Protein 6YS1 (pdb70)

Sequence (571 aa):
SPVAGQKYDYILVGGGTAACVLANRLSADGSKRVLVLEAGPDNTSRDVKIPAAITRLFRSPLDWNLFSELQEQLAERQIYMARGRLLGGSSATNATLYHRGAAGDYDAWGVEGWSSEDVLSWFVQAETNADFGPGAYHGSGGPMRVENPRYTTNKQLHTAFFKAAEEVGLTPNSDFNDWSHDHAGYGTFQVMQDKGTRADMYRQYLKPVLGRRNLQVLTGAAVTKVNIDKAQALGVVEFSTDGPTGERLSAELAPGGEVIMCAGAVHTPFLLKHSGVGPSAELKEFGIPVVSNLAGVGQNLQDQPACLTAAPVKEKYDGIAISDHIYNEKGQIRRKRAIASYLLGGRGGLTSTGCDRGAFVRTAGQALPDLQVKFVPGMALDPDGVSTYVRFAKFQSQQGLKWPSGITMQLIACRPQQSTGSVGLKSADPFAPPKLSPGYLTDKDGADLATLRKGIHWARDVARSSSALSEYLDGELFPGSGVVSDDQIDEYIRRRSIHSSNAITGTCKMGNAGDSSSSVVDNQLRVHGVEGLRVVDASSVVPKIPGGQTGAPVVMIAERAAALLTGKATIGASAAAPAT

B-factor: mean 24.7, std 8.89, range [13.52, 95.08]

Structure (mmCIF, N/CA/C/O backbone):
data_6YS1
#
_entry.id   6YS1
#
_cell.length_a   89.620
_cell.length_b   102.780
_cell.length_c   155.830
_cell.angle_alpha   90.000
_cell.angle_beta   90.000
_cell.angle_gamma   90.000
#
_symmetry.space_group_name_H-M   'I 2 2 2'
#
loop_
_entity.id
_entity.type
_entity.pdbx_description
1 polymer 'Fatty acid Photodecarboxylase'
2 non-polymer 'STEARIC ACID'
3 non-polymer 'FLAVIN-ADENINE DINUCLEOTIDE'
4 non-polymer 'TETRAETHYLENE GLYCOL'
5 water water
#
loop_
_atom_site.group_PDB
_atom_site.id
_atom_site.type_symbol
_atom_site.label_atom_id
_atom_site.label_alt_id
_atom_site.label_comp_id
_atom_site.label_asym_id
_atom_site.label_entity_id
_atom_site.label_seq_id
_atom_site.pdbx_PDB_ins_code
_atom_site.Cartn_x
_atom_site.Cartn_y
_atom_site.Cartn_z
_atom_site.occupancy
_atom_site.B_iso_or_equiv
_atom_site.auth_seq_id
_atom_site.auth_comp_id
_atom_site.auth_asym_id
_atom_site.auth_atom_id
_atom_site.pdbx_PDB_model_num
ATOM 1 N N . SER A 1 1 ? 14.628 12.794 3.471 1.000 56.340 77 SER AAA N 1
ATOM 2 C CA . SER A 1 1 ? 14.991 12.852 2.013 1.000 52.122 77 SER AAA CA 1
ATOM 3 C C . SER A 1 1 ? 16.490 13.147 1.895 1.000 47.965 77 SER AAA C 1
ATOM 4 O O . SER A 1 1 ? 17.219 12.263 1.469 1.000 43.100 77 SER AAA O 1
ATOM 7 N N . PRO A 1 2 ? 17.052 14.286 2.388 1.000 45.820 78 PRO AAA N 1
ATOM 8 C CA . PRO A 1 2 ? 18.511 14.441 2.466 1.000 39.833 78 PRO AAA CA 1
ATOM 9 C C . PRO A 1 2 ? 19.217 13.522 3.483 1.000 36.954 78 PRO AAA C 1
ATOM 10 O O . PRO A 1 2 ? 20.429 13.401 3.447 1.000 33.133 78 PRO AAA O 1
ATOM 14 N N . VAL A 1 3 ? 18.457 12.871 4.363 1.000 34.170 79 VAL AAA N 1
ATOM 15 C CA . VAL A 1 3 ? 19.029 11.965 5.403 1.000 37.629 79 VAL AAA CA 1
ATOM 16 C C . VAL A 1 3 ? 18.607 10.509 5.134 1.000 40.766 79 VAL AAA C 1
ATOM 17 O O . VAL A 1 3 ? 19.051 9.617 5.891 1.000 38.696 79 VAL AAA O 1
ATOM 21 N N . ALA A 1 4 ? 17.801 10.273 4.096 1.000 41.666 80 ALA AAA N 1
ATOM 22 C CA . ALA A 1 4 ? 17.330 8.924 3.701 1.000 40.396 80 ALA AAA CA 1
ATOM 23 C C . ALA A 1 4 ? 18.514 7.959 3.633 1.000 39.219 80 ALA AAA C 1
ATOM 24 O O . ALA A 1 4 ? 19.499 8.258 2.931 1.000 40.826 80 ALA AAA O 1
ATOM 26 N N . GLY A 1 5 ? 18.416 6.850 4.371 1.000 38.721 81 GLY AAA N 1
ATOM 27 C CA . GLY A 1 5 ? 19.364 5.723 4.322 1.000 40.924 81 GLY AAA CA 1
ATOM 28 C C . GLY A 1 5 ? 20.680 6.025 5.011 1.000 41.699 81 GLY AAA C 1
ATOM 29 O O . GLY A 1 5 ? 21.581 5.184 4.940 1.000 42.671 81 GLY AAA O 1
ATOM 30 N N . GLN A 1 6 ? 20.813 7.183 5.653 1.000 39.497 82 GLN AAA N 1
ATOM 31 C CA . GLN A 1 6 ? 22.067 7.581 6.342 1.000 37.569 82 GLN AAA CA 1
ATOM 32 C C . GLN A 1 6 ? 21.922 7.290 7.829 1.000 31.557 82 GLN AAA C 1
ATOM 33 O O . GLN A 1 6 ? 20.823 7.382 8.337 1.000 31.428 82 GLN AAA O 1
ATOM 39 N N . LYS A 1 7 ? 23.020 6.988 8.484 1.000 32.900 83 LYS AAA N 1
ATOM 40 C CA . LYS A 1 7 ? 23.072 6.808 9.950 1.000 34.742 83 LYS AAA CA 1
ATOM 41 C C . LYS A 1 7 ? 24.156 7.737 10.491 1.000 31.574 83 LYS AAA C 1
ATOM 42 O O . LYS A 1 7 ? 25.216 7.826 9.857 1.000 31.837 83 LYS AAA O 1
ATOM 48 N N . TYR A 1 8 ? 23.898 8.441 11.587 1.000 29.101 84 TYR AAA N 1
ATOM 49 C CA . TYR A 1 8 ? 24.801 9.531 12.054 1.000 28.626 84 TYR AAA CA 1
ATOM 50 C C . TYR A 1 8 ? 25.357 9.154 13.421 1.000 28.860 84 TYR AAA C 1
ATOM 51 O O . TYR A 1 8 ? 24.588 8.617 14.212 1.000 28.350 84 TYR AAA O 1
ATOM 60 N N . ASP A 1 9 ? 26.654 9.388 13.654 1.000 27.696 85 ASP AAA N 1
ATOM 61 C CA . ASP A 1 9 ? 27.266 9.244 14.991 1.000 26.081 85 ASP AAA CA 1
ATOM 62 C C . ASP A 1 9 ? 26.862 10.389 15.920 1.000 24.980 85 ASP AAA C 1
ATOM 63 O O . ASP A 1 9 ? 26.811 10.177 17.146 1.000 25.233 85 ASP AAA O 1
ATOM 68 N N . TYR A 1 10 ? 26.698 11.589 15.369 1.000 24.000 86 TYR AAA N 1
ATOM 69 C CA . TYR A 1 10 ? 26.215 12.759 16.125 1.000 23.171 86 TYR AAA CA 1
ATOM 70 C C . TYR A 1 10 ? 25.201 13.493 15.274 1.000 22.410 86 TYR AAA C 1
ATOM 71 O O . TYR A 1 10 ? 25.481 13.737 14.095 1.000 22.803 86 TYR AAA O 1
ATOM 80 N N . ILE A 1 11 ? 24.072 13.830 15.883 1.000 20.879 87 ILE AAA N 1
ATOM 81 C CA . ILE A 1 11 ? 23.120 14.818 15.328 1.000 22.278 87 ILE AAA CA 1
ATOM 82 C C . ILE A 1 11 ? 23.083 16.044 16.239 1.000 23.091 87 ILE AAA C 1
ATOM 83 O O . ILE A 1 11 ? 22.718 15.925 17.424 1.000 21.531 87 ILE AAA O 1
ATOM 88 N N . LEU A 1 12 ? 23.352 17.218 15.661 1.000 21.957 88 LEU AAA N 1
ATOM 89 C CA . LEU A 1 12 ? 23.358 18.494 16.409 1.000 20.666 88 LEU AAA CA 1
ATOM 90 C C . LEU A 1 12 ? 22.065 19.217 16.095 1.000 20.984 88 LEU AAA C 1
ATOM 91 O O . LEU A 1 12 ? 21.800 19.496 14.895 1.000 22.062 88 LEU AAA O 1
ATOM 96 N N . VAL A 1 13 ? 21.292 19.488 17.128 1.000 18.584 89 VAL AAA N 1
ATOM 97 C CA . VAL A 1 13 ? 19.999 20.169 17.025 1.000 19.702 89 VAL AAA CA 1
ATOM 98 C C . VAL A 1 13 ? 20.326 21.651 17.117 1.000 20.995 89 VAL AAA C 1
ATOM 99 O O . VAL A 1 13 ? 20.657 22.116 18.212 1.000 21.260 89 VAL AAA O 1
ATOM 103 N N . GLY A 1 14 ? 20.240 22.349 15.989 1.000 21.055 90 GLY AAA N 1
ATOM 104 C CA . GLY A 1 14 ? 20.643 23.763 15.933 1.000 20.756 90 GLY AAA CA 1
ATOM 105 C C . GLY A 1 14 ? 22.000 23.872 15.285 1.000 20.168 90 GLY AAA C 1
ATOM 106 O O . GLY A 1 14 ? 22.811 22.953 15.403 1.000 20.606 90 GLY AAA O 1
ATOM 107 N N . GLY A 1 15 ? 22.246 25.001 14.624 1.000 20.593 91 GLY AAA N 1
ATOM 108 C CA . GLY A 1 15 ? 23.517 25.276 13.927 1.000 19.259 91 GLY AAA CA 1
ATOM 109 C C . GLY A 1 15 ? 24.084 26.617 14.380 1.000 19.969 91 GLY AAA C 1
ATOM 110 O O . GLY A 1 15 ? 24.756 27.302 13.588 1.000 20.578 91 GLY AAA O 1
ATOM 111 N N . GLY A 1 16 ? 23.984 26.870 15.675 1.000 18.989 92 GLY AAA N 1
ATOM 112 C CA . GLY A 1 16 ? 24.428 28.134 16.267 1.000 17.215 92 GLY AAA CA 1
ATOM 113 C C . GLY A 1 16 ? 25.821 28.074 16.836 1.000 16.809 92 GLY AAA C 1
ATOM 114 O O . GLY A 1 16 ? 26.675 27.334 16.360 1.000 18.678 92 GLY AAA O 1
ATOM 115 N N . THR A 1 17 ? 26.067 28.936 17.818 1.000 17.275 93 THR AAA N 1
ATOM 116 C CA . THR A 1 17 ? 27.420 29.165 18.372 1.000 16.524 93 THR AAA CA 1
ATOM 117 C C . THR A 1 17 ? 28.074 27.834 18.742 1.000 17.058 93 THR AAA C 1
ATOM 118 O O . THR A 1 17 ? 29.149 27.530 18.224 1.000 17.581 93 THR AAA O 1
ATOM 122 N N . ALA A 1 18 ? 27.484 27.116 19.707 1.000 15.598 94 ALA AAA N 1
ATOM 123 C CA . ALA A 1 18 ? 27.995 25.839 20.209 1.000 16.061 94 ALA AAA CA 1
ATOM 124 C C . ALA A 1 18 ? 28.049 24.804 19.083 1.000 16.694 94 ALA AAA C 1
ATOM 125 O O . ALA A 1 18 ? 29.046 24.092 18.917 1.000 17.772 94 ALA AAA O 1
ATOM 127 N N . ALA A 1 19 ? 27.021 24.735 18.272 1.000 17.903 95 ALA AAA N 1
ATOM 128 C CA . ALA A 1 19 ? 26.941 23.704 17.212 1.000 19.313 95 ALA AAA CA 1
ATOM 129 C C . ALA A 1 19 ? 28.075 23.871 16.203 1.000 18.161 95 ALA AAA C 1
ATOM 130 O O . ALA A 1 19 ? 28.628 22.853 15.707 1.000 17.550 95 ALA AAA O 1
ATOM 132 N N . CYS A 1 20 ? 28.431 25.103 15.869 1.000 17.771 96 CYS AAA N 1
ATOM 133 C CA . CYS A 1 20 ? 29.522 25.324 14.897 1.000 16.950 96 CYS AAA CA 1
ATOM 134 C C . CYS A 1 20 ? 30.820 24.759 15.474 1.000 17.146 96 CYS AAA C 1
ATOM 135 O O . CYS A 1 20 ? 31.592 24.135 14.727 1.000 18.384 96 CYS AAA O 1
ATOM 138 N N . VAL A 1 21 ? 31.100 25.008 16.743 1.000 17.563 97 VAL AAA N 1
ATOM 139 C CA . VAL A 1 21 ? 32.350 24.527 17.384 1.000 17.697 97 VAL AAA CA 1
ATOM 140 C C . VAL A 1 21 ? 32.322 22.991 17.353 1.000 18.491 97 VAL AAA C 1
ATOM 141 O O . VAL A 1 21 ? 33.320 22.337 16.945 1.000 20.471 97 VAL AAA O 1
ATOM 145 N N . LEU A 1 22 ? 31.224 22.422 17.836 1.000 19.587 98 LEU AAA N 1
ATOM 146 C CA . LEU A 1 22 ? 31.101 20.938 17.896 1.000 21.688 98 LEU AAA CA 1
ATOM 147 C C . LEU A 1 22 ? 31.211 20.308 16.508 1.000 21.147 98 LEU AAA C 1
ATOM 148 O O . LEU A 1 22 ? 31.906 19.269 16.373 1.000 22.670 98 LEU AAA O 1
ATOM 153 N N . ALA A 1 23 ? 30.545 20.867 15.501 1.000 20.477 99 ALA AAA N 1
ATOM 154 C CA . ALA A 1 23 ? 30.573 20.290 14.141 1.000 21.056 99 ALA AAA CA 1
ATOM 155 C C . ALA A 1 23 ? 32.030 20.214 13.673 1.000 21.628 99 ALA AAA C 1
ATOM 156 O O . ALA A 1 23 ? 32.429 19.239 13.021 1.000 22.600 99 ALA AAA O 1
ATOM 158 N N . ASN A 1 24 ? 32.807 21.263 13.968 1.000 20.758 100 ASN AAA N 1
ATOM 159 C CA . ASN A 1 24 ? 34.230 21.327 13.605 1.000 22.043 100 ASN AAA CA 1
ATOM 160 C C . ASN A 1 24 ? 34.936 20.199 14.369 1.000 24.314 100 ASN AAA C 1
ATOM 161 O O . ASN A 1 24 ? 35.599 19.344 13.727 1.000 23.595 100 ASN AAA O 1
ATOM 166 N N . ARG A 1 25 ? 34.829 20.157 15.690 1.000 20.831 101 ARG AAA N 1
ATOM 167 C CA . ARG A 1 25 ? 35.737 19.271 16.451 1.000 20.448 101 ARG AAA CA 1
ATOM 168 C C . ARG A 1 25 ? 35.332 17.802 16.236 1.000 21.907 101 ARG AAA C 1
ATOM 169 O O . ARG A 1 25 ? 36.218 16.917 16.245 1.000 23.015 101 ARG AAA O 1
ATOM 177 N N . LEU A 1 26 ? 34.039 17.525 16.175 1.000 21.069 102 LEU AAA N 1
ATOM 178 C CA . LEU A 1 26 ? 33.559 16.108 16.137 1.000 21.404 102 LEU AAA CA 1
ATOM 179 C C . LEU A 1 26 ? 33.768 15.525 14.734 1.000 24.837 102 LEU AAA C 1
ATOM 180 O O . LEU A 1 26 ? 33.761 14.274 14.608 1.000 25.681 102 LEU AAA O 1
ATOM 185 N N . SER A 1 27 ? 33.886 16.351 13.687 1.000 21.511 103 SER AAA N 1
ATOM 186 C CA . SER A 1 27 ? 34.119 15.854 12.301 1.000 22.679 103 SER AAA CA 1
ATOM 187 C C . SER A 1 27 ? 35.614 15.795 11.994 1.000 24.744 103 SER AAA C 1
ATOM 188 O O . SER A 1 27 ? 35.943 15.338 10.903 1.000 26.041 103 SER AAA O 1
ATOM 191 N N . ALA A 1 28 ? 36.502 16.237 12.899 1.000 24.627 104 ALA AAA N 1
ATOM 192 C CA . ALA A 1 28 ? 37.926 16.499 12.564 1.000 25.752 104 ALA AAA CA 1
ATOM 193 C C . ALA A 1 28 ? 38.696 15.222 12.183 1.000 34.425 104 ALA AAA C 1
ATOM 194 O O . ALA A 1 28 ? 39.530 15.316 11.283 1.000 33.545 104 ALA AAA O 1
ATOM 196 N N . ASP A 1 29 ? 38.540 14.105 12.885 1.000 32.720 105 ASP AAA N 1
ATOM 197 C CA . ASP A 1 29 ? 39.426 12.939 12.610 1.000 38.635 105 ASP AAA CA 1
ATOM 198 C C . ASP A 1 29 ? 38.902 12.120 11.410 1.000 39.900 105 ASP AAA C 1
ATOM 199 O O . ASP A 1 29 ? 39.641 11.225 10.977 1.000 39.419 105 ASP AAA O 1
ATOM 204 N N . GLY A 1 30 ? 37.716 12.416 10.863 1.000 38.228 106 GLY AAA N 1
ATOM 205 C CA . GLY A 1 30 ? 37.180 11.755 9.652 1.000 35.195 106 GLY AAA CA 1
ATOM 206 C C . GLY A 1 30 ? 36.360 10.507 9.974 1.000 35.517 106 GLY AAA C 1
ATOM 207 O O . GLY A 1 30 ? 35.673 10.031 9.063 1.000 34.245 106 GLY AAA O 1
ATOM 208 N N . SER A 1 31 ? 36.376 10.020 11.219 1.000 35.330 107 SER AAA N 1
ATOM 209 C CA . SER A 1 31 ? 35.808 8.702 11.616 1.000 38.673 107 SER AAA CA 1
ATOM 210 C C . SER A 1 31 ? 34.306 8.790 11.954 1.000 38.226 107 SER AAA C 1
ATOM 211 O O . SER A 1 31 ? 33.655 7.740 11.993 1.000 36.674 107 SER AAA O 1
ATOM 214 N N . LYS A 1 32 ? 33.756 9.981 12.200 1.000 30.721 108 LYS AAA N 1
ATOM 215 C CA . LYS A 1 32 ? 32.382 10.141 12.727 1.000 29.852 108 LYS AAA CA 1
ATOM 216 C C . LYS A 1 32 ? 31.544 10.919 11.727 1.000 26.031 108 LYS AAA C 1
ATOM 217 O O . LYS A 1 32 ? 32.037 11.953 11.218 1.000 27.604 108 LYS AAA O 1
ATOM 223 N N . ARG A 1 33 ? 30.320 10.462 11.481 1.000 26.734 109 ARG AAA N 1
ATOM 224 C CA . ARG A 1 33 ? 29.337 11.127 10.587 1.000 27.489 109 ARG AAA CA 1
ATOM 225 C C . ARG A 1 33 ? 28.556 12.132 11.432 1.000 26.751 109 ARG AAA C 1
ATOM 226 O O . ARG A 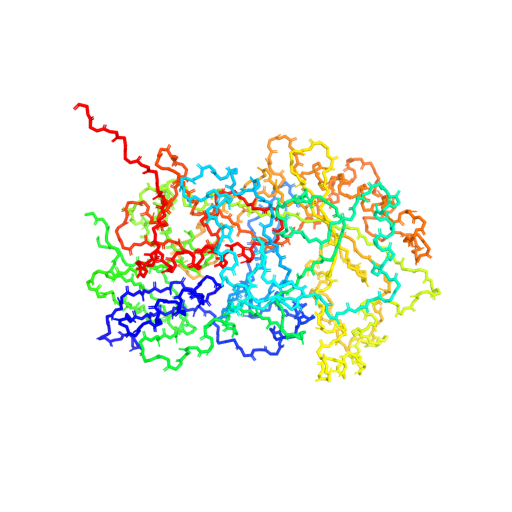1 33 ? 27.884 11.730 12.424 1.000 24.673 109 ARG AAA O 1
ATOM 234 N N . VAL A 1 34 ? 28.665 13.418 11.095 1.000 23.631 110 VAL AAA N 1
ATOM 235 C CA . VAL A 1 34 ? 28.031 14.488 11.899 1.000 24.510 110 VAL AAA CA 1
ATOM 236 C C . VAL A 1 34 ? 26.949 15.123 11.049 1.000 23.382 110 VAL AAA C 1
ATOM 237 O O . VAL A 1 34 ? 27.250 15.495 9.908 1.000 23.722 110 VAL AAA O 1
ATOM 241 N N . LEU A 1 35 ? 25.773 15.309 11.635 1.000 22.413 111 LEU AAA N 1
ATOM 242 C CA . LEU A 1 35 ? 24.678 16.044 10.966 1.000 23.086 111 LEU AAA CA 1
ATOM 243 C C . LEU A 1 35 ? 24.372 17.277 11.783 1.000 23.330 111 LEU AAA C 1
ATOM 244 O O . LEU A 1 35 ? 24.253 17.162 13.035 1.000 25.258 111 LEU AAA O 1
ATOM 249 N N . VAL A 1 36 ? 24.183 18.405 11.101 1.000 22.583 112 VAL AAA N 1
ATOM 250 C CA . VAL A 1 36 ? 23.765 19.682 11.726 1.000 21.649 112 VAL AAA CA 1
ATOM 251 C C . VAL A 1 36 ? 22.414 20.043 11.152 1.000 21.733 112 VAL AAA C 1
ATOM 252 O O . VAL A 1 36 ? 22.295 20.135 9.952 1.000 22.653 112 VAL AAA O 1
ATOM 256 N N . LEU A 1 37 ? 21.453 20.317 12.015 1.000 20.876 113 LEU AAA N 1
ATOM 257 C CA . LEU A 1 37 ? 20.107 20.772 11.590 1.000 22.577 113 LEU AAA CA 1
ATOM 258 C C . LEU A 1 37 ? 19.864 22.179 12.122 1.000 20.855 113 LEU AAA C 1
ATOM 259 O O . LEU A 1 37 ? 19.646 22.352 13.339 1.000 22.282 113 LEU AAA O 1
ATOM 264 N N . GLU A 1 38 ? 19.803 23.138 11.202 1.000 21.758 114 GLU AAA N 1
ATOM 265 C CA . GLU A 1 38 ? 19.590 24.558 11.531 1.000 21.428 114 GLU AAA CA 1
ATOM 266 C C . GLU A 1 38 ? 18.278 25.030 10.903 1.000 22.217 114 GLU AAA C 1
ATOM 267 O O . GLU A 1 38 ? 18.132 24.828 9.678 1.000 20.316 114 GLU AAA O 1
ATOM 273 N N . ALA A 1 39 ? 17.423 25.684 11.699 1.000 19.869 115 ALA AAA N 1
ATOM 274 C CA . ALA A 1 39 ? 16.111 26.192 11.247 1.000 20.461 115 ALA AAA CA 1
ATOM 275 C C . ALA A 1 39 ? 16.324 27.375 10.303 1.000 21.751 115 ALA AAA C 1
ATOM 276 O O . ALA A 1 39 ? 15.599 27.475 9.284 1.000 20.742 115 ALA AAA O 1
ATOM 278 N N . GLY A 1 40 ? 17.289 28.247 10.598 1.000 21.558 116 GLY AAA N 1
ATOM 279 C CA . GLY A 1 40 ? 17.469 29.429 9.746 1.000 20.375 116 GLY AAA CA 1
ATOM 280 C C . GLY A 1 40 ? 18.243 29.087 8.483 1.000 20.432 116 GLY AAA C 1
ATOM 281 O O . GLY A 1 40 ? 18.627 27.944 8.217 1.000 20.003 116 GLY AAA O 1
ATOM 282 N N . PRO A 1 41 ? 18.584 30.129 7.707 1.000 20.253 117 PRO AAA N 1
ATOM 283 C CA . PRO A 1 41 ? 19.313 29.952 6.461 1.000 19.931 117 PRO AAA CA 1
ATOM 284 C C . PRO A 1 41 ? 20.830 29.868 6.615 1.000 20.574 117 PRO AAA C 1
ATOM 285 O O . PRO A 1 41 ? 21.379 29.915 7.692 1.000 19.866 117 PRO AAA O 1
ATOM 289 N N . ASP A 1 42 ? 21.505 29.798 5.483 1.000 22.386 118 ASP AAA N 1
ATOM 290 C CA . ASP A 1 42 ? 22.974 29.885 5.406 1.000 20.951 118 ASP AAA CA 1
ATOM 291 C C . ASP A 1 42 ? 23.366 31.289 5.898 1.000 19.139 118 ASP AAA C 1
ATOM 292 O O . ASP A 1 42 ? 22.517 32.188 5.893 1.000 21.648 118 ASP AAA O 1
ATOM 297 N N . ASN A 1 43 ? 24.620 31.442 6.286 1.000 19.823 119 ASN AAA N 1
ATOM 298 C CA . ASN A 1 43 ? 25.222 32.708 6.802 1.000 20.057 119 ASN AAA CA 1
ATOM 299 C C . ASN A 1 43 ? 25.929 33.401 5.628 1.000 19.467 119 ASN AAA C 1
ATOM 300 O O . ASN A 1 43 ? 27.055 33.071 5.378 1.000 21.867 119 ASN AAA O 1
ATOM 305 N N . THR A 1 44 ? 25.212 34.276 4.924 1.000 21.463 120 THR AAA N 1
ATOM 306 C CA . THR A 1 44 ? 25.713 34.955 3.701 1.000 21.496 120 THR AAA CA 1
ATOM 307 C C . THR A 1 44 ? 25.483 36.457 3.779 1.000 21.678 120 THR AAA C 1
ATOM 308 O O . THR A 1 44 ? 26.128 37.154 2.970 1.000 22.908 120 THR AAA O 1
ATOM 312 N N . SER A 1 45 ? 24.597 36.946 4.660 1.000 21.368 121 SER AAA N 1
ATOM 313 C CA . SER A 1 45 ? 24.172 38.371 4.702 1.000 20.928 121 SER AAA CA 1
ATOM 314 C C . SER A 1 45 ? 25.365 39.303 4.973 1.000 22.612 121 SER AAA C 1
ATOM 315 O O . SER A 1 45 ? 26.167 39.073 5.919 1.000 20.662 121 SER AAA O 1
ATOM 318 N N . ARG A 1 46 ? 25.445 40.393 4.221 1.000 22.156 122 ARG AAA N 1
ATOM 319 C CA . ARG A 1 46 ? 26.372 41.518 4.495 1.000 21.742 122 ARG AAA CA 1
ATOM 320 C C . ARG A 1 46 ? 26.086 42.137 5.869 1.000 22.314 122 ARG AAA C 1
ATOM 321 O O . ARG A 1 46 ? 27.020 42.674 6.456 1.000 20.534 122 ARG AAA O 1
ATOM 329 N N . ASP A 1 47 ? 24.840 42.109 6.343 1.000 19.274 123 ASP AAA N 1
ATOM 330 C CA . ASP A 1 47 ? 24.444 42.686 7.634 1.000 21.432 123 ASP AAA CA 1
ATOM 331 C C . ASP A 1 47 ? 25.033 41.868 8.795 1.000 20.262 123 ASP AAA C 1
ATOM 332 O O . ASP A 1 47 ? 25.177 42.433 9.881 1.000 21.331 123 ASP AAA O 1
ATOM 337 N N . VAL A 1 48 ? 25.453 40.631 8.564 1.000 17.611 124 VAL AAA N 1
ATOM 338 C CA . VAL A 1 48 ? 26.163 39.837 9.596 1.000 18.286 124 VAL AAA CA 1
ATOM 339 C C . VAL A 1 48 ? 27.626 40.213 9.605 1.000 16.721 124 VAL AAA C 1
ATOM 340 O O . VAL A 1 48 ? 28.239 40.304 10.675 1.000 17.782 124 VAL AAA O 1
ATOM 344 N N . LYS A 1 49 ? 28.205 40.449 8.431 1.000 16.986 125 LYS AAA N 1
ATOM 345 C CA . LYS A 1 49 ? 29.661 40.652 8.331 1.000 17.321 125 LYS AAA CA 1
ATOM 346 C C . LYS A 1 49 ? 30.078 41.992 8.935 1.000 17.068 125 LYS AAA C 1
ATOM 347 O O . LYS A 1 49 ? 31.188 42.061 9.495 1.000 17.122 125 LYS AAA O 1
ATOM 353 N N . ILE A 1 50 ? 29.258 43.017 8.750 1.000 16.005 126 ILE AAA N 1
ATOM 354 C CA . ILE A 1 50 ? 29.656 44.392 9.168 1.000 17.116 126 ILE AAA CA 1
ATOM 355 C C . ILE A 1 50 ? 29.175 44.599 10.587 1.000 17.099 126 ILE AAA C 1
ATOM 356 O O . ILE A 1 50 ? 27.986 44.614 10.810 1.000 17.512 126 ILE AAA O 1
ATOM 361 N N . PRO A 1 51 ? 30.054 44.848 11.581 1.000 15.886 127 PRO AAA N 1
ATOM 362 C CA . PRO A 1 51 ? 29.549 44.988 12.955 1.000 16.636 127 PRO AAA CA 1
ATOM 363 C C . PRO A 1 51 ? 28.433 46.015 13.145 1.000 16.456 127 PRO AAA C 1
ATOM 364 O O . PRO A 1 51 ? 27.451 45.706 13.816 1.000 14.995 127 PRO AAA O 1
ATOM 368 N N . ALA A 1 52 ? 28.543 47.226 12.573 1.000 16.218 128 ALA AAA N 1
ATOM 369 C CA . ALA A 1 52 ? 27.536 48.270 12.812 1.000 17.025 128 ALA AAA CA 1
ATOM 370 C C . ALA A 1 52 ? 26.154 47.886 12.241 1.000 18.003 128 ALA AAA C 1
ATOM 371 O O . ALA A 1 52 ? 25.143 48.451 12.697 1.000 17.806 128 ALA AAA O 1
ATOM 373 N N . ALA A 1 53 ? 26.097 46.912 11.327 1.000 18.443 129 ALA AAA N 1
ATOM 374 C CA . ALA A 1 53 ? 24.862 46.350 10.757 1.000 19.120 129 ALA AAA CA 1
ATOM 375 C C . ALA A 1 53 ? 24.105 45.484 11.764 1.000 17.627 129 ALA AAA C 1
ATOM 376 O O . ALA A 1 53 ? 22.991 45.052 11.459 1.000 18.379 129 ALA AAA O 1
ATOM 378 N N . ILE A 1 54 ? 24.650 45.236 12.964 1.000 18.392 130 ILE AAA N 1
ATOM 379 C CA . ILE A 1 54 ? 23.848 44.655 14.075 1.000 16.701 130 ILE AAA CA 1
ATOM 380 C C . ILE A 1 54 ? 22.502 45.401 14.201 1.000 17.254 130 ILE AAA C 1
ATOM 381 O O . ILE A 1 54 ? 21.481 44.773 14.472 1.000 17.050 130 ILE AAA O 1
ATOM 386 N N . THR A 1 55 ? 22.490 46.718 13.968 1.000 16.674 131 THR AAA N 1
ATOM 387 C CA . THR A 1 55 ? 21.277 47.556 14.035 1.000 17.461 131 THR AAA CA 1
ATOM 388 C C . THR A 1 55 ? 20.179 46.977 13.133 1.000 17.086 131 THR AAA C 1
ATOM 389 O O . THR A 1 55 ? 18.996 47.045 13.509 1.000 18.887 131 THR AAA O 1
ATOM 393 N N . ARG A 1 56 ? 20.553 46.467 11.980 1.000 17.529 132 ARG AAA N 1
ATOM 394 C CA . ARG A 1 56 ? 19.630 45.926 10.945 1.000 17.417 132 ARG AAA CA 1
ATOM 395 C C . ARG A 1 56 ? 19.219 44.495 11.263 1.000 18.997 132 ARG AAA C 1
ATOM 396 O O . ARG A 1 56 ? 18.273 44.029 10.640 1.000 20.342 132 ARG AAA O 1
ATOM 404 N N . LEU A 1 57 ? 19.901 43.796 12.170 1.000 18.185 133 LEU AAA N 1
ATOM 405 C CA . LEU A 1 57 ? 19.590 42.362 12.429 1.000 18.188 133 LEU AAA CA 1
ATOM 406 C C . LEU A 1 57 ? 18.469 42.250 13.451 1.000 19.126 133 LEU AAA C 1
ATOM 407 O O . LEU A 1 57 ? 17.713 41.279 13.384 1.000 22.284 133 LEU AAA O 1
ATOM 412 N N . PHE A 1 58 ? 18.316 43.212 14.348 1.000 19.695 134 PHE AAA N 1
ATOM 413 C CA . PHE A 1 58 ? 17.177 43.202 15.288 1.000 18.762 134 PHE AAA CA 1
ATOM 414 C C . PHE A 1 58 ? 15.866 43.261 14.494 1.000 20.798 134 PHE AAA C 1
ATOM 415 O O . PHE A 1 58 ? 15.753 43.989 13.480 1.000 19.877 134 PHE AAA O 1
ATOM 423 N N . ARG A 1 59 ? 14.899 42.462 14.928 1.000 20.601 135 ARG AAA N 1
ATOM 424 C CA . ARG A 1 59 ? 13.512 42.466 14.370 1.000 23.037 135 ARG AAA CA 1
ATOM 425 C C . ARG A 1 59 ? 13.561 42.202 12.861 1.000 24.399 135 ARG AAA C 1
ATOM 426 O O . ARG A 1 59 ? 12.743 42.735 12.119 1.000 28.390 135 ARG AAA O 1
ATOM 434 N N . SER A 1 60 ? 14.512 41.403 12.406 1.000 23.164 136 SER AAA N 1
ATOM 435 C CA . SER A 1 60 ? 14.748 41.088 10.987 1.000 20.984 136 SER AAA CA 1
ATOM 436 C C . SER A 1 60 ? 14.366 39.627 10.723 1.000 21.074 136 SER AAA C 1
ATOM 437 O O . SER A 1 60 ? 14.163 38.874 11.655 1.000 20.140 136 SER AAA O 1
ATOM 440 N N . PRO A 1 61 ? 14.352 39.193 9.445 1.000 22.062 137 PRO AAA N 1
ATOM 441 C CA . PRO A 1 61 ? 14.227 37.780 9.087 1.000 23.364 137 PRO AAA CA 1
ATOM 442 C C . PRO A 1 61 ? 15.346 36.879 9.615 1.000 23.459 137 PRO AAA C 1
ATOM 443 O O . PRO A 1 61 ? 15.153 35.705 9.607 1.000 23.727 137 PRO AAA O 1
ATOM 447 N N . LEU A 1 62 ? 16.464 37.446 10.089 1.000 19.665 138 LEU AAA N 1
ATOM 448 C CA . LEU A 1 62 ? 17.591 36.638 10.621 1.000 21.250 138 LEU AAA CA 1
ATOM 449 C C . LEU A 1 62 ? 17.498 36.520 12.134 1.000 19.786 138 LEU AAA C 1
ATOM 450 O O . LEU A 1 62 ? 18.475 36.026 12.727 1.000 18.143 138 LEU AAA O 1
ATOM 455 N N . ASP A 1 63 ? 16.371 36.943 12.694 1.000 17.533 139 ASP AAA N 1
ATOM 456 C CA . ASP A 1 63 ? 16.101 36.899 14.153 1.000 19.188 139 ASP AAA CA 1
ATOM 457 C C . ASP A 1 63 ? 14.877 36.005 14.395 1.000 20.209 139 ASP AAA C 1
ATOM 458 O O . ASP A 1 63 ? 14.021 35.912 13.475 1.000 20.445 139 ASP AAA O 1
ATOM 463 N N . TRP A 1 64 ? 14.710 35.455 15.602 1.000 20.025 140 TRP AAA N 1
ATOM 464 C CA . TRP A 1 64 ? 13.474 34.673 15.912 1.000 20.369 140 TRP AAA CA 1
ATOM 465 C C . TRP A 1 64 ? 12.264 35.568 16.160 1.000 19.945 140 TRP AAA C 1
ATOM 466 O O . TRP A 1 64 ? 11.146 35.023 16.177 1.000 20.296 140 TRP AAA O 1
ATOM 477 N N . ASN A 1 65 ? 12.448 36.878 16.361 1.000 20.224 141 ASN AAA N 1
ATOM 478 C CA . ASN A 1 65 ? 11.328 37.794 16.683 1.000 20.032 141 ASN AAA CA 1
ATOM 479 C C . ASN A 1 65 ? 10.506 37.262 17.865 1.000 20.830 141 ASN AAA C 1
ATOM 480 O O . ASN A 1 65 ? 9.251 37.296 17.798 1.000 19.650 141 ASN AAA O 1
ATOM 485 N N . LEU A 1 66 ? 11.170 36.871 18.941 1.000 19.326 142 LEU AAA N 1
ATOM 486 C CA . LEU A 1 66 ? 10.534 36.347 20.170 1.000 20.472 142 LEU AAA CA 1
ATOM 487 C C . LEU A 1 66 ? 10.082 37.506 21.053 1.000 23.219 142 LEU AAA C 1
ATOM 488 O O . LEU A 1 66 ? 10.899 38.429 21.295 1.000 20.737 142 LEU AAA O 1
ATOM 493 N N . PHE A 1 67 ? 8.868 37.420 21.599 1.000 19.855 143 PHE AAA N 1
ATOM 494 C CA . PHE A 1 67 ? 8.373 38.356 22.627 1.000 21.211 143 PHE AAA CA 1
ATOM 495 C C . PHE A 1 67 ? 7.965 37.537 23.841 1.000 21.361 143 PHE AAA C 1
ATOM 496 O O . PHE A 1 67 ? 7.400 36.416 23.659 1.000 23.062 143 PHE AAA O 1
ATOM 504 N N . SER A 1 68 ? 8.270 38.044 25.016 1.000 21.281 144 SER AAA N 1
ATOM 505 C CA . SER A 1 68 ? 7.911 37.382 26.296 1.000 21.807 144 SER AAA CA 1
ATOM 506 C C . SER A 1 68 ? 6.398 37.404 26.465 1.000 22.629 144 SER AAA C 1
ATOM 507 O O . SER A 1 68 ? 5.721 38.209 25.801 1.000 22.535 144 SER AAA O 1
ATOM 510 N N . GLU A 1 69 ? 5.924 36.587 27.392 1.000 25.806 145 GLU AAA N 1
ATOM 511 C CA . GLU A 1 69 ? 4.613 36.795 28.055 1.000 25.823 145 GLU AAA CA 1
ATOM 512 C C . GLU A 1 69 ? 4.571 38.204 28.629 1.000 27.048 145 GLU AAA C 1
ATOM 513 O O . GLU A 1 69 ? 5.629 38.767 29.024 1.000 26.256 145 GLU AAA O 1
ATOM 519 N N . LEU A 1 70 ? 3.373 38.767 28.714 1.000 27.164 146 LEU AAA N 1
ATOM 520 C CA . LEU A 1 70 ? 3.119 39.989 29.502 1.000 27.368 146 LEU AAA CA 1
ATOM 521 C C . LEU A 1 70 ? 3.779 39.887 30.875 1.000 25.424 146 LEU AAA C 1
ATOM 522 O O . LEU A 1 70 ? 3.582 38.909 31.612 1.000 23.962 146 LEU AAA O 1
ATOM 527 N N . GLN A 1 71 ? 4.612 40.876 31.195 1.000 26.757 147 GLN AAA N 1
ATOM 528 C CA . GLN A 1 71 ? 5.363 40.951 32.473 1.000 25.039 147 GLN AAA CA 1
ATOM 529 C C . GLN A 1 71 ? 4.646 41.970 33.380 1.000 25.077 147 GLN AAA C 1
ATOM 530 O O . GLN A 1 71 ? 4.793 43.202 33.155 1.000 25.865 147 GLN AAA O 1
ATOM 536 N N . GLU A 1 72 ? 3.887 41.502 34.373 1.000 27.771 148 GLU AAA N 1
ATOM 537 C CA . GLU A 1 72 ? 3.079 42.396 35.258 1.000 31.500 148 GLU AAA CA 1
ATOM 538 C C . GLU A 1 72 ? 4.007 43.376 35.987 1.000 30.750 148 GLU AAA C 1
ATOM 539 O O . GLU A 1 72 ? 3.575 44.523 36.233 1.000 32.682 148 GLU AAA O 1
ATOM 545 N N . GLN A 1 73 ? 5.233 42.953 36.328 1.000 26.329 149 GLN AAA N 1
ATOM 546 C CA . GLN A 1 73 ? 6.170 43.697 37.197 1.000 25.399 149 GLN AAA CA 1
ATOM 547 C C . GLN A 1 73 ? 6.927 44.747 36.370 1.000 25.479 149 GLN AAA C 1
ATOM 548 O O . GLN A 1 73 ? 7.683 45.557 36.975 1.000 26.757 149 GLN AAA O 1
ATOM 554 N N . LEU A 1 74 ? 6.760 44.738 35.046 1.000 23.064 150 LEU AAA N 1
ATOM 555 C CA . LEU A 1 74 ? 7.455 45.666 34.108 1.000 22.832 150 LEU AAA CA 1
ATOM 556 C C . LEU A 1 74 ? 6.387 46.496 33.387 1.000 24.176 150 LEU AAA C 1
ATOM 557 O O . LEU A 1 74 ? 6.437 46.618 32.154 1.000 26.833 150 LEU AAA O 1
ATOM 562 N N . ALA A 1 75 ? 5.438 47.052 34.128 1.000 24.238 151 ALA AAA N 1
ATOM 563 C CA . ALA A 1 75 ? 4.362 47.901 33.561 1.000 25.415 151 ALA AAA CA 1
ATOM 564 C C . ALA A 1 75 ? 3.583 47.113 32.502 1.000 26.999 151 ALA AAA C 1
ATOM 565 O O . ALA A 1 75 ? 3.168 47.692 31.511 1.000 28.069 151 ALA AAA O 1
ATOM 567 N N . GLU A 1 76 ? 3.397 45.797 32.702 1.000 26.974 152 GLU AAA N 1
ATOM 568 C CA . GLU A 1 76 ? 2.513 44.905 31.887 1.000 30.107 152 GLU AAA CA 1
ATOM 569 C C . GLU A 1 76 ? 2.910 44.932 30.406 1.000 33.654 152 GLU AAA C 1
ATOM 570 O O . GLU A 1 76 ? 2.047 45.206 29.555 1.000 37.725 152 GLU AAA O 1
ATOM 576 N N . ARG A 1 77 ? 4.189 44.725 30.121 1.000 28.957 153 ARG AAA N 1
ATOM 577 C CA . ARG A 1 77 ? 4.752 44.796 28.761 1.000 28.684 153 ARG AAA CA 1
ATOM 578 C C . ARG A 1 77 ? 5.217 43.406 28.375 1.000 23.653 153 ARG AAA C 1
ATOM 579 O O . ARG A 1 77 ? 5.618 42.630 29.284 1.000 24.705 153 ARG AAA O 1
ATOM 587 N N . GLN A 1 78 ? 5.176 43.141 27.090 1.000 23.483 154 GLN AAA N 1
ATOM 588 C CA . GLN A 1 78 ? 5.902 42.029 26.475 1.000 23.614 154 GLN AAA CA 1
ATOM 589 C C . GLN A 1 78 ? 7.314 42.521 26.190 1.000 23.130 154 GLN AAA C 1
ATOM 590 O O . GLN A 1 78 ? 7.467 43.637 25.744 1.000 24.797 154 GLN AAA O 1
ATOM 596 N N . ILE A 1 79 ? 8.316 41.722 26.504 1.000 20.459 155 ILE AAA N 1
ATOM 597 C CA . ILE A 1 79 ? 9.713 42.156 26.276 1.000 20.449 155 ILE AAA CA 1
ATOM 598 C C . ILE A 1 79 ? 10.222 41.423 25.037 1.000 19.468 155 ILE AAA C 1
ATOM 599 O O . ILE A 1 79 ? 10.121 40.191 24.971 1.000 20.817 155 ILE AAA O 1
ATOM 604 N N . TYR A 1 80 ? 10.798 42.162 24.107 1.000 19.073 156 TYR AAA N 1
ATOM 605 C CA . TYR A 1 80 ? 11.523 41.586 22.965 1.000 18.877 156 TYR AAA CA 1
ATOM 606 C C . TYR A 1 80 ? 12.792 40.899 23.453 1.000 18.695 156 TYR AAA C 1
ATOM 607 O O . TYR A 1 80 ? 13.533 41.476 24.269 1.000 19.278 156 TYR AAA O 1
ATOM 616 N N . MET A 1 81 ? 13.023 39.687 22.972 1.000 19.033 157 MET AAA N 1
ATOM 617 C CA . MET A 1 81 ? 14.236 38.924 23.342 1.000 19.235 157 MET AAA CA 1
ATOM 618 C C . MET A 1 81 ? 14.879 38.432 22.046 1.000 19.689 157 MET AAA C 1
ATOM 619 O O . MET A 1 81 ? 14.595 37.330 21.562 1.000 19.378 157 MET AAA O 1
ATOM 624 N N . ALA A 1 82 ? 15.759 39.254 21.505 1.000 18.847 158 ALA AAA N 1
ATOM 625 C CA . ALA A 1 82 ? 16.493 38.928 20.264 1.000 18.345 158 ALA AAA CA 1
ATOM 626 C C . ALA A 1 82 ? 17.191 37.566 20.365 1.000 17.238 158 ALA AAA C 1
ATOM 627 O O . ALA A 1 82 ? 17.807 37.282 21.433 1.000 17.491 158 ALA AAA O 1
ATOM 629 N N . ARG A 1 83 ? 17.211 36.833 19.268 1.000 17.464 159 ARG AAA N 1
ATOM 630 C CA . ARG A 1 83 ? 17.918 35.527 19.138 1.000 18.759 159 ARG AAA CA 1
ATOM 631 C C . ARG A 1 83 ? 18.237 35.313 17.670 1.000 18.220 159 ARG AAA C 1
ATOM 632 O O . ARG A 1 83 ? 17.319 35.478 16.832 1.000 17.832 159 ARG AAA O 1
ATOM 640 N N . GLY A 1 84 ? 19.469 34.937 17.345 1.000 16.913 160 GLY AAA N 1
ATOM 641 C CA . GLY A 1 84 ? 19.867 34.750 15.947 1.000 18.490 160 GLY AAA CA 1
ATOM 642 C C . GLY A 1 84 ? 19.240 33.486 15.358 1.000 19.717 160 GLY AAA C 1
ATOM 643 O O . GLY A 1 84 ? 19.069 32.465 16.076 1.000 19.522 160 GLY AAA O 1
ATOM 644 N N . ARG A 1 85 ? 18.873 33.552 14.076 1.000 18.313 161 ARG AAA N 1
ATOM 645 C CA . ARG A 1 85 ? 18.270 32.415 13.351 1.000 19.133 161 ARG AAA CA 1
ATOM 646 C C . ARG A 1 85 ? 18.967 32.244 12.000 1.000 19.514 161 ARG AAA C 1
ATOM 647 O O . ARG A 1 85 ? 18.426 32.714 10.962 1.000 20.594 161 ARG AAA O 1
ATOM 655 N N . LEU A 1 86 ? 20.085 31.528 12.012 1.000 19.564 162 LEU AAA N 1
ATOM 656 C CA . LEU A 1 86 ? 20.910 31.214 10.827 1.000 17.865 162 LEU AAA CA 1
ATOM 657 C C . LEU A 1 86 ? 22.108 30.418 11.322 1.000 18.909 162 LEU AAA C 1
ATOM 658 O O . LEU A 1 86 ? 22.327 30.341 12.554 1.000 18.809 162 LEU AAA O 1
ATOM 663 N N . LEU A 1 87 ? 22.894 29.864 10.423 1.000 18.402 163 LEU AAA N 1
ATOM 664 C CA . LEU A 1 87 ? 24.163 29.227 10.828 1.000 19.331 163 LEU AAA CA 1
ATOM 665 C C . LEU A 1 87 ? 25.063 30.239 11.536 1.000 20.212 163 LEU AAA C 1
ATOM 666 O O . LEU A 1 87 ? 25.246 31.401 11.011 1.000 18.670 163 LEU AAA O 1
ATOM 671 N N . GLY A 1 88 ? 25.605 29.819 12.666 1.000 18.982 164 GLY AAA N 1
ATOM 672 C CA . GLY A 1 88 ? 26.333 30.693 13.617 1.000 19.857 164 GLY AAA CA 1
ATOM 673 C C . GLY A 1 88 ? 25.423 31.247 14.700 1.000 17.265 164 GLY AAA C 1
ATOM 674 O O . GLY A 1 88 ? 25.952 31.715 15.761 1.000 18.193 164 GLY AAA O 1
ATOM 675 N N . GLY A 1 89 ? 24.102 31.087 14.541 1.000 18.149 165 GLY AAA N 1
ATOM 676 C CA . GLY A 1 89 ? 23.109 31.420 15.574 1.000 16.826 165 GLY AAA CA 1
ATOM 677 C C . GLY A 1 89 ? 23.332 32.842 16.110 1.000 17.835 165 GLY AAA C 1
ATOM 678 O O . GLY A 1 89 ? 23.519 33.777 15.311 1.000 17.491 165 GLY AAA O 1
ATOM 679 N N . SER A 1 90 ? 23.262 33.045 17.429 1.000 17.390 166 SER AAA N 1
ATOM 680 C CA . SER A 1 90 ? 23.400 34.385 18.023 1.000 17.195 166 SER AAA CA 1
ATOM 681 C C . SER A 1 90 ? 24.845 34.905 17.902 1.000 15.420 166 SER AAA C 1
ATOM 682 O O . SER A 1 90 ? 25.032 36.120 18.025 1.000 15.230 166 SER AAA O 1
ATOM 685 N N . SER A 1 91 ? 25.841 34.069 17.635 1.000 15.906 167 SER AAA N 1
ATOM 686 C CA . SER A 1 91 ? 27.209 34.599 17.415 1.000 16.116 167 SER AAA CA 1
ATOM 687 C C . SER A 1 91 ? 27.212 35.426 16.104 1.000 17.511 167 SER AAA C 1
ATOM 688 O O . SER A 1 91 ? 28.072 36.335 15.948 1.000 16.228 167 SER AAA O 1
ATOM 691 N N . ALA A 1 92 ? 26.308 35.128 15.184 1.000 16.724 168 ALA AAA N 1
ATOM 692 C CA . ALA A 1 92 ? 26.160 35.859 13.916 1.000 17.791 168 ALA AAA CA 1
ATOM 693 C C . ALA A 1 92 ? 25.394 37.171 14.095 1.000 17.330 168 ALA AAA C 1
ATOM 694 O O . ALA A 1 92 ? 25.454 37.995 13.169 1.000 19.354 168 ALA AAA O 1
ATOM 696 N N . THR A 1 93 ? 24.731 37.428 15.230 1.000 17.956 169 THR AAA N 1
ATOM 697 C CA . THR A 1 93 ? 23.842 38.621 15.384 1.000 17.694 169 THR AAA CA 1
ATOM 698 C C . THR A 1 93 ? 24.169 39.436 16.645 1.000 17.287 169 THR AAA C 1
ATOM 699 O O . THR A 1 93 ? 23.377 40.330 16.981 1.000 18.751 169 THR AAA O 1
ATOM 703 N N . ASN A 1 94 ? 25.216 39.079 17.385 1.000 17.764 170 ASN AAA N 1
ATOM 704 C CA . ASN A 1 94 ? 25.477 39.650 18.727 1.000 17.487 170 ASN AAA CA 1
ATOM 705 C C . ASN A 1 94 ? 26.315 40.918 18.631 1.000 17.462 170 ASN AAA C 1
ATOM 706 O O . ASN A 1 94 ? 26.707 41.333 17.504 1.000 18.019 170 ASN AAA O 1
ATOM 711 N N . ALA A 1 95 ? 26.667 41.509 19.772 1.000 16.412 171 ALA AAA N 1
ATOM 712 C CA . ALA A 1 95 ? 27.453 42.750 19.796 1.000 15.975 171 ALA AAA CA 1
ATOM 713 C C . ALA A 1 95 ? 28.957 42.492 19.790 1.000 15.997 171 ALA AAA C 1
ATOM 714 O O . ALA A 1 95 ? 29.713 43.461 19.821 1.000 17.037 171 ALA AAA O 1
ATOM 716 N N . THR A 1 96 ? 29.373 41.246 19.671 1.000 16.651 172 THR AAA N 1
ATOM 717 C CA . THR A 1 96 ? 30.785 40.827 19.513 1.000 14.896 172 THR AAA CA 1
ATOM 718 C C . THR A 1 96 ? 31.637 41.089 20.763 1.000 14.215 172 THR AAA C 1
ATOM 719 O O . THR A 1 96 ? 32.826 40.800 20.671 1.000 16.134 172 THR AAA O 1
ATOM 723 N N . LEU A 1 97 ? 31.107 41.535 21.899 1.000 14.140 173 LEU AAA N 1
ATOM 724 C CA . LEU A 1 97 ? 31.976 41.827 23.073 1.000 15.584 173 LEU AAA CA 1
ATOM 725 C C . LEU A 1 97 ? 32.505 40.506 23.660 1.000 15.833 173 LEU AAA C 1
ATOM 726 O O . LEU A 1 97 ? 31.737 39.547 23.817 1.000 15.678 173 LEU AAA O 1
ATOM 731 N N . TYR A 1 98 ? 33.793 40.456 23.942 1.000 14.317 174 TYR AAA N 1
ATOM 732 C CA . TYR A 1 98 ? 34.508 39.250 24.429 1.000 14.854 174 TYR AAA CA 1
ATOM 733 C C . TYR A 1 98 ? 34.718 39.307 25.945 1.000 15.961 174 TYR AAA C 1
ATOM 734 O O . TYR A 1 98 ? 35.577 40.046 26.418 1.000 15.786 174 TYR AAA O 1
ATOM 743 N N . HIS A 1 99 ? 33.875 38.601 26.688 1.000 16.296 175 HIS AAA N 1
ATOM 744 C CA . HIS A 1 99 ? 33.884 38.558 28.172 1.000 15.022 175 HIS AAA CA 1
ATOM 745 C C . HIS A 1 99 ? 33.783 37.127 28.659 1.000 17.067 175 HIS AAA C 1
ATOM 746 O O . HIS A 1 99 ? 33.001 36.289 28.099 1.000 17.943 175 HIS AAA O 1
ATOM 753 N N . ARG A 1 100 ? 34.582 36.834 29.671 1.000 16.557 176 ARG AAA N 1
ATOM 754 C CA . ARG A 1 100 ? 34.516 35.537 30.383 1.000 17.724 176 ARG AAA CA 1
ATOM 755 C C . ARG A 1 100 ? 33.930 35.710 31.782 1.000 18.175 176 ARG AAA C 1
ATOM 756 O O . ARG A 1 100 ? 33.684 34.700 32.413 1.000 18.817 176 ARG AAA O 1
ATOM 764 N N . GLY A 1 101 ? 33.834 36.932 32.298 1.000 16.945 177 GLY AAA N 1
ATOM 765 C CA . GLY A 1 101 ? 33.490 37.126 33.712 1.000 18.445 177 GLY AAA CA 1
ATOM 766 C C . GLY A 1 101 ? 34.711 36.959 34.573 1.000 18.626 177 GLY AAA C 1
ATOM 767 O O . GLY A 1 101 ? 35.823 37.214 34.096 1.000 18.338 177 GLY AAA O 1
ATOM 768 N N . ALA A 1 102 ? 34.488 36.512 35.804 1.000 18.112 178 ALA AAA N 1
ATOM 769 C CA . ALA A 1 102 ? 35.548 36.389 36.824 1.000 17.963 178 ALA AAA CA 1
ATOM 770 C C . ALA A 1 102 ? 35.733 34.908 37.191 1.000 18.155 178 ALA AAA C 1
ATOM 771 O O . ALA A 1 102 ? 34.822 34.087 36.999 1.000 16.886 178 ALA AAA O 1
ATOM 773 N N . ALA A 1 103 ? 36.908 34.569 37.697 1.000 16.340 179 ALA AAA N 1
ATOM 774 C CA . ALA A 1 103 ? 37.154 33.199 38.199 1.000 16.927 179 ALA AAA CA 1
ATOM 775 C C . ALA A 1 103 ? 36.025 32.829 39.163 1.000 18.573 179 ALA AAA C 1
ATOM 776 O O . ALA A 1 103 ? 35.468 31.669 39.104 1.000 17.077 179 ALA AAA O 1
ATOM 778 N N . GLY A 1 104 ? 35.604 33.765 40.007 1.000 19.483 180 GLY AAA N 1
ATOM 779 C CA . GLY A 1 104 ? 34.582 33.460 41.036 1.000 19.746 180 GLY AAA CA 1
ATOM 780 C C . GLY A 1 104 ? 33.249 33.054 40.446 1.000 20.496 180 GLY AAA C 1
ATOM 781 O O . GLY A 1 104 ? 32.458 32.394 41.119 1.000 18.361 180 GLY AAA O 1
ATOM 782 N N . ASP A 1 105 ? 32.975 33.464 39.207 1.000 19.440 181 ASP AAA N 1
ATOM 783 C CA . ASP A 1 105 ? 31.710 33.074 38.577 1.000 19.922 181 ASP AAA CA 1
ATOM 784 C C . ASP A 1 105 ? 31.698 31.556 38.378 1.000 20.420 181 ASP AAA C 1
ATOM 785 O O . ASP A 1 105 ? 30.637 30.957 38.537 1.000 22.020 181 ASP AAA O 1
ATOM 790 N N . TYR A 1 106 ? 32.820 30.961 37.972 1.000 17.952 182 TYR AAA N 1
ATOM 791 C CA . TYR A 1 106 ? 32.868 29.502 37.661 1.000 17.308 182 TYR AAA CA 1
ATOM 792 C C . TYR A 1 106 ? 32.947 28.720 38.968 1.000 18.527 182 TYR AAA C 1
ATOM 793 O O . TYR A 1 106 ? 32.230 27.661 39.130 1.000 20.333 182 TYR AAA O 1
ATOM 802 N N . ASP A 1 107 ? 33.686 29.257 39.939 1.000 18.554 183 ASP AAA N 1
ATOM 803 C CA . ASP A 1 107 ? 33.768 28.600 41.282 1.000 20.506 183 ASP AAA CA 1
ATOM 804 C C . ASP A 1 107 ? 32.388 28.611 41.937 1.000 20.778 183 ASP AAA C 1
ATOM 805 O O . ASP A 1 107 ? 31.984 27.608 42.557 1.000 23.025 183 ASP AAA O 1
ATOM 810 N N . ALA A 1 108 ? 31.601 29.656 41.717 1.000 20.959 184 ALA AAA N 1
ATOM 811 C CA . ALA A 1 108 ? 30.244 29.742 42.291 1.000 22.228 184 ALA AAA CA 1
ATOM 812 C C . ALA A 1 108 ? 29.320 28.674 41.698 1.000 24.421 184 ALA AAA C 1
ATOM 813 O O . ALA A 1 108 ? 28.260 28.414 42.284 1.000 27.024 184 ALA AAA O 1
ATOM 815 N N . TRP A 1 109 ? 29.616 28.112 40.525 1.000 21.908 185 TRP AAA N 1
ATOM 816 C CA . TRP A 1 109 ? 28.792 26.999 39.966 1.000 23.343 185 TRP AAA CA 1
ATOM 817 C C . TRP A 1 109 ? 28.804 25.856 40.986 1.000 25.586 185 TRP AAA C 1
ATOM 818 O O . TRP A 1 109 ? 27.786 25.214 41.144 1.000 27.993 185 TRP AAA O 1
ATOM 829 N N . GLY A 1 110 ? 29.963 25.606 41.609 1.000 23.700 186 GLY AAA N 1
ATOM 830 C CA . GLY A 1 110 ? 30.175 24.525 42.587 1.000 24.388 186 GLY AAA CA 1
ATOM 831 C C . GLY A 1 110 ? 30.019 23.155 41.953 1.000 26.200 186 GLY AAA C 1
ATOM 832 O O . GLY A 1 110 ? 29.731 22.189 42.700 1.000 30.756 186 GLY AAA O 1
ATOM 833 N N . VAL A 1 111 ? 30.180 23.059 40.635 1.000 20.687 187 VAL AAA N 1
ATOM 834 C CA . VAL A 1 111 ? 30.067 21.793 39.869 1.000 19.254 187 VAL AAA CA 1
ATOM 835 C C . VAL A 1 111 ? 31.411 21.117 39.725 1.000 20.840 187 VAL AAA C 1
ATOM 836 O O . VAL A 1 111 ? 32.375 21.721 39.226 1.000 21.272 187 VAL AAA O 1
ATOM 840 N N . GLU A 1 112 ? 31.462 19.847 40.151 1.000 20.153 188 GLU AAA N 1
ATOM 841 C CA . GLU A 1 112 ? 32.678 19.014 40.090 1.000 22.497 188 GLU AAA CA 1
ATOM 842 C C . GLU A 1 112 ? 33.227 19.054 38.670 1.000 20.583 188 GLU AAA C 1
ATOM 843 O O . GLU A 1 112 ? 32.486 18.795 37.702 1.000 20.293 188 GLU AAA O 1
ATOM 849 N N . GLY A 1 113 ? 34.492 19.411 38.555 1.000 19.807 189 GLY AAA N 1
ATOM 850 C CA . GLY A 1 113 ? 35.212 19.387 37.272 1.000 21.313 189 GLY AAA CA 1
ATOM 851 C C . GLY A 1 113 ? 35.001 20.662 36.449 1.000 20.123 189 GLY AAA C 1
ATOM 852 O O . GLY A 1 113 ? 35.548 20.720 35.308 1.000 20.433 189 GLY AAA O 1
ATOM 853 N N . TRP A 1 114 ? 34.256 21.630 36.958 1.000 18.264 190 TRP AAA N 1
ATOM 854 C CA . TRP A 1 114 ? 34.005 22.905 36.235 1.000 17.846 190 TRP AAA CA 1
ATOM 855 C C . TRP A 1 114 ? 34.342 24.076 37.131 1.000 18.450 190 TRP AAA C 1
ATOM 856 O O . TRP A 1 114 ? 33.641 25.093 37.050 1.000 20.258 190 TRP AAA O 1
ATOM 867 N N . SER A 1 115 ? 35.400 23.965 37.931 1.000 19.597 191 SER AAA N 1
ATOM 868 C CA . SER A 1 115 ? 35.925 25.121 38.698 1.000 20.882 191 SER AAA CA 1
ATOM 869 C C . SER A 1 115 ? 36.563 26.128 37.712 1.000 18.372 191 SER AAA C 1
ATOM 870 O O . SER A 1 115 ? 36.853 25.752 36.541 1.000 18.526 191 SER AAA O 1
ATOM 873 N N . SER A 1 116 ? 36.917 27.315 38.194 1.000 19.049 192 SER AAA N 1
ATOM 874 C CA . SER A 1 116 ? 37.676 28.307 37.384 1.000 19.698 192 SER AAA CA 1
ATOM 875 C C . SER A 1 116 ? 38.986 27.700 36.881 1.000 19.326 192 SER AAA C 1
ATOM 876 O O . SER A 1 116 ? 39.327 27.899 35.720 1.000 19.392 192 SER AAA O 1
ATOM 879 N N . GLU A 1 117 ? 39.719 26.966 37.716 1.000 21.839 193 GLU AAA N 1
ATOM 880 C CA . GLU A 1 117 ? 40.989 26.327 37.251 1.000 25.044 193 GLU AAA CA 1
ATOM 881 C C . GLU A 1 117 ? 40.704 25.318 36.135 1.000 23.556 193 GLU AAA C 1
ATOM 882 O O . GLU A 1 117 ? 41.543 25.211 35.245 1.000 26.781 193 GLU AAA O 1
ATOM 888 N N . ASP A 1 118 ? 39.583 24.596 36.174 1.000 19.802 194 ASP AAA N 1
ATOM 889 C CA . ASP A 1 118 ? 39.221 23.603 35.142 1.000 20.835 194 ASP AAA CA 1
ATOM 890 C C . ASP A 1 118 ? 38.865 24.302 33.821 1.000 22.303 194 ASP AAA C 1
ATOM 891 O O . ASP A 1 118 ? 39.250 23.753 32.772 1.000 22.440 194 ASP AAA O 1
ATOM 896 N N . VAL A 1 119 ? 38.150 25.437 33.830 1.000 18.437 195 VAL AAA N 1
ATOM 897 C CA . VAL A 1 119 ? 37.614 25.973 32.547 1.000 17.774 195 VAL AAA CA 1
ATOM 898 C C . VAL A 1 119 ? 38.646 26.885 31.866 1.000 18.550 195 VAL AAA C 1
ATOM 899 O O . VAL A 1 119 ? 38.556 27.073 30.630 1.000 19.119 195 VAL AAA O 1
ATOM 903 N N . LEU A 1 120 ? 39.641 27.367 32.592 1.000 18.573 196 LEU AAA N 1
ATOM 904 C CA . LEU A 1 120 ? 40.524 28.411 32.020 1.000 18.570 196 LEU AAA CA 1
ATOM 905 C C . LEU A 1 120 ? 41.193 27.855 30.759 1.000 19.892 196 LEU AAA C 1
ATOM 906 O O . LEU A 1 120 ? 41.283 28.588 29.756 1.000 18.575 196 LEU AAA O 1
ATOM 911 N N . SER A 1 121 ? 41.718 26.628 30.776 1.000 19.524 197 SER AAA N 1
ATOM 912 C CA . SER A 1 121 ? 42.508 26.111 29.635 1.000 20.693 197 SER AAA CA 1
ATOM 913 C C . SER A 1 121 ? 41.588 25.968 28.399 1.000 19.646 197 SER AAA C 1
ATOM 914 O O . SER A 1 121 ? 42.092 26.002 27.274 1.000 18.633 197 SER AAA O 1
ATOM 917 N N . TRP A 1 122 ? 40.274 25.844 28.576 1.000 18.443 198 TRP AAA N 1
ATOM 918 C CA . TRP A 1 122 ? 39.308 25.685 27.465 1.000 18.363 198 TRP AAA CA 1
ATOM 919 C C . TRP A 1 122 ? 39.006 27.062 26.863 1.000 20.153 198 TRP AAA C 1
ATOM 920 O O . TRP A 1 122 ? 38.846 27.123 25.646 1.000 21.730 198 TRP AAA O 1
ATOM 931 N N . PHE A 1 123 ? 38.980 28.129 27.669 1.000 17.758 199 PHE AAA N 1
ATOM 932 C CA . PHE A 1 123 ? 38.937 29.523 27.127 1.000 18.935 199 PHE AAA CA 1
ATOM 933 C C . PHE A 1 123 ? 40.182 29.745 26.254 1.000 20.136 199 PHE AAA C 1
ATOM 934 O O . PHE A 1 123 ? 40.097 30.227 25.089 1.000 19.718 199 PHE AAA O 1
ATOM 942 N N . VAL A 1 124 ? 41.334 29.375 26.804 1.000 18.253 200 VAL AAA N 1
ATOM 943 C CA . VAL A 1 124 ? 42.642 29.631 26.132 1.000 19.776 200 VAL AAA CA 1
ATOM 944 C C . VAL A 1 124 ? 42.754 28.809 24.855 1.000 20.678 200 VAL AAA C 1
ATOM 945 O O . VAL A 1 124 ? 43.216 29.336 23.824 1.000 19.143 200 VAL AAA O 1
ATOM 949 N N . GLN A 1 125 ? 42.278 27.582 24.861 1.000 19.878 201 GLN AAA N 1
ATOM 950 C CA . GLN A 1 125 ? 42.394 26.747 23.639 1.000 22.369 201 GLN AAA CA 1
ATOM 951 C C . GLN A 1 125 ? 41.611 27.373 22.472 1.000 20.466 201 GLN AAA C 1
ATOM 952 O O . GLN A 1 125 ? 42.007 27.175 21.339 1.000 19.604 201 GLN AAA O 1
ATOM 958 N N . ALA A 1 126 ? 40.491 28.046 22.717 1.000 18.518 202 ALA AAA N 1
ATOM 959 C CA . ALA A 1 126 ? 39.607 28.576 21.650 1.000 18.219 202 ALA AAA CA 1
ATOM 960 C C . ALA A 1 126 ? 40.239 29.789 20.966 1.000 19.355 202 ALA AAA C 1
ATOM 961 O O . ALA A 1 126 ? 39.819 30.127 19.840 1.000 17.861 202 ALA AAA O 1
ATOM 963 N N . GLU A 1 127 ? 41.202 30.426 21.610 1.000 18.015 203 GLU AAA N 1
ATOM 964 C CA . GLU A 1 127 ? 41.501 31.850 21.363 1.000 17.420 203 GLU AAA CA 1
ATOM 965 C C . GLU A 1 127 ? 42.697 32.096 20.429 1.000 18.238 203 GLU AAA C 1
ATOM 966 O O . GLU A 1 127 ? 43.754 31.474 20.535 1.000 18.029 203 GLU AAA O 1
ATOM 972 N N . THR A 1 128 ? 42.543 33.079 19.560 1.000 17.155 204 THR AAA N 1
ATOM 973 C CA . THR A 1 128 ? 43.644 33.853 18.922 1.000 18.443 204 THR AAA CA 1
ATOM 974 C C . THR A 1 128 ? 43.330 35.331 19.165 1.000 18.376 204 THR AAA C 1
ATOM 975 O O . THR A 1 128 ? 42.201 35.748 18.858 1.000 19.882 204 THR AAA O 1
ATOM 979 N N . ASN A 1 129 ? 44.246 36.048 19.792 1.000 17.268 205 ASN AAA N 1
ATOM 980 C CA . ASN A 1 129 ? 43.992 37.430 20.213 1.000 16.835 205 ASN AAA CA 1
ATOM 981 C C . ASN A 1 129 ? 45.013 38.326 19.494 1.000 19.311 205 ASN AAA C 1
ATOM 982 O O . ASN A 1 129 ? 46.214 38.057 19.572 1.000 20.414 205 ASN AAA O 1
ATOM 987 N N . ALA A 1 130 ? 44.565 39.405 18.868 1.000 18.262 206 ALA AAA N 1
ATOM 988 C CA . ALA A 1 130 ? 45.457 40.362 18.176 1.000 18.851 206 ALA AAA CA 1
ATOM 989 C C . ALA A 1 130 ? 46.260 41.213 19.155 1.000 19.835 206 ALA AAA C 1
ATOM 990 O O . ALA A 1 130 ? 47.217 41.834 18.706 1.000 18.424 206 ALA AAA O 1
ATOM 992 N N . ASP A 1 131 ? 45.872 41.290 20.422 1.000 17.278 207 ASP AAA N 1
ATOM 993 C CA . ASP A 1 131 ? 46.480 42.263 21.353 1.000 18.789 207 ASP AAA CA 1
ATOM 994 C C . ASP A 1 131 ? 47.095 41.607 22.582 1.000 18.644 207 ASP AAA C 1
ATOM 995 O O . ASP A 1 131 ? 47.813 42.281 23.316 1.000 17.532 207 ASP AAA O 1
ATOM 1000 N N . PHE A 1 132 ? 46.859 40.317 22.788 1.000 18.774 208 PHE AAA N 1
ATOM 1001 C CA . PHE A 1 132 ? 47.392 39.555 23.934 1.000 19.927 208 PHE AAA CA 1
ATOM 1002 C C . PHE A 1 132 ? 48.030 38.306 23.359 1.000 21.051 208 PHE AAA C 1
ATOM 1003 O O . PHE A 1 132 ? 47.404 37.606 22.567 1.000 19.970 208 PHE AAA O 1
ATOM 1011 N N . GLY A 1 133 ? 49.300 38.108 23.651 1.000 18.890 209 GLY AAA N 1
ATOM 1012 C CA . GLY A 1 133 ? 49.935 36.851 23.280 1.000 20.603 209 GLY AAA CA 1
ATOM 1013 C C . GLY A 1 133 ? 49.637 35.765 24.299 1.000 18.488 209 GLY AAA C 1
ATOM 1014 O O . GLY A 1 133 ? 48.977 35.977 25.311 1.000 18.454 209 GLY AAA O 1
ATOM 1015 N N . PRO A 1 134 ? 50.234 34.583 24.072 1.000 18.700 210 PRO AAA N 1
ATOM 1016 C CA . PRO A 1 134 ? 50.196 33.504 25.040 1.000 19.443 210 PRO AAA CA 1
ATOM 1017 C C . PRO A 1 134 ? 50.583 33.970 26.440 1.000 19.288 210 PRO AAA C 1
ATOM 1018 O O . PRO A 1 134 ? 51.511 34.744 26.668 1.000 17.989 210 PRO AAA O 1
ATOM 1022 N N . GLY A 1 135 ? 49.808 33.498 27.403 1.000 20.299 211 GLY AAA N 1
ATOM 1023 C CA . GLY A 1 135 ? 50.027 33.823 28.819 1.000 19.111 211 GLY AAA CA 1
ATOM 1024 C C . GLY A 1 135 ? 49.085 32.994 29.652 1.000 19.659 211 GLY AAA C 1
ATOM 1025 O O . GLY A 1 135 ? 48.374 32.137 29.069 1.000 18.335 211 GLY AAA O 1
ATOM 1026 N N . ALA A 1 136 ? 49.044 33.248 30.953 1.000 20.095 212 ALA AAA N 1
ATOM 1027 C CA . ALA A 1 136 ? 48.160 32.484 31.859 1.000 20.630 212 ALA AAA CA 1
ATOM 1028 C C . ALA A 1 136 ? 46.704 32.604 31.400 1.000 19.941 212 ALA AAA C 1
ATOM 1029 O O . ALA A 1 136 ? 45.950 31.636 31.570 1.000 20.407 212 ALA AAA O 1
ATOM 1031 N N . TYR A 1 137 ? 46.289 33.751 30.828 1.000 16.405 213 TYR AAA N 1
ATOM 1032 C CA . TYR A 1 137 ? 44.860 34.000 30.511 1.000 17.034 213 TYR AAA CA 1
ATOM 1033 C C . TYR A 1 137 ? 44.563 34.085 29.014 1.000 17.859 213 TYR AAA C 1
ATOM 1034 O O . TYR A 1 137 ? 43.413 34.348 28.667 1.000 18.455 213 TYR AAA O 1
ATOM 1043 N N . HIS A 1 138 ? 45.537 33.932 28.123 1.000 16.747 214 HIS AAA N 1
ATOM 1044 C CA . HIS A 1 138 ? 45.265 34.048 26.677 1.000 16.654 214 HIS AAA CA 1
ATOM 1045 C C . HIS A 1 138 ? 46.019 32.981 25.882 1.000 17.062 214 HIS AAA C 1
ATOM 1046 O O . HIS A 1 138 ? 47.107 32.573 26.271 1.000 18.247 214 HIS AAA O 1
ATOM 1053 N N . GLY A 1 139 ? 45.348 32.504 24.868 1.000 19.398 215 GLY AAA N 1
ATOM 1054 C CA . GLY A 1 139 ? 45.891 31.513 23.933 1.000 21.701 215 GLY AAA CA 1
ATOM 1055 C C . GLY A 1 139 ? 46.207 32.194 22.634 1.000 21.920 215 GLY AAA C 1
ATOM 1056 O O . GLY A 1 139 ? 45.758 33.334 22.375 1.000 20.602 215 GLY AAA O 1
ATOM 1057 N N . SER A 1 140 ? 46.950 31.502 21.801 1.000 21.106 216 SER AAA N 1
ATOM 1058 C CA . SER A 1 140 ? 47.169 31.916 20.404 1.000 21.532 216 SER AAA CA 1
ATOM 1059 C C . SER A 1 140 ? 47.103 30.637 19.579 1.000 22.986 216 SER AAA C 1
ATOM 1060 O O . SER A 1 140 ? 47.755 29.666 19.991 1.000 22.280 216 SER AAA O 1
ATOM 1063 N N . GLY A 1 141 ? 46.311 30.636 18.522 1.000 23.902 217 GLY AAA N 1
ATOM 1064 C CA . GLY A 1 141 ? 46.253 29.514 17.567 1.000 22.883 217 GLY AAA CA 1
ATOM 1065 C C . GLY A 1 141 ? 44.864 28.930 17.453 1.000 23.447 217 GLY AAA C 1
ATOM 1066 O O . GLY A 1 141 ? 44.640 28.144 16.544 1.000 22.103 217 GLY AAA O 1
ATOM 1067 N N . GLY A 1 142 ? 43.959 29.236 18.372 1.000 21.064 218 GLY AAA N 1
ATOM 1068 C CA . GLY A 1 142 ? 42.607 28.661 18.347 1.000 20.549 218 GLY AAA CA 1
ATOM 1069 C C . GLY A 1 142 ? 41.791 29.372 17.295 1.000 19.130 218 GLY AAA C 1
ATOM 1070 O O . GLY A 1 142 ? 42.230 30.399 16.751 1.000 21.356 218 GLY AAA O 1
ATOM 1071 N N . PRO A 1 143 ? 40.613 28.833 16.909 1.000 19.622 219 PRO AAA N 1
ATOM 1072 C CA . PRO A 1 143 ? 39.857 29.384 15.782 1.000 19.274 219 PRO AAA CA 1
ATOM 1073 C C . PRO A 1 143 ? 39.185 30.747 16.041 1.000 19.496 219 PRO AAA C 1
ATOM 1074 O O . PRO A 1 143 ? 38.909 31.424 15.071 1.000 18.241 219 PRO AAA O 1
ATOM 1078 N N . MET A 1 144 ? 38.876 31.097 17.299 1.000 18.797 220 MET AAA N 1
ATOM 1079 C CA . MET A 1 144 ? 38.196 32.379 17.540 1.000 19.541 220 MET AAA CA 1
ATOM 1080 C C . MET A 1 144 ? 39.181 33.487 17.117 1.000 21.013 220 MET AAA C 1
ATOM 1081 O O . MET A 1 144 ? 40.394 33.252 17.110 1.000 22.365 220 MET AAA O 1
ATOM 1086 N N . ARG A 1 145 ? 38.688 34.638 16.725 1.000 16.944 221 ARG AAA N 1
ATOM 1087 C CA . ARG A 1 145 ? 39.523 35.837 16.617 1.000 17.959 221 ARG AAA CA 1
ATOM 1088 C C . ARG A 1 145 ? 38.965 36.870 17.586 1.000 17.257 221 ARG AAA C 1
ATOM 1089 O O . ARG A 1 145 ? 37.747 37.112 17.604 1.000 18.068 221 ARG AAA O 1
ATOM 1097 N N . VAL A 1 146 ? 39.843 37.415 18.399 1.000 17.413 222 VAL AAA N 1
ATOM 1098 C CA . VAL A 1 146 ? 39.519 38.510 19.345 1.000 15.177 222 VAL AAA CA 1
ATOM 1099 C C . VAL A 1 146 ? 40.525 39.610 19.054 1.000 16.297 222 VAL AAA C 1
ATOM 1100 O O . VAL A 1 146 ? 41.715 39.286 18.813 1.000 16.284 222 VAL AAA O 1
ATOM 1104 N N . GLU A 1 147 ? 40.084 40.851 19.180 1.000 15.144 223 GLU AAA N 1
ATOM 1105 C CA . GLU A 1 147 ? 41.007 41.989 18.999 1.000 16.901 223 GLU AAA CA 1
ATOM 1106 C C . GLU A 1 147 ? 40.487 43.179 19.800 1.000 15.686 223 GLU AAA C 1
ATOM 1107 O O . GLU A 1 147 ? 39.306 43.222 20.163 1.000 16.095 223 GLU AAA O 1
ATOM 1113 N N . ASN A 1 148 ? 41.364 44.140 20.001 1.000 18.096 224 ASN AAA N 1
ATOM 1114 C CA . ASN A 1 148 ? 40.909 45.459 20.460 1.000 17.947 224 ASN AAA CA 1
ATOM 1115 C C . ASN A 1 148 ? 40.061 46.058 19.366 1.000 18.393 224 ASN AAA C 1
ATOM 1116 O O . ASN A 1 148 ? 40.358 45.920 18.194 1.000 17.985 224 ASN AAA O 1
ATOM 1121 N N . PRO A 1 149 ? 38.954 46.723 19.733 1.000 18.085 225 PRO AAA N 1
ATOM 1122 C CA . PRO A 1 149 ? 38.108 47.416 18.776 1.000 19.689 225 PRO AAA CA 1
ATOM 1123 C C . PRO A 1 149 ? 38.821 48.431 17.881 1.000 17.736 225 PRO AAA C 1
ATOM 1124 O O . PRO A 1 149 ? 39.687 49.161 18.340 1.000 18.721 225 PRO AAA O 1
ATOM 1128 N N . ARG A 1 150 ? 38.463 48.439 16.613 1.000 17.788 226 ARG AAA N 1
ATOM 1129 C CA . ARG A 1 150 ? 39.209 49.219 15.596 1.000 17.691 226 ARG AAA CA 1
ATOM 1130 C C . ARG A 1 150 ? 38.475 50.522 15.275 1.000 19.755 226 ARG AAA C 1
ATOM 1131 O O . ARG A 1 150 ? 38.826 51.154 14.259 1.000 20.304 226 ARG AAA O 1
ATOM 1139 N N . TYR A 1 151 ? 37.495 50.926 16.083 1.000 18.770 227 TYR AAA N 1
ATOM 1140 C CA . TYR A 1 151 ? 36.871 52.252 15.968 1.000 18.115 227 TYR AAA CA 1
ATOM 1141 C C . TYR A 1 151 ? 37.472 53.159 17.037 1.000 21.095 227 TYR AAA C 1
ATOM 1142 O O . TYR A 1 151 ? 37.457 52.701 18.201 1.000 21.532 227 TYR AAA O 1
ATOM 1151 N N . THR A 1 152 ? 38.007 54.327 16.680 1.000 23.701 228 THR AAA N 1
ATOM 1152 C CA A THR A 1 152 ? 38.443 55.273 17.736 0.500 25.251 228 THR AAA CA 1
ATOM 1153 C CA B THR A 1 152 ? 38.493 55.305 17.702 0.500 24.823 228 THR AAA CA 1
ATOM 1154 C C . THR A 1 152 ? 37.591 56.539 17.615 1.000 20.706 228 THR AAA C 1
ATOM 1155 O O . THR A 1 152 ? 37.344 57.047 16.520 1.000 21.425 228 THR AAA O 1
ATOM 1162 N N . ASN A 1 153 ? 37.076 56.941 18.760 1.000 20.263 229 ASN AAA N 1
ATOM 1163 C CA . ASN A 1 153 ? 36.341 58.200 18.940 1.000 19.201 229 ASN AAA CA 1
ATOM 1164 C C . ASN A 1 153 ? 37.329 59.105 19.678 1.000 18.337 229 ASN AAA C 1
ATOM 1165 O O . ASN A 1 153 ? 37.636 58.850 20.835 1.000 19.752 229 ASN AAA O 1
ATOM 1170 N N . LYS A 1 154 ? 37.829 60.117 19.001 1.000 18.661 230 LYS AAA N 1
ATOM 1171 C CA . LYS A 1 154 ? 38.948 60.955 19.501 1.000 21.800 230 LYS AAA CA 1
ATOM 1172 C C . LYS A 1 154 ? 38.596 61.615 20.828 1.000 21.947 230 LYS AAA C 1
ATOM 1173 O O . LYS A 1 154 ? 39.454 61.666 21.749 1.000 24.626 230 LYS AAA O 1
ATOM 1179 N N . GLN A 1 155 ? 37.379 62.116 20.984 1.000 21.647 231 GLN AAA N 1
ATOM 1180 C CA . GLN A 1 155 ? 37.034 62.928 22.177 1.000 20.613 231 GLN AAA CA 1
ATOM 1181 C C . GLN A 1 155 ? 36.338 62.073 23.230 1.000 19.550 231 GLN AAA C 1
ATOM 1182 O O . GLN A 1 155 ? 36.674 62.228 24.425 1.000 20.133 231 GLN AAA O 1
ATOM 1188 N N . LEU A 1 156 ? 35.405 61.226 22.838 1.000 17.136 232 LEU AAA N 1
ATOM 1189 C CA . LEU A 1 156 ? 34.469 60.644 23.832 1.000 17.600 232 LEU AAA CA 1
ATOM 1190 C C . LEU A 1 156 ? 35.039 59.403 24.495 1.000 18.312 232 LEU AAA C 1
ATOM 1191 O O . LEU A 1 156 ? 34.720 59.181 25.648 1.000 17.633 232 LEU AAA O 1
ATOM 1196 N N . HIS A 1 157 ? 35.849 58.603 23.821 1.000 18.945 233 HIS AAA N 1
ATOM 1197 C CA . HIS A 1 157 ? 36.340 57.351 24.441 1.000 17.271 233 HIS AAA CA 1
ATOM 1198 C C . HIS A 1 157 ? 37.209 57.667 25.658 1.000 19.096 233 HIS AAA C 1
ATOM 1199 O O . HIS A 1 157 ? 36.982 57.088 26.747 1.000 18.115 233 HIS AAA O 1
ATOM 1206 N N . THR A 1 158 ? 38.212 58.553 25.533 1.000 16.492 234 THR AAA N 1
ATOM 1207 C CA . THR A 1 158 ? 39.054 58.871 26.711 1.000 17.784 234 THR AAA CA 1
ATOM 1208 C C . THR A 1 158 ? 38.289 59.760 27.691 1.000 18.479 234 THR AAA C 1
ATOM 1209 O O . THR A 1 158 ? 38.640 59.688 28.852 1.000 17.459 234 THR AAA O 1
ATOM 1213 N N . ALA A 1 159 ? 37.300 60.543 27.258 1.000 17.681 235 ALA AAA N 1
ATOM 1214 C CA . ALA A 1 159 ? 36.473 61.344 28.188 1.000 17.194 235 ALA AAA CA 1
ATOM 1215 C C . ALA A 1 159 ? 35.749 60.386 29.137 1.000 17.660 235 ALA AAA C 1
ATOM 1216 O O . ALA A 1 159 ? 35.649 60.695 30.334 1.000 17.485 235 ALA AAA O 1
ATOM 1218 N N . PHE A 1 160 ? 35.257 59.252 28.637 1.000 17.633 236 PHE AAA N 1
ATOM 1219 C CA . PHE A 1 160 ? 34.575 58.266 29.506 1.000 16.508 236 PHE AAA CA 1
ATOM 1220 C C . PHE A 1 160 ? 35.552 57.728 30.550 1.000 17.172 236 PHE AAA C 1
ATOM 1221 O O . PHE A 1 160 ? 35.212 57.651 31.755 1.000 16.231 236 PHE AAA O 1
ATOM 1229 N N . PHE A 1 161 ? 36.757 57.363 30.135 1.000 18.735 237 PHE AAA N 1
ATOM 1230 C CA . PHE A 1 161 ? 37.782 56.845 31.082 1.000 17.222 237 PHE AAA CA 1
ATOM 1231 C C . PHE A 1 161 ? 38.096 57.891 32.166 1.000 17.490 237 PHE AAA C 1
ATOM 1232 O O . PHE A 1 161 ? 38.134 57.563 33.355 1.000 17.333 237 PHE AAA O 1
ATOM 1240 N N . LYS A 1 162 ? 38.299 59.134 31.747 1.000 16.299 238 LYS AAA N 1
ATOM 1241 C CA . LYS A 1 162 ? 38.648 60.200 32.702 1.000 16.101 238 LYS AAA CA 1
ATOM 1242 C C . LYS A 1 162 ? 37.474 60.428 33.658 1.000 16.768 238 LYS AAA C 1
ATOM 1243 O O . LYS A 1 162 ? 37.735 60.642 34.848 1.000 17.463 238 LYS AAA O 1
ATOM 1249 N N . ALA A 1 163 ? 36.239 60.388 33.155 1.000 15.770 239 ALA AAA N 1
ATOM 1250 C CA . ALA A 1 163 ? 35.038 60.603 34.006 1.000 16.758 239 ALA AAA CA 1
ATOM 1251 C C . ALA A 1 163 ? 34.938 59.476 35.027 1.000 17.002 239 ALA AAA C 1
ATOM 1252 O O . ALA A 1 163 ? 34.687 59.720 36.227 1.000 16.818 239 ALA AAA O 1
ATOM 1254 N N . ALA A 1 164 ? 35.185 58.238 34.616 1.000 17.303 240 ALA AAA N 1
ATOM 1255 C CA . ALA A 1 164 ? 35.113 57.084 35.546 1.000 17.725 240 ALA AAA CA 1
ATOM 1256 C C . ALA A 1 164 ? 36.190 57.240 36.618 1.000 18.266 240 ALA AAA C 1
ATOM 1257 O O . ALA A 1 164 ? 35.926 56.948 37.790 1.000 17.821 240 ALA AAA O 1
ATOM 1259 N N . GLU A 1 165 ? 37.364 57.743 36.228 1.000 17.636 241 GLU AAA N 1
ATOM 1260 C CA . GLU A 1 165 ? 38.448 57.965 37.205 1.000 18.611 241 GLU AAA CA 1
ATOM 1261 C C . GLU A 1 165 ? 38.023 59.081 38.157 1.000 18.403 241 GLU AAA C 1
ATOM 1262 O O . GLU A 1 165 ? 38.254 58.947 39.373 1.000 18.871 241 GLU AAA O 1
ATOM 1268 N N . GLU A 1 166 ? 37.385 60.118 37.662 1.000 18.547 242 GLU AAA N 1
ATOM 1269 C CA . GLU A 1 166 ? 36.945 61.245 38.532 1.000 18.868 242 GLU AAA CA 1
ATOM 1270 C C . GLU A 1 166 ? 35.935 60.773 39.594 1.000 20.794 242 GLU AAA C 1
ATOM 1271 O O . GLU A 1 166 ? 35.931 61.318 40.709 1.000 20.719 242 GLU AAA O 1
ATOM 1277 N N . VAL A 1 167 ? 35.130 59.772 39.287 1.000 18.399 243 VAL AAA N 1
ATOM 1278 C CA . VAL A 1 167 ? 34.155 59.219 40.260 1.000 21.221 243 VAL AAA CA 1
ATOM 1279 C C . VAL A 1 167 ? 34.793 58.151 41.140 1.000 22.564 243 VAL AAA C 1
ATOM 1280 O O . VAL A 1 167 ? 34.072 57.709 42.023 1.000 23.481 243 VAL AAA O 1
ATOM 1284 N N . GLY A 1 168 ? 36.061 57.808 40.952 1.000 20.384 244 GLY AAA N 1
ATOM 1285 C CA . GLY A 1 168 ? 36.857 56.955 41.862 1.000 20.785 244 GLY AAA CA 1
ATOM 1286 C C . GLY A 1 168 ? 36.954 55.526 41.375 1.000 20.331 244 GLY AAA C 1
ATOM 1287 O O . GLY A 1 168 ? 37.445 54.712 42.117 1.000 21.911 244 GLY AAA O 1
ATOM 1288 N N . LEU A 1 169 ? 36.601 55.233 40.124 1.000 19.805 245 LEU AAA N 1
ATOM 1289 C CA . LEU A 1 169 ? 36.797 53.850 39.593 1.000 21.949 245 LEU AAA CA 1
ATOM 1290 C C . LEU A 1 169 ? 38.241 53.687 39.092 1.000 21.552 245 LEU AAA C 1
ATOM 1291 O O . LEU A 1 169 ? 38.817 54.644 38.593 1.000 24.312 245 LEU AAA O 1
ATOM 1296 N N . THR A 1 170 ? 38.821 52.510 39.247 1.000 25.787 246 THR AAA N 1
ATOM 1297 C CA . THR A 1 170 ? 40.194 52.259 38.758 1.000 28.160 246 THR AAA CA 1
ATOM 1298 C C . THR A 1 170 ? 40.138 51.603 37.398 1.000 27.332 246 THR AAA C 1
ATOM 1299 O O . THR A 1 170 ? 39.107 51.017 37.062 1.000 24.685 246 THR AAA O 1
ATOM 1303 N N . PRO A 1 171 ? 41.236 51.737 36.628 1.000 25.958 247 PRO AAA N 1
ATOM 1304 C CA . PRO A 1 171 ? 41.364 51.091 35.330 1.000 25.047 247 PRO AAA CA 1
ATOM 1305 C C . PRO A 1 171 ? 41.482 49.569 35.523 1.000 26.485 247 PRO AAA C 1
ATOM 1306 O O . PRO A 1 171 ? 41.979 49.097 36.529 1.000 26.228 247 PRO AAA O 1
ATOM 1310 N N . ASN A 1 172 ? 40.966 48.822 34.548 1.000 22.104 248 ASN AAA N 1
ATOM 1311 C CA . ASN A 1 172 ? 41.143 47.351 34.426 1.000 20.254 248 ASN AAA CA 1
ATOM 1312 C C . ASN A 1 172 ? 41.723 47.132 33.020 1.000 20.941 248 ASN AAA C 1
ATOM 1313 O O . ASN A 1 172 ? 41.020 47.396 32.051 1.000 23.075 248 ASN AAA O 1
ATOM 1318 N N . SER A 1 173 ? 42.999 46.739 32.927 1.000 19.041 249 SER AAA N 1
ATOM 1319 C CA . SER A 1 173 ? 43.729 46.610 31.646 1.000 20.777 249 SER AAA CA 1
ATOM 1320 C C . SER A 1 173 ? 43.254 45.398 30.846 1.000 19.332 249 SER AAA C 1
ATOM 1321 O O . SER A 1 173 ? 43.693 45.250 29.687 1.000 19.452 249 SER AAA O 1
ATOM 1324 N N . ASP A 1 174 ? 42.491 44.492 31.438 1.000 17.149 250 ASP AAA N 1
ATOM 1325 C CA . ASP A 1 174 ? 42.082 43.244 30.755 1.000 16.738 250 ASP AAA CA 1
ATOM 1326 C C . ASP A 1 174 ? 40.992 42.588 31.590 1.000 17.159 250 ASP AAA C 1
ATOM 1327 O O . ASP A 1 174 ? 41.302 41.920 32.587 1.000 16.301 250 ASP AAA O 1
ATOM 1332 N N . PHE A 1 175 ? 39.738 42.721 31.159 1.000 17.369 251 PHE AAA N 1
ATOM 1333 C CA . PHE A 1 175 ? 38.600 42.181 31.933 1.000 18.045 251 PHE AAA CA 1
ATOM 1334 C C . PHE A 1 175 ? 38.591 40.664 31.950 1.000 18.237 251 PHE AAA C 1
ATOM 1335 O O . PHE A 1 175 ? 37.786 40.089 32.703 1.000 18.835 251 PHE AAA O 1
ATOM 1343 N N . ASN A 1 176 ? 39.452 40.015 31.173 1.000 16.201 252 ASN AAA N 1
ATOM 1344 C CA . ASN A 1 176 ? 39.501 38.553 31.132 1.000 16.245 252 ASN AAA CA 1
ATOM 1345 C C . ASN A 1 176 ? 40.748 38.010 31.836 1.000 16.508 252 ASN AAA C 1
ATOM 1346 O O . ASN A 1 176 ? 40.964 36.760 31.763 1.000 16.776 252 ASN AAA O 1
ATOM 1351 N N . ASP A 1 177 ? 41.492 38.879 32.515 1.000 16.201 253 ASP AAA N 1
ATOM 1352 C CA . ASP A 1 177 ? 42.655 38.457 33.317 1.000 17.369 253 ASP AAA CA 1
ATOM 1353 C C . ASP A 1 177 ? 42.136 38.158 34.719 1.000 17.758 253 ASP AAA C 1
ATOM 1354 O O . ASP A 1 177 ? 41.764 39.082 35.396 1.000 17.848 253 ASP AAA O 1
ATOM 1359 N N . TRP A 1 178 ? 42.220 36.910 35.152 1.000 18.467 254 TRP AAA N 1
ATOM 1360 C CA . TRP A 1 178 ? 41.646 36.490 36.457 1.000 17.803 254 TRP AAA CA 1
ATOM 1361 C C . TRP A 1 178 ? 42.609 36.759 37.613 1.000 21.459 254 TRP AAA C 1
ATOM 1362 O O . TRP A 1 178 ? 42.228 36.505 38.767 1.000 22.573 254 TRP AAA O 1
ATOM 1373 N N . SER A 1 179 ? 43.780 37.325 37.349 1.000 21.346 255 SER AAA N 1
ATOM 1374 C CA . SER A 1 179 ? 44.731 37.694 38.423 1.000 19.772 255 SER AAA CA 1
ATOM 1375 C C . SER A 1 179 ? 44.381 39.071 39.004 1.000 21.860 255 SER AAA C 1
ATOM 1376 O O . SER A 1 179 ? 44.982 39.386 40.004 1.000 24.590 255 SER AAA O 1
ATOM 1379 N N . HIS A 1 180 ? 43.520 39.847 38.348 1.000 25.291 256 HIS AAA N 1
ATOM 1380 C CA . HIS A 1 180 ? 43.037 41.197 38.767 1.000 28.822 256 HIS AAA CA 1
ATOM 1381 C C . HIS A 1 180 ? 41.589 41.031 39.204 1.000 21.967 256 HIS AAA C 1
ATOM 1382 O O . HIS A 1 180 ? 40.887 40.175 38.644 1.000 23.531 256 HIS AAA O 1
ATOM 1389 N N . ASP A 1 181 ? 41.132 41.918 40.073 1.000 21.309 257 ASP AAA N 1
ATOM 1390 C CA . ASP A 1 181 ? 39.696 42.098 40.348 1.000 20.660 257 ASP AAA CA 1
ATOM 1391 C C . ASP A 1 181 ? 38.975 42.519 39.043 1.000 20.140 257 ASP AAA C 1
ATOM 1392 O O . ASP A 1 181 ? 39.529 43.257 38.201 1.000 20.290 257 ASP AAA O 1
ATOM 1397 N N . HIS A 1 182 ? 37.765 42.029 38.883 1.000 18.522 258 HIS AAA N 1
ATOM 1398 C CA . HIS A 1 182 ? 36.906 42.249 37.690 1.000 18.920 258 HIS AAA CA 1
ATOM 1399 C C . HIS A 1 182 ? 36.494 43.717 37.572 1.000 17.736 258 HIS AAA C 1
ATOM 1400 O O . HIS A 1 182 ? 36.294 44.195 36.442 1.000 18.862 258 HIS AAA O 1
ATOM 1407 N N . ALA A 1 183 ? 36.376 44.458 38.678 1.000 20.340 259 ALA AAA N 1
ATOM 1408 C CA . ALA A 1 183 ? 35.834 45.836 38.638 1.000 20.280 259 ALA AAA CA 1
ATOM 1409 C C . ALA A 1 183 ? 36.822 46.729 37.889 1.000 20.225 259 ALA AAA C 1
ATOM 1410 O O . ALA A 1 183 ? 38.034 46.423 37.873 1.000 19.900 259 ALA AAA O 1
ATOM 1412 N N . GLY A 1 184 ? 36.328 47.828 37.323 1.000 17.961 260 GLY AAA N 1
ATOM 1413 C CA . GLY A 1 184 ? 37.127 48.911 36.745 1.000 17.941 260 GLY AAA CA 1
ATOM 1414 C C . GLY A 1 184 ? 36.612 49.339 35.383 1.000 18.167 260 GLY AAA C 1
ATOM 1415 O O . GLY A 1 184 ? 35.626 48.744 34.875 1.000 17.599 260 GLY AAA O 1
ATOM 1416 N N . TYR A 1 185 ? 37.260 50.330 34.797 1.000 19.045 261 TYR AAA N 1
ATOM 1417 C CA . TYR A 1 185 ? 36.911 50.858 33.463 1.000 18.114 261 TYR AAA CA 1
ATOM 1418 C C . TYR A 1 185 ? 37.976 50.388 32.486 1.000 17.713 261 TYR AAA C 1
ATOM 1419 O O . TYR A 1 185 ? 39.191 50.256 32.867 1.000 18.520 261 TYR AAA O 1
ATOM 1428 N N . GLY A 1 186 ? 37.569 50.171 31.241 1.000 16.964 262 GLY AAA N 1
ATOM 1429 C CA . GLY A 1 186 ? 38.578 49.752 30.259 1.000 18.682 262 GLY AAA CA 1
ATOM 1430 C C . GLY A 1 186 ? 37.952 49.457 28.949 1.000 19.032 262 GLY AAA C 1
ATOM 1431 O O . GLY A 1 186 ? 36.817 49.685 28.772 1.000 19.331 262 GLY AAA O 1
ATOM 1432 N N . THR A 1 187 ? 38.781 49.031 28.034 1.000 18.538 263 THR AAA N 1
ATOM 1433 C CA . THR A 1 187 ? 38.370 48.591 26.702 1.000 17.923 263 THR AAA CA 1
ATOM 1434 C C . THR A 1 187 ? 37.718 47.214 26.777 1.000 17.357 263 THR AAA C 1
ATOM 1435 O O . THR A 1 187 ? 38.170 46.328 27.549 1.000 18.140 263 THR AAA O 1
ATOM 1439 N N . PHE A 1 188 ? 36.707 47.028 25.960 1.000 15.073 264 PHE AAA N 1
ATOM 1440 C CA . PHE A 1 188 ? 36.094 45.716 25.709 1.000 15.587 264 PHE AAA CA 1
ATOM 1441 C C . PHE A 1 188 ? 36.682 45.187 24.396 1.000 15.392 264 PHE AAA C 1
ATOM 1442 O O . PHE A 1 188 ? 36.513 45.803 23.311 1.000 17.692 264 PHE AAA O 1
ATOM 1450 N N . GLN A 1 189 ? 37.278 44.008 24.463 1.000 15.100 265 GLN AAA N 1
ATOM 1451 C CA . GLN A 1 189 ? 37.759 43.358 23.233 1.000 15.436 265 GLN AAA CA 1
ATOM 1452 C C . GLN A 1 189 ? 36.547 42.799 22.493 1.000 15.230 265 GLN AAA C 1
ATOM 1453 O O . GLN A 1 189 ? 35.449 42.669 23.095 1.000 14.890 265 GLN AAA O 1
ATOM 1459 N N . VAL A 1 190 ? 36.728 42.539 21.209 1.000 14.953 266 VAL AAA N 1
ATOM 1460 C CA . VAL A 1 190 ? 35.639 42.131 20.287 1.000 15.614 266 VAL AAA CA 1
ATOM 1461 C C . VAL A 1 190 ? 36.048 40.891 19.506 1.000 15.645 266 VAL AAA C 1
ATOM 1462 O O . VAL A 1 190 ? 37.225 40.715 19.144 1.000 17.145 266 VAL AAA O 1
ATOM 1466 N N . MET A 1 191 ? 35.032 40.090 19.216 1.000 15.951 267 MET AAA N 1
ATOM 1467 C CA . MET A 1 191 ? 35.105 38.886 18.380 1.000 15.428 267 MET AAA CA 1
ATOM 1468 C C . MET A 1 191 ? 34.988 39.312 16.920 1.000 15.745 267 MET AAA C 1
ATOM 1469 O O . MET A 1 191 ? 33.945 39.123 16.291 1.000 17.275 267 MET AAA O 1
ATOM 1474 N N . GLN A 1 192 ? 36.054 39.939 16.437 1.000 15.482 268 GLN AAA N 1
ATOM 1475 C CA . GLN A 1 192 ? 36.148 40.474 15.085 1.000 15.418 268 GLN AAA CA 1
ATOM 1476 C C . GLN A 1 192 ? 37.539 40.171 14.559 1.000 15.140 268 GLN AAA C 1
ATOM 1477 O O . GLN A 1 192 ? 38.490 39.959 15.352 1.000 17.287 268 GLN AAA O 1
ATOM 1483 N N . ASP A 1 193 ? 37.651 40.122 13.242 1.000 16.922 269 ASP AAA N 1
ATOM 1484 C CA . ASP A 1 193 ? 38.941 39.873 12.554 1.000 18.590 269 ASP AAA CA 1
ATOM 1485 C C . ASP A 1 193 ? 39.178 41.085 11.651 1.000 18.146 269 ASP AAA C 1
ATOM 1486 O O . ASP A 1 193 ? 38.518 41.180 10.575 1.000 17.062 269 ASP AAA O 1
ATOM 1491 N N . LYS A 1 194 ? 40.020 42.013 12.092 1.000 18.416 270 LYS AAA N 1
ATOM 1492 C CA . LYS A 1 194 ? 40.264 43.292 11.375 1.000 20.110 270 LYS AAA CA 1
ATOM 1493 C C . LYS A 1 194 ? 38.919 43.962 11.043 1.000 19.279 270 LYS AAA C 1
ATOM 1494 O O . LYS A 1 194 ? 38.722 44.432 9.912 1.000 18.456 270 LYS AAA O 1
ATOM 1500 N N . GLY A 1 195 ? 38.005 44.046 12.003 1.000 18.392 271 GLY AAA N 1
ATOM 1501 C CA . GLY A 1 195 ? 36.788 44.848 11.813 1.000 19.096 271 GLY AAA CA 1
ATOM 1502 C C . GLY A 1 195 ? 35.657 44.100 11.135 1.000 19.700 271 GLY AAA C 1
ATOM 1503 O O . GLY A 1 195 ? 34.582 44.711 10.988 1.000 21.903 271 GLY AAA O 1
ATOM 1504 N N . THR A 1 196 ? 35.860 42.836 10.758 1.000 19.895 272 THR AAA N 1
ATOM 1505 C CA . THR A 1 196 ? 34.813 41.944 10.216 1.000 22.393 272 THR AAA CA 1
ATOM 1506 C C . THR A 1 196 ? 34.297 41.059 11.359 1.000 20.185 272 THR AAA C 1
ATOM 1507 O O . THR A 1 196 ? 35.112 40.567 12.135 1.000 17.755 272 THR AAA O 1
ATOM 1511 N N . ARG A 1 197 ? 32.995 40.811 11.404 1.000 18.341 273 ARG AAA N 1
ATOM 1512 C CA . ARG A 1 197 ? 32.436 39.933 12.482 1.000 17.937 273 ARG AAA CA 1
ATOM 1513 C C . ARG A 1 197 ? 33.094 38.555 12.429 1.000 17.670 273 ARG AAA C 1
ATOM 1514 O O . ARG A 1 197 ? 33.104 37.919 11.330 1.000 19.640 273 ARG AAA O 1
ATOM 1522 N N . ALA A 1 198 ? 33.628 38.065 13.549 1.000 17.962 274 ALA AAA N 1
ATOM 1523 C CA . ALA A 1 198 ? 34.263 36.723 13.598 1.000 18.025 274 ALA AAA CA 1
ATOM 1524 C C . ALA A 1 198 ? 33.318 35.772 14.332 1.000 16.847 274 ALA AAA C 1
ATOM 1525 O O . ALA A 1 198 ? 33.620 35.320 15.445 1.000 16.917 274 ALA AAA O 1
ATOM 1527 N N . ASP A 1 199 ? 32.179 35.498 13.713 1.000 16.797 275 ASP AAA N 1
ATOM 1528 C CA . ASP A 1 199 ? 31.156 34.613 14.316 1.000 18.054 275 ASP AAA CA 1
ATOM 1529 C C . ASP A 1 199 ? 31.618 33.158 14.199 1.000 17.298 275 ASP AAA C 1
ATOM 1530 O O . ASP A 1 199 ? 32.618 32.852 13.493 1.000 16.938 275 ASP AAA O 1
ATOM 1535 N N . MET A 1 200 ? 30.949 32.257 14.902 1.000 16.261 276 MET AAA N 1
ATOM 1536 C CA . MET A 1 200 ? 31.500 30.885 14.947 1.000 17.260 276 MET AAA CA 1
ATOM 1537 C C . MET A 1 200 ? 31.200 30.117 13.652 1.000 15.982 276 MET AAA C 1
ATOM 1538 O O . MET A 1 200 ? 31.869 29.104 13.416 1.000 17.676 276 MET AAA O 1
ATOM 1543 N N . TYR A 1 201 ? 30.306 30.606 12.798 1.000 18.116 277 TYR AAA N 1
ATOM 1544 C CA . TYR A 1 201 ? 30.169 29.999 11.451 1.000 19.621 277 TYR AAA CA 1
ATOM 1545 C C . TYR A 1 201 ? 31.440 30.328 10.669 1.000 20.350 277 TYR AAA C 1
ATOM 1546 O O . TYR A 1 201 ? 32.113 29.462 10.146 1.000 20.171 277 TYR AAA O 1
ATOM 1555 N N . ARG A 1 202 ? 31.826 31.596 10.705 1.000 18.712 278 ARG AAA N 1
ATOM 1556 C CA . ARG A 1 202 ? 33.057 32.025 10.003 1.000 19.281 278 ARG AAA CA 1
ATOM 1557 C C . ARG A 1 202 ? 34.295 31.314 10.570 1.000 17.270 278 ARG AAA C 1
ATOM 1558 O O . ARG A 1 202 ? 35.102 30.869 9.759 1.000 19.618 278 ARG AAA O 1
ATOM 1566 N N . GLN A 1 203 ? 34.425 31.186 11.888 1.000 17.349 279 GLN AAA N 1
ATOM 1567 C CA . GLN A 1 203 ? 35.688 30.742 12.509 1.000 17.918 279 GLN AAA CA 1
ATOM 1568 C C . GLN A 1 203 ? 35.754 29.218 12.554 1.000 17.951 279 GLN AAA C 1
ATOM 1569 O O . GLN A 1 203 ? 36.830 28.684 12.405 1.000 19.676 279 GLN AAA O 1
ATOM 1575 N N . TYR A 1 204 ? 34.642 28.561 12.847 1.000 17.690 280 TYR AAA N 1
ATOM 1576 C CA . TYR A 1 204 ? 34.641 27.091 13.101 1.000 18.806 280 TYR AAA CA 1
ATOM 1577 C C . TYR A 1 204 ? 34.005 26.276 11.969 1.000 19.076 280 TYR AAA C 1
ATOM 1578 O O . TYR A 1 204 ? 34.594 25.260 11.575 1.000 20.350 280 TYR AAA O 1
ATOM 1587 N N . LEU A 1 205 ? 32.831 26.656 11.489 1.000 19.176 281 LEU AAA N 1
ATOM 1588 C CA . LEU A 1 205 ? 32.050 25.747 10.606 1.000 19.824 281 LEU AAA CA 1
ATOM 1589 C C . LEU A 1 205 ? 32.471 25.926 9.146 1.000 20.484 281 LEU AAA C 1
ATOM 1590 O O . LEU A 1 205 ? 32.793 24.929 8.478 1.000 20.613 281 LEU AAA O 1
ATOM 1595 N N . LYS A 1 206 ? 32.423 27.160 8.637 1.000 20.902 282 LYS AAA N 1
ATOM 1596 C CA . LYS A 1 206 ? 32.653 27.415 7.206 1.000 22.791 282 LYS AAA CA 1
ATOM 1597 C C . LYS A 1 206 ? 33.984 26.809 6.775 1.000 22.444 282 LYS AAA C 1
ATOM 1598 O O . LYS A 1 206 ? 34.036 26.262 5.685 1.000 22.514 282 LYS AAA O 1
ATOM 1604 N N . PRO A 1 207 ? 35.094 26.875 7.537 1.000 23.718 283 PRO AAA N 1
ATOM 1605 C CA . PRO A 1 207 ? 36.363 26.312 7.048 1.000 25.071 283 PRO AAA CA 1
ATOM 1606 C C . PRO A 1 207 ? 36.357 24.785 6.824 1.000 27.062 283 PRO AAA C 1
ATOM 1607 O O . PRO A 1 207 ? 37.194 24.312 6.087 1.000 27.160 283 PRO AAA O 1
ATOM 1611 N N . VAL A 1 208 ? 35.408 24.039 7.401 1.000 25.076 284 VAL AAA N 1
ATOM 1612 C CA . VAL A 1 208 ? 35.468 22.550 7.366 1.000 24.551 284 VAL AAA CA 1
ATOM 1613 C C . VAL A 1 208 ? 34.273 21.973 6.602 1.000 26.147 284 VAL AAA C 1
ATOM 1614 O O . VAL A 1 208 ? 34.096 20.718 6.655 1.000 28.519 284 VAL AAA O 1
ATOM 1618 N N . LEU A 1 209 ? 33.521 22.801 5.882 1.000 23.270 285 LEU AAA N 1
ATOM 1619 C CA . LEU A 1 209 ? 32.331 22.359 5.130 1.000 24.403 285 LEU AAA CA 1
ATOM 1620 C C . LEU A 1 209 ? 32.733 21.351 4.040 1.000 28.808 285 LEU AAA C 1
ATOM 1621 O O . LEU A 1 209 ? 31.886 20.571 3.683 1.000 31.351 285 LEU AAA O 1
ATOM 1626 N N . GLY A 1 210 ? 33.992 21.311 3.615 1.000 31.288 286 GLY AAA N 1
ATOM 1627 C CA . GLY A 1 210 ? 34.451 20.332 2.604 1.000 28.715 286 GLY AAA CA 1
ATOM 1628 C C . GLY A 1 210 ? 34.534 18.925 3.156 1.000 30.551 286 GLY AAA C 1
ATOM 1629 O O . GLY A 1 210 ? 34.696 18.010 2.339 1.000 31.244 286 GLY AAA O 1
ATOM 1630 N N . ARG A 1 211 ? 34.456 18.714 4.484 1.000 25.225 287 ARG AAA N 1
ATOM 1631 C CA . ARG A 1 211 ? 34.602 17.358 5.080 1.000 24.960 287 ARG AAA CA 1
ATOM 1632 C C . ARG A 1 211 ? 33.449 16.461 4.617 1.000 28.237 287 ARG AAA C 1
ATOM 1633 O O . ARG A 1 211 ? 32.314 16.826 4.786 1.000 26.043 287 ARG AAA O 1
ATOM 1641 N N . ARG A 1 212 ? 33.756 15.265 4.087 1.000 32.537 288 ARG AAA N 1
ATOM 1642 C CA . ARG A 1 212 ? 32.728 14.338 3.537 1.000 34.887 288 ARG AAA CA 1
ATOM 1643 C C . ARG A 1 212 ? 31.859 13.783 4.661 1.000 30.122 288 ARG AAA C 1
ATOM 1644 O O . ARG A 1 212 ? 30.771 13.377 4.363 1.000 28.699 288 ARG AAA O 1
ATOM 1652 N N . ASN A 1 213 ? 32.351 13.763 5.895 1.000 28.031 289 ASN AAA N 1
ATOM 1653 C CA . ASN A 1 213 ? 31.679 13.137 7.066 1.000 27.528 289 ASN AAA CA 1
ATOM 1654 C C . ASN A 1 213 ? 30.827 14.166 7.832 1.000 29.116 289 ASN AAA C 1
ATOM 1655 O O . ASN A 1 213 ? 30.338 13.826 8.937 1.000 26.940 289 ASN AAA O 1
ATOM 1660 N N . LEU A 1 214 ? 30.653 15.367 7.272 1.000 28.393 290 LEU AAA N 1
ATOM 1661 C CA . LEU A 1 214 ? 29.891 16.479 7.883 1.000 26.466 290 LEU AAA CA 1
ATOM 1662 C C . LEU A 1 214 ? 28.805 16.910 6.909 1.000 26.979 290 LEU AAA C 1
ATOM 1663 O O . LEU A 1 214 ? 29.114 17.231 5.755 1.000 27.232 290 LEU AAA O 1
ATOM 1668 N N . GLN A 1 215 ? 27.569 16.901 7.367 1.000 24.899 291 GLN AAA N 1
ATOM 1669 C CA . GLN A 1 215 ? 26.408 17.293 6.561 1.000 25.681 291 GLN AAA CA 1
ATOM 1670 C C . GLN A 1 215 ? 25.724 18.407 7.332 1.000 25.707 291 GLN AAA C 1
ATOM 1671 O O . GLN A 1 215 ? 25.403 18.164 8.494 1.000 25.823 291 GLN AAA O 1
ATOM 1677 N N . VAL A 1 216 ? 25.539 19.569 6.710 1.000 23.157 292 VAL AAA N 1
ATOM 1678 C CA . VAL A 1 216 ? 24.826 20.706 7.336 1.000 22.734 292 VAL AAA CA 1
ATOM 1679 C C . VAL A 1 216 ? 23.571 20.981 6.537 1.000 22.711 292 VAL AAA C 1
ATOM 1680 O O . VAL A 1 216 ? 23.679 21.193 5.330 1.000 25.702 292 VAL AAA O 1
ATOM 1684 N N . LEU A 1 217 ? 22.428 20.947 7.170 1.000 22.437 293 LEU AAA N 1
ATOM 1685 C CA . LEU A 1 217 ? 21.139 21.272 6.534 1.000 22.468 293 LEU AAA CA 1
ATOM 1686 C C . LEU A 1 217 ? 20.598 22.529 7.198 1.000 25.650 293 LEU AAA C 1
ATOM 1687 O O . LEU A 1 217 ? 20.501 22.584 8.448 1.000 24.825 293 LEU AAA O 1
ATOM 1692 N N . THR A 1 218 ? 20.353 23.537 6.387 1.000 22.012 294 THR AAA N 1
ATOM 1693 C CA . THR A 1 218 ? 19.661 24.784 6.751 1.000 23.023 294 THR AAA CA 1
ATOM 1694 C C . THR A 1 218 ? 18.208 24.663 6.323 1.000 24.378 294 THR AAA C 1
ATOM 1695 O O . THR A 1 218 ? 17.883 23.754 5.564 1.000 23.410 294 THR AAA O 1
ATOM 1699 N N . GLY A 1 219 ? 17.387 25.544 6.839 1.000 23.145 295 GLY AAA N 1
ATOM 1700 C CA . GLY A 1 219 ? 15.929 25.523 6.687 1.000 25.073 295 GLY AAA CA 1
ATOM 1701 C C . GLY A 1 219 ? 15.367 24.229 7.248 1.000 27.120 295 GLY AAA C 1
ATOM 1702 O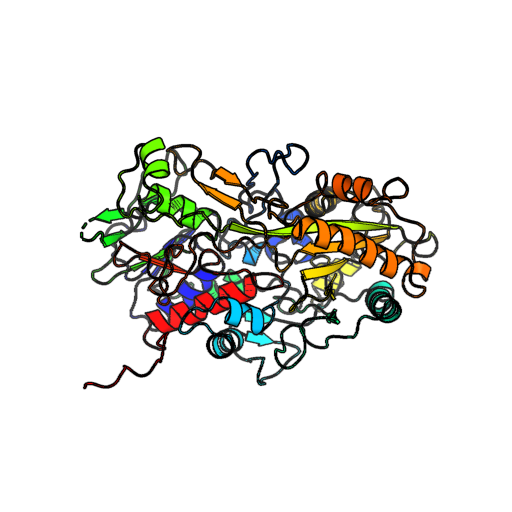 O . GLY A 1 219 ? 14.394 23.719 6.687 1.000 27.765 295 GLY AAA O 1
ATOM 1703 N N . ALA A 1 220 ? 16.014 23.676 8.273 1.000 23.605 296 ALA AAA N 1
ATOM 1704 C CA . ALA A 1 220 ? 15.648 22.356 8.840 1.000 23.992 296 ALA AAA CA 1
ATOM 1705 C C . ALA A 1 220 ? 15.216 22.608 10.279 1.000 24.691 296 ALA AAA C 1
ATOM 1706 O O . ALA A 1 220 ? 16.087 22.856 11.141 1.000 26.383 296 ALA AAA O 1
ATOM 1708 N N . ALA A 1 221 ? 13.915 22.687 10.488 1.000 22.593 297 ALA AAA N 1
ATOM 1709 C CA . ALA A 1 221 ? 13.289 22.990 11.781 1.000 23.098 297 ALA AAA CA 1
ATOM 1710 C C . ALA A 1 221 ? 13.066 21.669 12.525 1.000 25.146 297 ALA AAA C 1
ATOM 1711 O O . ALA A 1 221 ? 12.213 20.851 12.124 1.000 24.674 297 ALA AAA O 1
ATOM 1713 N N . VAL A 1 222 ? 13.857 21.431 13.562 1.000 24.081 298 VAL AAA N 1
ATOM 1714 C CA . VAL A 1 222 ? 13.648 20.260 14.453 1.000 22.951 298 VAL AAA CA 1
ATOM 1715 C C . VAL A 1 222 ? 12.298 20.406 15.167 1.000 21.713 298 VAL AAA C 1
ATOM 1716 O O . VAL A 1 222 ? 11.946 21.512 15.631 1.000 21.670 298 VAL AAA O 1
ATOM 1720 N N . THR A 1 223 ? 11.573 19.282 15.292 1.000 21.606 299 THR AAA N 1
ATOM 1721 C CA . THR A 1 223 ? 10.260 19.206 15.965 1.000 22.637 299 THR AAA CA 1
ATOM 1722 C C . THR A 1 223 ? 10.319 18.392 17.266 1.000 23.788 299 THR AAA C 1
ATOM 1723 O O . THR A 1 223 ? 9.490 18.669 18.159 1.000 25.807 299 THR AAA O 1
ATOM 1727 N N . LYS A 1 224 ? 11.215 17.422 17.349 1.000 25.245 300 LYS AAA N 1
ATOM 1728 C CA . LYS A 1 224 ? 11.439 16.663 18.595 1.000 24.862 300 LYS AAA CA 1
ATOM 1729 C C . LYS A 1 224 ? 12.618 15.748 18.393 1.000 22.294 300 LYS AAA C 1
ATOM 1730 O O . LYS A 1 224 ? 13.031 15.496 17.261 1.000 21.785 300 LYS AAA O 1
ATOM 1736 N N . VAL A 1 225 ? 13.205 15.330 19.513 1.000 23.093 301 VAL AAA N 1
ATOM 1737 C CA . VAL A 1 225 ? 14.149 14.202 19.572 1.000 22.291 301 VAL AAA CA 1
ATOM 1738 C C . VAL A 1 225 ? 13.270 12.942 19.646 1.000 22.267 301 VAL AAA C 1
ATOM 1739 O O . VAL A 1 225 ? 12.300 12.914 20.483 1.000 26.188 301 VAL AAA O 1
ATOM 1743 N N . ASN A 1 226 ? 13.577 11.985 18.787 1.000 24.953 302 ASN AAA N 1
ATOM 1744 C CA . ASN A 1 226 ? 12.930 10.645 18.814 1.000 25.669 302 ASN AAA CA 1
ATOM 1745 C C . ASN A 1 226 ? 13.619 9.859 19.944 1.000 24.759 302 ASN AAA C 1
ATOM 1746 O O . ASN A 1 226 ? 14.843 9.653 19.881 1.000 23.608 302 ASN AAA O 1
ATOM 1751 N N . ILE A 1 227 ? 12.841 9.410 20.912 1.000 27.500 303 ILE AAA N 1
ATOM 1752 C CA . ILE A 1 227 ? 13.332 8.638 22.086 1.000 28.469 303 ILE AAA CA 1
ATOM 1753 C C . ILE A 1 227 ? 12.507 7.346 22.203 1.000 30.132 303 ILE AAA C 1
ATOM 1754 O O . ILE A 1 227 ? 11.297 7.424 22.104 1.000 34.299 303 ILE AAA O 1
ATOM 1759 N N . ASP A 1 228 ? 13.175 6.210 22.327 1.000 35.090 304 ASP AAA N 1
ATOM 1760 C CA . ASP A 1 228 ? 12.583 4.847 22.391 1.000 37.500 304 ASP AAA CA 1
ATOM 1761 C C . ASP A 1 228 ? 12.476 4.390 23.846 1.000 39.180 304 ASP AAA C 1
ATOM 1762 O O . ASP A 1 228 ? 13.545 4.601 24.442 1.000 31.094 304 ASP AAA O 1
ATOM 1767 N N . LYS A 1 233 ? 15.298 1.617 29.251 1.000 38.588 309 LYS AAA N 1
ATOM 1768 C CA . LYS A 1 233 ? 15.566 3.028 29.663 1.000 39.325 309 LYS AAA CA 1
ATOM 1769 C C . LYS A 1 233 ? 15.550 3.889 28.393 1.000 31.135 309 LYS AAA C 1
ATOM 1770 O O . LYS A 1 233 ? 16.163 3.500 27.420 1.000 32.282 309 LYS AAA O 1
ATOM 1776 N N . ALA A 1 234 ? 14.908 5.036 28.454 1.000 28.134 310 ALA AAA N 1
ATOM 1777 C CA . ALA A 1 234 ? 14.780 5.971 27.314 1.000 29.016 310 ALA AAA CA 1
ATOM 1778 C C . ALA A 1 234 ? 16.129 6.148 26.592 1.000 29.897 310 ALA AAA C 1
ATOM 1779 O O . ALA A 1 234 ? 17.155 6.419 27.228 1.000 28.370 310 ALA AAA O 1
ATOM 1781 N N . GLN A 1 235 ? 16.121 6.009 25.276 1.000 27.704 311 GLN AAA N 1
ATOM 1782 C CA . GLN A 1 235 ? 17.323 6.002 24.418 1.000 30.262 311 GLN AAA CA 1
ATOM 1783 C C . GLN A 1 235 ? 17.017 6.940 23.256 1.000 28.813 311 GLN AAA C 1
ATOM 1784 O O . GLN A 1 235 ? 16.012 6.721 22.594 1.000 23.849 311 GLN AAA O 1
ATOM 1790 N N . ALA A 1 236 ? 17.853 7.942 23.030 1.000 24.818 312 ALA AAA N 1
ATOM 1791 C CA . ALA A 1 236 ? 17.719 8.779 21.814 1.000 27.615 312 ALA AAA CA 1
ATOM 1792 C C . ALA A 1 236 ? 17.985 7.922 20.576 1.000 24.338 312 ALA AAA C 1
ATOM 1793 O O . ALA A 1 236 ? 19.016 7.277 20.525 1.000 24.011 312 ALA AAA O 1
ATOM 1795 N N . LEU A 1 237 ? 17.089 7.976 19.580 1.000 28.564 313 LEU AAA N 1
ATOM 1796 C CA . LEU A 1 237 ? 17.176 7.267 18.277 1.000 28.851 313 LEU AAA CA 1
ATOM 1797 C C . LEU A 1 237 ? 17.616 8.214 17.165 1.000 28.788 313 LEU AAA C 1
ATOM 1798 O O . LEU A 1 237 ? 18.146 7.750 16.167 1.000 27.536 313 LEU AAA O 1
ATOM 1803 N N . GLY A 1 238 ? 17.270 9.481 17.293 1.000 27.901 314 GLY AAA N 1
ATOM 1804 C CA . GLY A 1 238 ? 17.614 10.491 16.279 1.000 30.726 314 GLY AAA CA 1
ATOM 1805 C C . GLY A 1 238 ? 16.710 11.672 16.460 1.000 25.198 314 GLY AAA C 1
ATOM 1806 O O . GLY A 1 238 ? 16.302 11.941 17.605 1.000 24.387 314 GLY AAA O 1
ATOM 1807 N N . VAL A 1 239 ? 16.365 12.361 15.374 1.000 25.065 315 VAL AAA N 1
ATOM 1808 C CA A VAL A 1 239 ? 15.579 13.613 15.515 0.500 23.165 315 VAL AAA CA 1
ATOM 1809 C CA B VAL A 1 239 ? 15.608 13.634 15.484 0.500 23.891 315 VAL AAA CA 1
ATOM 1810 C C . VAL A 1 239 ? 14.634 13.756 14.321 1.000 23.064 315 VAL AAA C 1
ATOM 1811 O O . VAL A 1 239 ? 14.989 13.377 13.196 1.000 27.868 315 VAL AAA O 1
ATOM 1818 N N . GLU A 1 240 ? 13.465 14.269 14.631 1.000 24.130 316 GLU AAA N 1
ATOM 1819 C CA . GLU A 1 240 ? 12.409 14.590 13.668 1.000 26.076 316 GLU AAA CA 1
ATOM 1820 C C . GLU A 1 240 ? 12.578 16.050 13.276 1.000 24.671 316 GLU AAA C 1
ATOM 1821 O O . GLU A 1 240 ? 12.821 16.893 14.164 1.000 24.656 316 GLU AAA O 1
ATOM 1827 N N . PHE A 1 241 ? 12.368 16.353 12.010 1.000 24.592 317 PHE AAA N 1
ATOM 1828 C CA . PHE A 1 241 ? 12.453 17.754 11.539 1.000 26.399 317 PHE AAA CA 1
ATOM 1829 C C . PHE A 1 241 ? 11.664 17.906 10.256 1.000 28.430 317 PHE AAA C 1
ATOM 1830 O O . PHE A 1 241 ? 11.415 16.869 9.598 1.000 27.992 317 PHE AAA O 1
ATOM 1838 N N . SER A 1 242 ? 11.347 19.156 9.927 1.000 27.919 318 SER AAA N 1
ATOM 1839 C CA . SER A 1 242 ? 10.683 19.541 8.661 1.000 27.891 318 SER AAA CA 1
ATOM 1840 C C . SER A 1 242 ? 11.581 20.511 7.898 1.000 34.997 318 SER AAA C 1
ATOM 1841 O O . SER A 1 242 ? 12.055 21.500 8.547 1.000 31.792 318 SER AAA O 1
ATOM 1844 N N . THR A 1 243 ? 11.784 20.283 6.596 1.000 29.901 319 THR AAA N 1
ATOM 1845 C CA . THR A 1 243 ? 12.533 21.233 5.724 1.000 35.265 319 THR AAA CA 1
ATOM 1846 C C . THR A 1 243 ? 11.559 22.141 4.986 1.000 36.710 319 THR AAA C 1
ATOM 1847 O O . THR A 1 243 ? 12.030 22.880 4.131 1.000 36.194 319 THR AAA O 1
ATOM 1851 N N . ASP A 1 244 ? 10.260 22.072 5.269 1.000 41.476 320 ASP AAA N 1
ATOM 1852 C CA . ASP A 1 244 ? 9.253 22.845 4.502 1.000 52.252 320 ASP AAA CA 1
ATOM 1853 C C . ASP A 1 244 ? 8.264 23.473 5.485 1.000 50.889 320 ASP AAA C 1
ATOM 1854 O O . ASP A 1 244 ? 7.070 23.606 5.151 1.000 46.958 320 ASP AAA O 1
ATOM 1859 N N . GLY A 1 245 ? 8.757 23.861 6.661 1.000 49.558 321 GLY AAA N 1
ATOM 1860 C CA . GLY A 1 245 ? 7.955 24.607 7.642 1.000 48.434 321 GLY AAA CA 1
ATOM 1861 C C . GLY A 1 245 ? 6.841 23.753 8.234 1.000 48.278 321 GLY AAA C 1
ATOM 1862 O O . GLY A 1 245 ? 6.880 22.511 8.183 1.000 44.306 321 GLY AAA O 1
ATOM 1863 N N . PRO A 1 246 ? 5.848 24.416 8.865 1.000 46.317 322 PRO AAA N 1
ATOM 1864 C CA . PRO A 1 246 ? 4.807 23.719 9.617 1.000 45.096 322 PRO AAA CA 1
ATOM 1865 C C . PRO A 1 246 ? 4.013 22.663 8.834 1.000 49.787 322 PRO AAA C 1
ATOM 1866 O O . PRO A 1 246 ? 3.542 21.741 9.438 1.000 53.916 322 PRO AAA O 1
ATOM 1870 N N . THR A 1 247 ? 3.859 22.842 7.527 1.000 51.275 323 THR AAA N 1
ATOM 1871 C CA . THR A 1 247 ? 3.015 21.976 6.663 1.000 51.026 323 THR AAA CA 1
ATOM 1872 C C . THR A 1 247 ? 3.857 20.812 6.131 1.000 48.261 323 THR AAA C 1
ATOM 1873 O O . THR A 1 247 ? 3.256 19.846 5.673 1.000 53.041 323 THR AAA O 1
ATOM 1877 N N . GLY A 1 248 ? 5.190 20.902 6.207 1.000 46.985 324 GLY AAA N 1
ATOM 1878 C CA . GLY A 1 248 ? 6.125 19.968 5.561 1.000 43.640 324 GLY AAA CA 1
ATOM 1879 C C . GLY A 1 248 ? 6.031 18.566 6.135 1.000 41.499 324 GLY AAA C 1
ATOM 1880 O O . GLY A 1 248 ? 5.588 18.409 7.287 1.000 39.724 324 GLY AAA O 1
ATOM 1881 N N . GLU A 1 249 ? 6.478 17.575 5.364 1.000 40.780 325 GLU AAA N 1
ATOM 1882 C CA . GLU A 1 249 ? 6.656 16.183 5.846 1.000 42.873 325 GLU AAA CA 1
ATOM 1883 C C . GLU A 1 249 ? 7.575 16.191 7.076 1.000 40.543 325 GLU AAA C 1
ATOM 1884 O O . GLU A 1 249 ? 8.567 16.956 7.070 1.000 38.618 325 GLU AAA O 1
ATOM 1890 N N . ARG A 1 250 ? 7.284 15.362 8.077 1.000 32.339 326 ARG AAA N 1
ATOM 1891 C CA . ARG A 1 250 ? 8.208 15.112 9.216 1.000 29.895 326 ARG AAA CA 1
ATOM 1892 C C . ARG A 1 250 ? 9.238 14.075 8.783 1.000 36.572 326 ARG AAA C 1
ATOM 1893 O O . ARG A 1 250 ? 8.870 12.898 8.614 1.000 37.177 326 ARG AAA O 1
ATOM 1901 N N . LEU A 1 251 ? 10.489 14.481 8.603 1.000 29.202 327 LEU AAA N 1
ATOM 1902 C CA . LEU A 1 251 ? 11.582 13.546 8.309 1.000 31.662 327 LEU AAA CA 1
ATOM 1903 C C . LEU A 1 251 ? 12.211 13.155 9.641 1.000 32.209 327 LEU AAA C 1
ATOM 1904 O O . LEU A 1 251 ? 11.984 13.875 10.637 1.000 33.351 327 LEU AAA O 1
ATOM 1909 N N . SER A 1 252 ? 12.975 12.067 9.623 1.000 32.966 328 SER AAA N 1
ATOM 1910 C CA . SER A 1 252 ? 13.692 11.512 10.792 1.000 32.835 328 SER AAA CA 1
ATOM 1911 C C . SER A 1 252 ? 15.118 11.214 10.379 1.000 34.496 328 SER AAA C 1
ATOM 1912 O O . SER A 1 252 ? 15.325 10.405 9.465 1.000 36.871 328 SER AAA O 1
ATOM 1915 N N . ALA A 1 253 ? 16.075 11.860 11.031 1.000 27.263 329 ALA AAA N 1
ATOM 1916 C CA . ALA A 1 253 ? 17.503 11.521 10.917 1.000 28.174 329 ALA AAA CA 1
ATOM 1917 C C . ALA A 1 253 ? 17.780 10.453 11.968 1.000 27.652 329 ALA AAA C 1
ATOM 1918 O O . ALA A 1 253 ? 17.331 10.632 13.123 1.000 26.117 329 ALA AAA O 1
ATOM 1920 N N . GLU A 1 254 ? 18.482 9.393 11.587 1.000 28.858 330 GLU AAA N 1
ATOM 1921 C CA . GLU A 1 254 ? 18.665 8.217 12.467 1.000 29.375 330 GLU AAA CA 1
ATOM 1922 C C . GLU A 1 254 ? 20.095 8.155 12.980 1.000 26.396 330 GLU AAA C 1
ATOM 1923 O O . GLU A 1 254 ? 21.034 8.346 12.189 1.000 24.739 330 GLU AAA O 1
ATOM 1929 N N . LEU A 1 255 ? 20.256 7.819 14.258 1.000 26.822 331 LEU AAA N 1
ATOM 1930 C CA . LEU A 1 255 ? 21.598 7.548 14.800 1.000 26.409 331 LEU AAA CA 1
ATOM 1931 C C . LEU A 1 255 ? 22.110 6.177 14.373 1.000 27.645 331 LEU AAA C 1
ATOM 1932 O O . LEU A 1 255 ? 21.335 5.209 14.389 1.000 27.210 331 LEU AAA O 1
ATOM 1937 N N . ALA A 1 256 ? 23.408 6.086 14.172 1.000 27.056 332 ALA AAA N 1
ATOM 1938 C CA . ALA A 1 256 ? 24.155 4.812 14.155 1.000 29.633 332 ALA AAA CA 1
ATOM 1939 C C . ALA A 1 256 ? 24.203 4.295 15.582 1.000 34.315 332 ALA AAA C 1
ATOM 1940 O O . ALA A 1 256 ? 23.986 5.059 16.537 1.000 30.635 332 ALA AAA O 1
ATOM 1942 N N . PRO A 1 257 ? 24.449 2.977 15.781 1.000 36.983 333 PRO AAA N 1
ATOM 1943 C CA . PRO A 1 257 ? 24.692 2.445 17.126 1.000 34.090 333 PRO AAA CA 1
ATOM 1944 C C . PRO A 1 257 ? 25.810 3.225 17.832 1.000 30.621 333 PRO AAA C 1
ATOM 1945 O O . PRO A 1 257 ? 26.822 3.511 17.200 1.000 32.331 333 PRO AAA O 1
ATOM 1949 N N . GLY A 1 258 ? 25.593 3.575 19.100 1.000 27.878 334 GLY AAA N 1
ATOM 1950 C CA . GLY A 1 258 ? 26.540 4.372 19.900 1.000 29.091 334 GLY AAA CA 1
ATOM 1951 C C . GLY A 1 258 ? 26.476 5.863 19.552 1.000 29.326 334 GLY AAA C 1
ATOM 1952 O O . GLY A 1 258 ? 27.270 6.637 20.106 1.000 28.634 334 GLY AAA O 1
ATOM 1953 N N . GLY A 1 259 ? 25.535 6.260 18.700 1.000 27.116 335 GLY AAA N 1
ATOM 1954 C CA . GLY A 1 259 ? 25.353 7.669 18.309 1.000 26.421 335 GLY AAA CA 1
ATOM 1955 C C . GLY A 1 259 ? 24.724 8.485 19.419 1.000 24.681 335 GLY AAA C 1
ATOM 1956 O O . GLY A 1 259 ? 24.100 7.933 20.350 1.000 23.646 335 GLY AAA O 1
ATOM 1957 N N . GLU A 1 260 ? 24.941 9.791 19.391 1.000 23.047 336 GLU AAA N 1
ATOM 1958 C CA . GLU A 1 260 ? 24.288 10.694 20.345 1.000 23.236 336 GLU AAA CA 1
ATOM 1959 C C . GLU A 1 260 ? 23.666 11.857 19.589 1.000 21.617 336 GLU AAA C 1
ATOM 1960 O O . GLU A 1 260 ? 24.222 12.293 18.556 1.000 23.391 336 GLU AAA O 1
ATOM 1966 N N . VAL A 1 261 ? 22.540 12.322 20.110 1.000 21.473 337 VAL AAA N 1
ATOM 1967 C CA . VAL A 1 261 ? 21.944 13.639 19.800 1.000 20.819 337 VAL AAA CA 1
ATOM 1968 C C . VAL A 1 261 ? 22.510 14.658 20.782 1.000 20.555 337 VAL AAA C 1
ATOM 1969 O O . VAL A 1 261 ? 22.447 14.436 22.017 1.000 20.668 337 VAL AAA O 1
ATOM 1973 N N . ILE A 1 262 ? 22.976 15.777 20.233 1.000 20.411 338 ILE AAA N 1
ATOM 1974 C CA . ILE A 1 262 ? 23.504 16.905 21.033 1.000 21.408 338 ILE AAA CA 1
ATOM 1975 C C . ILE A 1 262 ? 22.590 18.113 20.794 1.000 19.962 338 ILE AAA C 1
ATOM 1976 O O . ILE A 1 262 ? 22.379 18.477 19.619 1.000 21.612 338 ILE AAA O 1
ATOM 1981 N N . MET A 1 263 ? 21.971 18.614 21.851 1.000 20.894 339 MET AAA N 1
ATOM 1982 C CA . MET A 1 263 ? 21.077 19.785 21.795 1.000 20.211 339 MET AAA CA 1
ATOM 1983 C C . MET A 1 263 ? 21.979 21.019 21.756 1.000 21.501 339 MET AAA C 1
ATOM 1984 O O . MET A 1 263 ? 22.644 21.284 22.786 1.000 20.858 339 MET AAA O 1
ATOM 1989 N N . CYS A 1 264 ? 21.751 21.859 20.747 1.000 20.239 340 CYS AAA N 1
ATOM 1990 C CA . CYS A 1 264 ? 22.519 23.108 20.527 1.000 19.854 340 CYS AAA CA 1
ATOM 1991 C C . CYS A 1 264 ? 21.595 24.212 20.045 1.000 20.034 340 CYS AAA C 1
ATOM 1992 O O . CYS A 1 264 ? 22.062 25.048 19.261 1.000 20.045 340 CYS AAA O 1
ATOM 1995 N N . ALA A 1 265 ? 20.329 24.195 20.469 1.000 20.922 341 ALA AAA N 1
ATOM 1996 C CA . ALA A 1 265 ? 19.288 25.141 20.008 1.000 20.140 341 ALA AAA CA 1
ATOM 1997 C C . ALA A 1 265 ? 19.247 26.365 20.924 1.000 18.847 341 ALA AAA C 1
ATOM 1998 O O . ALA A 1 265 ? 18.423 27.236 20.721 1.000 20.519 341 ALA AAA O 1
ATOM 2000 N N . GLY A 1 266 ? 20.129 26.419 21.927 1.000 18.806 342 GLY AAA N 1
ATOM 2001 C CA . GLY A 1 266 ? 20.269 27.571 22.815 1.000 17.869 342 GLY AAA CA 1
ATOM 2002 C C . GLY A 1 266 ? 19.309 27.565 23.975 1.000 19.475 342 GLY AAA C 1
ATOM 2003 O O . GLY A 1 266 ? 18.436 26.701 24.035 1.000 18.803 342 GLY AAA O 1
ATOM 2004 N N . ALA A 1 267 ? 19.459 28.543 24.872 1.000 18.258 343 ALA AAA N 1
ATOM 2005 C CA . ALA A 1 267 ? 18.765 28.599 26.171 1.000 17.964 343 ALA AAA CA 1
ATOM 2006 C C . ALA A 1 267 ? 17.259 28.839 26.015 1.000 19.507 343 ALA AAA C 1
ATOM 2007 O O . ALA A 1 267 ? 16.536 28.543 26.972 1.000 19.703 343 ALA AAA O 1
ATOM 2009 N N . VAL A 1 268 ? 16.795 29.317 24.862 1.000 20.069 344 VAL AAA N 1
ATOM 2010 C CA . VAL A 1 268 ? 15.334 29.438 24.606 1.000 19.663 344 VAL AAA CA 1
ATOM 2011 C C . VAL A 1 268 ? 14.856 28.105 24.020 1.000 19.108 344 VAL AAA C 1
ATOM 2012 O O . VAL A 1 268 ? 13.968 27.470 24.604 1.000 20.721 344 VAL AAA O 1
ATOM 2016 N N . HIS A 1 269 ? 15.411 27.680 22.905 1.000 18.331 345 HIS AAA N 1
ATOM 2017 C CA . HIS A 1 269 ? 14.798 26.609 22.101 1.000 19.262 345 HIS AAA CA 1
ATOM 2018 C C . HIS A 1 269 ? 15.232 25.205 22.544 1.000 19.002 345 HIS AAA C 1
ATOM 2019 O O . HIS A 1 269 ? 14.450 24.251 22.285 1.000 19.778 345 HIS AAA O 1
ATOM 2026 N N . THR A 1 270 ? 16.386 25.012 23.197 1.000 18.235 346 THR AAA N 1
ATOM 2027 C CA . THR A 1 270 ? 16.718 23.647 23.690 1.000 19.151 346 THR AAA CA 1
ATOM 2028 C C . THR A 1 270 ? 15.667 23.168 24.717 1.000 18.655 346 THR AAA C 1
ATOM 2029 O O . THR A 1 270 ? 15.109 22.063 24.541 1.000 19.707 346 THR AAA O 1
ATOM 2033 N N . PRO A 1 271 ? 15.366 23.904 25.801 1.000 19.598 347 PRO AAA N 1
ATOM 2034 C CA . PRO A 1 271 ? 14.392 23.390 26.782 1.000 18.846 347 PRO AAA CA 1
ATOM 2035 C C . PRO A 1 271 ? 13.018 23.220 26.132 1.000 20.615 347 PRO AAA C 1
ATOM 2036 O O . PRO A 1 271 ? 12.282 22.275 26.470 1.000 22.366 347 PRO AAA O 1
ATOM 2040 N N . PHE A 1 272 ? 12.668 24.134 25.220 1.000 21.122 348 PHE AAA N 1
ATOM 2041 C CA . PHE A 1 272 ? 11.431 24.038 24.417 1.000 20.943 348 PHE AAA CA 1
ATOM 2042 C C . PHE A 1 272 ? 11.394 22.705 23.670 1.000 20.082 348 PHE AAA C 1
ATOM 2043 O O . PHE A 1 272 ? 10.387 21.960 23.760 1.000 21.495 348 PHE AAA O 1
ATOM 2051 N N . LEU A 1 273 ? 12.444 22.352 22.934 1.000 18.914 349 LEU AAA N 1
ATOM 2052 C CA . LEU A 1 273 ? 12.428 21.113 22.143 1.000 20.593 349 LEU AAA CA 1
ATOM 2053 C C . LEU A 1 273 ? 12.453 19.881 23.068 1.000 20.932 349 LEU AAA C 1
ATOM 2054 O O . LEU A 1 273 ? 11.928 18.821 22.660 1.000 20.055 349 LEU AAA O 1
ATOM 2059 N N . LEU A 1 274 ? 13.172 19.950 24.182 1.000 21.248 350 LEU AAA N 1
ATOM 2060 C CA . LEU A 1 274 ? 13.214 18.792 25.110 1.000 20.694 350 LEU AAA CA 1
ATOM 2061 C C . LEU A 1 274 ? 11.789 18.523 25.578 1.000 20.329 350 LEU AAA C 1
ATOM 2062 O O . LEU A 1 274 ? 11.400 17.326 25.568 1.000 21.187 350 LEU AAA O 1
ATOM 2067 N N . LYS A 1 275 ? 11.048 19.553 25.973 1.000 19.978 351 LYS AAA N 1
ATOM 2068 C CA . LYS A 1 275 ? 9.651 19.392 26.463 1.000 23.898 351 LYS AAA CA 1
ATOM 2069 C C . LYS A 1 275 ? 8.826 18.781 25.332 1.000 24.081 351 LYS AAA C 1
ATOM 2070 O O . LYS A 1 275 ? 8.046 17.862 25.607 1.000 24.099 351 LYS AAA O 1
ATOM 2076 N N . HIS A 1 276 ? 9.027 19.199 24.073 1.000 21.802 352 HIS AAA N 1
ATOM 2077 C CA . HIS A 1 276 ? 8.306 18.614 22.916 1.000 24.236 352 HIS AAA CA 1
ATOM 2078 C C . HIS A 1 276 ? 8.701 17.148 22.710 1.000 25.946 352 HIS AAA C 1
ATOM 2079 O O . HIS A 1 276 ? 7.947 16.448 21.985 1.000 26.657 352 HIS AAA O 1
ATOM 2086 N N . SER A 1 277 ? 9.852 16.725 23.254 1.000 23.046 353 SER AAA N 1
ATOM 2087 C CA . SER A 1 277 ? 10.374 15.342 23.128 1.000 23.098 353 SER AAA CA 1
ATOM 2088 C C . SER A 1 277 ? 9.962 14.483 24.344 1.000 22.216 353 SER AAA C 1
ATOM 2089 O O . SER A 1 277 ? 10.385 13.321 24.397 1.000 24.029 353 SER AAA O 1
ATOM 2092 N N . GLY A 1 278 ? 9.244 15.042 25.301 1.000 22.683 354 GLY AAA N 1
ATOM 2093 C CA . GLY A 1 278 ? 8.848 14.308 26.515 1.000 23.118 354 GLY AAA CA 1
ATOM 2094 C C . GLY A 1 278 ? 9.872 14.372 27.637 1.000 26.285 354 GLY AAA C 1
ATOM 2095 O O . GLY A 1 278 ? 9.739 13.591 28.633 1.000 23.911 354 GLY AAA O 1
ATOM 2096 N N . VAL A 1 279 ? 10.788 15.347 27.591 1.000 24.061 355 VAL AAA N 1
ATOM 2097 C CA . VAL A 1 279 ? 11.798 15.590 28.654 1.000 22.401 355 VAL AAA CA 1
ATOM 2098 C C . VAL A 1 279 ? 11.472 16.927 29.327 1.000 24.884 355 VAL AAA C 1
ATOM 2099 O O . VAL A 1 279 ? 11.683 18.010 28.726 1.000 21.882 355 VAL AAA O 1
ATOM 2103 N N . GLY A 1 280 ? 10.949 16.883 30.557 1.000 23.753 356 GLY AAA N 1
ATOM 2104 C CA . GLY A 1 280 ? 10.578 18.117 31.241 1.000 20.967 356 GLY AAA CA 1
ATOM 2105 C C . GLY A 1 280 ? 9.591 17.822 32.349 1.000 22.804 356 GLY AAA C 1
ATOM 2106 O O . GLY A 1 280 ? 9.354 16.664 32.637 1.000 24.635 356 GLY AAA O 1
ATOM 2107 N N . PRO A 1 281 ? 9.068 18.857 33.000 1.000 22.160 357 PRO AAA N 1
ATOM 2108 C CA . PRO A 1 281 ? 8.174 18.658 34.135 1.000 24.990 357 PRO AAA CA 1
ATOM 2109 C C . PRO A 1 281 ? 6.888 17.937 33.699 1.000 27.454 357 PRO AAA C 1
ATOM 2110 O O . PRO A 1 281 ? 6.226 18.434 32.766 1.000 25.014 357 PRO AAA O 1
ATOM 2114 N N . SER A 1 282 ? 6.522 16.800 34.305 1.000 29.106 358 SER AAA N 1
ATOM 2115 C CA . SER A 1 282 ? 5.387 15.988 33.758 1.000 28.255 358 SER AAA CA 1
ATOM 2116 C C . SER A 1 282 ? 4.099 16.829 33.629 1.000 23.895 358 SER AAA C 1
ATOM 2117 O O . SER A 1 282 ? 3.394 16.625 32.624 1.000 24.363 358 SER AAA O 1
ATOM 2120 N N . ALA A 1 283 ? 3.805 17.748 34.541 1.000 25.766 359 ALA AAA N 1
ATOM 2121 C CA . ALA A 1 283 ? 2.574 18.572 34.503 1.000 27.006 359 ALA AAA CA 1
ATOM 2122 C C . ALA A 1 283 ? 2.559 19.425 33.227 1.000 29.844 359 ALA AAA C 1
ATOM 2123 O O . ALA A 1 283 ? 1.490 19.560 32.603 1.000 29.096 359 ALA AAA O 1
ATOM 2125 N N . GLU A 1 284 ? 3.709 19.966 32.817 1.000 30.244 360 GLU AAA N 1
ATOM 2126 C CA . GLU A 1 284 ? 3.756 20.865 31.628 1.000 28.542 360 GLU AAA CA 1
ATOM 2127 C C . GLU A 1 284 ? 3.568 20.048 30.356 1.000 28.517 360 GLU AAA C 1
ATOM 2128 O O . GLU A 1 284 ? 2.921 20.556 29.428 1.000 32.530 360 GLU AAA O 1
ATOM 2134 N N . LEU A 1 285 ? 4.138 18.846 30.290 1.000 27.647 361 LEU AAA N 1
ATOM 2135 C CA . LEU A 1 285 ? 4.005 17.934 29.141 1.000 26.581 361 LEU AAA CA 1
ATOM 2136 C C . LEU A 1 285 ? 2.555 17.400 29.085 1.000 31.836 361 LEU AAA C 1
ATOM 2137 O O . LEU A 1 285 ? 1.954 17.431 27.997 1.000 28.551 361 LEU AAA O 1
ATOM 2142 N N . LYS A 1 286 ? 1.957 17.024 30.221 1.000 29.838 362 LYS AAA N 1
ATOM 2143 C CA . LYS A 1 286 ? 0.569 16.466 30.200 1.000 30.844 362 LYS AAA CA 1
ATOM 2144 C C . LYS A 1 286 ? -0.432 17.509 29.674 1.000 32.247 362 LYS AAA C 1
ATOM 2145 O O . LYS A 1 286 ? -1.302 17.112 28.864 1.000 31.546 362 LYS AAA O 1
ATOM 2151 N N . GLU A 1 287 ? -0.267 18.780 30.044 1.000 33.759 363 GLU AAA N 1
ATOM 2152 C CA . GLU A 1 287 ? -1.101 19.932 29.607 1.000 32.773 363 GLU AAA CA 1
ATOM 2153 C C . GLU A 1 287 ? -1.335 19.909 28.088 1.000 35.346 363 GLU AAA C 1
ATOM 2154 O O . GLU A 1 287 ? -2.430 20.316 27.678 1.000 35.029 363 GL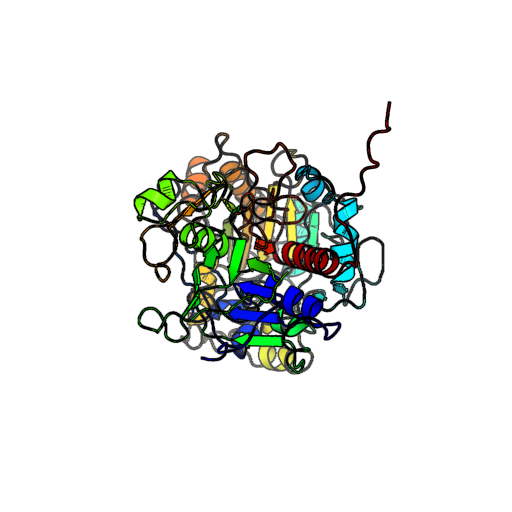U AAA O 1
ATOM 2160 N N . PHE A 1 288 ? -0.349 19.495 27.285 1.000 33.276 364 PHE AAA N 1
ATOM 2161 C CA . PHE A 1 288 ? -0.417 19.476 25.797 1.000 33.137 364 PHE AAA CA 1
ATOM 2162 C C . PHE A 1 288 ? -0.347 18.052 25.276 1.000 32.085 364 PHE AAA C 1
ATOM 2163 O O . PHE A 1 288 ? -0.030 17.866 24.108 1.000 33.422 364 PHE AAA O 1
ATOM 2171 N N . GLY A 1 289 ? -0.693 17.061 26.098 1.000 33.073 365 GLY AAA N 1
ATOM 2172 C CA . GLY A 1 289 ? -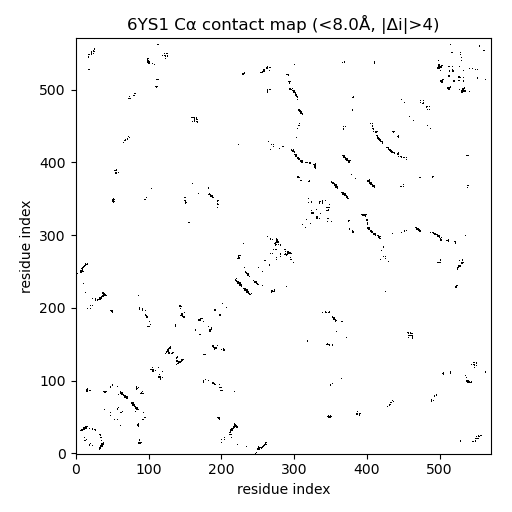0.751 15.640 25.694 1.000 29.468 365 GLY AAA CA 1
ATOM 2173 C C . GLY A 1 289 ? 0.559 15.077 25.190 1.000 29.313 365 GLY AAA C 1
ATOM 2174 O O . GLY A 1 289 ? 0.513 14.202 24.354 1.000 30.223 365 GLY AAA O 1
ATOM 2175 N N . ILE A 1 290 ? 1.709 15.514 25.728 1.000 27.173 366 ILE AAA N 1
ATOM 2176 C CA . ILE A 1 290 ? 3.038 14.958 25.354 1.000 27.186 366 ILE AAA CA 1
ATOM 2177 C C . ILE A 1 290 ? 3.337 13.844 26.345 1.000 24.742 366 ILE AAA C 1
ATOM 2178 O O . ILE A 1 290 ? 3.355 14.100 27.535 1.000 28.238 366 ILE AAA O 1
ATOM 2183 N N . PRO A 1 291 ? 3.582 12.610 25.873 1.000 27.458 367 PRO AAA N 1
ATOM 2184 C CA . PRO A 1 291 ? 3.962 11.494 26.736 1.000 29.433 367 PRO AAA CA 1
ATOM 2185 C C . PRO A 1 291 ? 5.272 11.805 27.473 1.000 31.559 367 PRO AAA C 1
ATOM 2186 O O . PRO A 1 291 ? 6.185 12.338 26.843 1.000 30.182 367 PRO AAA O 1
ATOM 2190 N N . VAL A 1 292 ? 5.314 11.507 28.766 1.000 28.329 368 VAL AAA N 1
ATOM 2191 C CA . VAL A 1 292 ? 6.467 11.870 29.633 1.000 29.017 368 VAL AAA CA 1
ATOM 2192 C C . VAL A 1 292 ? 7.512 10.785 29.476 1.000 31.369 368 VAL AAA C 1
ATOM 2193 O O . VAL A 1 292 ? 7.191 9.624 29.750 1.000 29.633 368 VAL AAA O 1
ATOM 2197 N N . VAL A 1 293 ? 8.693 11.140 28.993 1.000 25.815 369 VAL AAA N 1
ATOM 2198 C CA . VAL A 1 293 ? 9.809 10.189 28.782 1.000 24.890 369 VAL AAA CA 1
ATOM 2199 C C . VAL A 1 293 ? 10.767 10.308 29.964 1.000 27.697 369 VAL AAA C 1
ATOM 2200 O O . VAL A 1 293 ? 11.289 9.288 30.444 1.000 25.578 369 VAL AAA O 1
ATOM 2204 N N . SER A 1 294 ? 11.055 11.544 30.363 1.000 25.026 370 SER AAA N 1
ATOM 2205 C CA . SER A 1 294 ? 11.932 11.843 31.512 1.000 25.314 370 SER AAA CA 1
ATOM 2206 C C . SER A 1 294 ? 11.289 12.999 32.256 1.000 24.668 370 SER AAA C 1
ATOM 2207 O O . SER A 1 294 ? 11.197 14.117 31.736 1.000 22.749 370 SER AAA O 1
ATOM 2210 N N . ASN A 1 295 ? 10.830 12.717 33.463 1.000 22.971 371 ASN AAA N 1
ATOM 2211 C CA . ASN A 1 295 ? 10.132 13.705 34.297 1.000 25.349 371 ASN AAA CA 1
ATOM 2212 C C . ASN A 1 295 ? 11.203 14.527 34.985 1.000 26.423 371 ASN AAA C 1
ATOM 2213 O O . ASN A 1 295 ? 11.718 14.085 36.002 1.000 24.478 371 ASN AAA O 1
ATOM 2218 N N . LEU A 1 296 ? 11.489 15.720 34.485 1.000 24.507 372 LEU AAA N 1
ATOM 2219 C CA . LEU A 1 296 ? 12.752 16.430 34.826 1.000 24.778 372 LEU AAA CA 1
ATOM 2220 C C . LEU A 1 296 ? 12.373 17.869 35.170 1.000 24.144 372 LEU AAA C 1
ATOM 2221 O O . LEU A 1 296 ? 12.085 18.677 34.252 1.000 22.426 372 LEU AAA O 1
ATOM 2226 N N . ALA A 1 297 ? 12.304 18.166 36.459 1.000 20.792 373 ALA AAA N 1
ATOM 2227 C CA . ALA A 1 297 ? 11.636 19.384 36.953 1.000 23.248 373 ALA AAA CA 1
ATOM 2228 C C . ALA A 1 297 ? 12.361 20.648 36.447 1.000 23.852 373 ALA AAA C 1
ATOM 2229 O O . ALA A 1 297 ? 11.714 21.693 36.219 1.000 22.553 373 ALA AAA O 1
ATOM 2231 N N . GLY A 1 298 ? 13.667 20.558 36.255 1.000 22.573 374 GLY AAA N 1
ATOM 2232 C CA . GLY A 1 298 ? 14.483 21.748 35.956 1.000 22.514 374 GLY AAA CA 1
ATOM 2233 C C . GLY A 1 298 ? 14.383 22.232 34.511 1.000 20.826 374 GLY AAA C 1
ATOM 2234 O O . GLY A 1 298 ? 14.938 23.326 34.244 1.000 21.092 374 GLY AAA O 1
ATOM 2235 N N . VAL A 1 299 ? 13.823 21.446 33.582 1.000 20.923 375 VAL AAA N 1
ATOM 2236 C CA . VAL A 1 299 ? 13.870 21.819 32.132 1.000 20.753 375 VAL AAA CA 1
ATOM 2237 C C . VAL A 1 299 ? 13.082 23.119 31.958 1.000 21.937 375 VAL AAA C 1
ATOM 2238 O O . VAL A 1 299 ? 11.906 23.170 32.308 1.000 20.401 375 VAL AAA O 1
ATOM 2242 N N . GLY A 1 300 ? 13.745 24.190 31.500 1.000 21.503 376 GLY AAA N 1
ATOM 2243 C CA . GLY A 1 300 ? 13.098 25.487 31.260 1.000 21.139 376 GLY AAA CA 1
ATOM 2244 C C . GLY A 1 300 ? 13.028 26.350 32.491 1.000 20.407 376 GLY AAA C 1
ATOM 2245 O O . GLY A 1 300 ? 12.568 27.508 32.376 1.000 21.753 376 GLY AAA O 1
ATOM 2246 N N . GLN A 1 301 ? 13.521 25.876 33.643 1.000 19.880 377 GLN AAA N 1
ATOM 2247 C CA . GLN A 1 301 ? 13.608 26.707 34.862 1.000 20.165 377 GLN AAA CA 1
ATOM 2248 C C . GLN A 1 301 ? 14.980 27.424 34.875 1.000 18.995 377 GLN AAA C 1
ATOM 2249 O O . GLN A 1 301 ? 15.811 27.096 33.995 1.000 20.567 377 GLN AAA O 1
ATOM 2255 N N . ASN A 1 302 ? 15.220 28.285 35.872 1.000 20.534 378 ASN AAA N 1
ATOM 2256 C CA . ASN A 1 302 ? 16.541 28.931 36.101 1.000 20.839 378 ASN AAA CA 1
ATOM 2257 C C . ASN A 1 302 ? 16.943 29.778 34.872 1.000 22.279 378 ASN AAA C 1
ATOM 2258 O O . ASN A 1 302 ? 18.170 29.877 34.607 1.000 19.770 378 ASN AAA O 1
ATOM 2263 N N . LEU A 1 303 ? 15.975 30.356 34.142 1.000 20.452 379 LEU AAA N 1
ATOM 2264 C CA . LEU A 1 303 ? 16.287 31.262 33.018 1.000 20.575 379 LEU AAA CA 1
ATOM 2265 C C . LEU A 1 303 ? 16.935 32.497 33.613 1.000 19.881 379 LEU AAA C 1
ATOM 2266 O O . LEU A 1 303 ? 16.258 33.208 34.380 1.000 19.374 379 LEU AAA O 1
ATOM 2271 N N . GLN A 1 304 ? 18.203 32.734 33.261 1.000 17.525 380 GLN AAA N 1
ATOM 2272 C CA . GLN A 1 304 ? 18.920 33.928 33.730 1.000 17.466 380 GLN AAA CA 1
ATOM 2273 C C . GLN A 1 304 ? 19.222 34.807 32.526 1.000 19.845 380 GLN AAA C 1
ATOM 2274 O O . GLN A 1 304 ? 19.855 34.325 31.568 1.000 21.588 380 GLN AAA O 1
ATOM 2280 N N . ASP A 1 305 ? 18.839 36.067 32.612 1.000 19.006 381 ASP AAA N 1
ATOM 2281 C CA . ASP A 1 305 ? 19.188 37.075 31.582 1.000 19.347 381 ASP AAA CA 1
ATOM 2282 C C . ASP A 1 305 ? 19.581 38.347 32.331 1.000 19.569 381 ASP AAA C 1
ATOM 2283 O O . ASP A 1 305 ? 19.138 38.563 33.466 1.000 21.827 381 ASP AAA O 1
ATOM 2288 N N . GLN A 1 306 ? 20.444 39.140 31.733 1.000 20.247 382 GLN AAA N 1
ATOM 2289 C CA . GLN A 1 306 ? 20.978 40.387 32.324 1.000 19.680 382 GLN AAA CA 1
ATOM 2290 C C . GLN A 1 306 ? 20.071 41.507 31.821 1.000 20.462 382 GLN AAA C 1
ATOM 2291 O O . GLN A 1 306 ? 20.042 41.839 30.639 1.000 22.052 382 GLN AAA O 1
ATOM 2297 N N . PRO A 1 307 ? 19.230 42.099 32.675 1.000 17.943 383 PRO AAA N 1
ATOM 2298 C CA . PRO A 1 307 ? 18.392 43.204 32.236 1.000 18.218 383 PRO AAA CA 1
ATOM 2299 C C . PRO A 1 307 ? 19.192 44.502 32.152 1.000 18.295 383 PRO AAA C 1
ATOM 2300 O O . PRO A 1 307 ? 20.206 44.660 32.860 1.000 17.876 383 PRO AAA O 1
ATOM 2304 N N . ALA A 1 308 ? 18.689 45.423 31.331 1.000 17.049 384 ALA AAA N 1
ATOM 2305 C CA . ALA A 1 308 ? 19.371 46.676 31.001 1.000 17.889 384 ALA AAA CA 1
ATOM 2306 C C . ALA A 1 308 ? 18.384 47.839 31.024 1.000 16.870 384 ALA AAA C 1
ATOM 2307 O O . ALA A 1 308 ? 17.176 47.667 30.665 1.000 17.511 384 ALA AAA O 1
ATOM 2309 N N . CYS A 1 309 ? 18.906 48.983 31.409 1.000 17.497 385 CYS AAA N 1
ATOM 2310 C CA . CYS A 1 309 ? 18.288 50.314 31.227 1.000 17.781 385 CYS AAA CA 1
ATOM 2311 C C . CYS A 1 309 ? 19.386 51.275 30.773 1.000 18.756 385 CYS AAA C 1
ATOM 2312 O O . CYS A 1 309 ? 20.548 50.843 30.649 1.000 17.533 385 CYS AAA O 1
ATOM 2315 N N . LEU A 1 310 ? 19.055 52.517 30.469 1.000 16.095 386 LEU AAA N 1
ATOM 2316 C CA . LEU A 1 310 ? 20.091 53.442 29.970 1.000 17.215 386 LEU AAA CA 1
ATOM 2317 C C . LEU A 1 310 ? 19.815 54.882 30.386 1.000 18.180 386 LEU AAA C 1
ATOM 2318 O O . LEU A 1 310 ? 18.684 55.223 30.853 1.000 18.775 386 LEU AAA O 1
ATOM 2323 N N . THR A 1 311 ? 20.906 55.654 30.369 1.000 17.237 387 THR AAA N 1
ATOM 2324 C CA . THR A 1 311 ? 20.901 57.119 30.408 1.000 16.271 387 THR AAA CA 1
ATOM 2325 C C . THR A 1 311 ? 21.484 57.622 29.110 1.000 18.129 387 THR AAA C 1
ATOM 2326 O O . THR A 1 311 ? 22.292 56.904 28.470 1.000 18.507 387 THR AAA O 1
ATOM 2330 N N . ALA A 1 312 ? 21.054 58.801 28.673 1.000 16.763 388 ALA AAA N 1
ATOM 2331 C CA . ALA A 1 312 ? 21.519 59.374 27.400 1.000 17.465 388 ALA AAA CA 1
ATOM 2332 C C . ALA A 1 312 ? 21.517 60.890 27.532 1.000 18.983 388 ALA AAA C 1
ATOM 2333 O O . ALA A 1 312 ? 20.651 61.443 28.210 1.000 18.951 388 ALA AAA O 1
ATOM 2335 N N . ALA A 1 313 ? 22.500 61.517 26.905 1.000 19.572 389 ALA AAA N 1
ATOM 2336 C CA . ALA A 1 313 ? 22.725 62.959 27.036 1.000 19.104 389 ALA AAA CA 1
ATOM 2337 C C . ALA A 1 313 ? 23.224 63.523 25.719 1.000 19.508 389 ALA AAA C 1
ATOM 2338 O O . ALA A 1 313 ? 24.107 62.965 25.074 1.000 18.618 389 ALA AAA O 1
ATOM 2340 N N . PRO A 1 314 ? 22.676 64.675 25.289 1.000 19.034 390 PRO AAA N 1
ATOM 2341 C CA . PRO A 1 314 ? 23.166 65.338 24.085 1.000 18.359 390 PRO AAA CA 1
ATOM 2342 C C . PRO A 1 314 ? 24.475 66.094 24.320 1.000 18.679 390 PRO AAA C 1
ATOM 2343 O O . PRO A 1 314 ? 24.757 66.442 25.436 1.000 19.131 390 PRO AAA O 1
ATOM 2347 N N . VAL A 1 315 ? 25.299 66.234 23.283 1.000 17.182 391 VAL AAA N 1
ATOM 2348 C CA . VAL A 1 315 ? 26.495 67.101 23.383 1.000 18.725 391 VAL AAA CA 1
ATOM 2349 C C . VAL A 1 315 ? 26.069 68.555 23.167 1.000 18.687 391 VAL AAA C 1
ATOM 2350 O O . VAL A 1 315 ? 24.997 68.833 22.596 1.000 19.440 391 VAL AAA O 1
ATOM 2354 N N . LYS A 1 316 ? 26.918 69.445 23.629 1.000 18.026 392 LYS AAA N 1
ATOM 2355 C CA . LYS A 1 316 ? 26.849 70.883 23.309 1.000 21.685 392 LYS AAA CA 1
ATOM 2356 C C . LYS A 1 316 ? 26.844 71.099 21.798 1.000 21.461 392 LYS AAA C 1
ATOM 2357 O O . LYS A 1 316 ? 27.440 70.308 21.032 1.000 19.132 392 LYS AAA O 1
ATOM 2363 N N . GLU A 1 317 ? 26.273 72.228 21.378 1.000 22.725 393 GLU AAA N 1
ATOM 2364 C CA . GLU A 1 317 ? 26.202 72.580 19.940 1.000 25.453 393 GLU AAA CA 1
ATOM 2365 C C . GLU A 1 317 ? 27.602 72.593 19.336 1.000 23.180 393 GLU AAA C 1
ATOM 2366 O O . GLU A 1 317 ? 27.746 72.147 18.203 1.000 23.979 393 GLU AAA O 1
ATOM 2372 N N . LYS A 1 318 ? 28.598 73.109 20.067 1.000 23.382 394 LYS AAA N 1
ATOM 2373 C CA . LYS A 1 318 ? 29.976 73.215 19.540 1.000 23.240 394 LYS AAA CA 1
ATOM 2374 C C . LYS A 1 318 ? 30.578 71.827 19.291 1.000 22.505 394 LYS AAA C 1
ATOM 2375 O O . LYS A 1 318 ? 31.555 71.764 18.547 1.000 23.629 394 LYS AAA O 1
ATOM 2381 N N . TYR A 1 319 ? 29.986 70.745 19.806 1.000 19.981 395 TYR AAA N 1
ATOM 2382 C CA . TYR A 1 319 ? 30.502 69.361 19.627 1.000 19.885 395 TYR AAA CA 1
ATOM 2383 C C . TYR A 1 319 ? 29.605 68.553 18.710 1.000 21.291 395 TYR AAA C 1
ATOM 2384 O O . TYR A 1 319 ? 29.850 67.340 18.544 1.000 22.722 395 TYR AAA O 1
ATOM 2393 N N . ASP A 1 320 ? 28.613 69.192 18.077 1.000 23.498 396 ASP AAA N 1
ATOM 2394 C CA . ASP A 1 320 ? 27.844 68.546 16.990 1.000 24.406 396 ASP AAA CA 1
ATOM 2395 C C . ASP A 1 320 ? 28.831 67.851 16.048 1.000 22.439 396 ASP AAA C 1
ATOM 2396 O O . ASP A 1 320 ? 29.780 68.470 15.614 1.000 21.858 396 ASP AAA O 1
ATOM 2401 N N . GLY A 1 321 ? 28.635 66.571 15.749 1.000 21.697 397 GLY AAA N 1
ATOM 2402 C CA . GLY A 1 321 ? 29.462 65.862 14.756 1.000 22.323 397 GLY AAA CA 1
ATOM 2403 C C . GLY A 1 321 ? 30.473 64.896 15.349 1.000 23.599 397 GLY AAA C 1
ATOM 2404 O O . GLY A 1 321 ? 31.173 64.261 14.552 1.000 21.655 397 GLY AAA O 1
ATOM 2405 N N . ILE A 1 322 ? 30.589 64.767 16.676 1.000 20.607 398 ILE AAA N 1
ATOM 2406 C CA . ILE A 1 322 ? 31.690 63.971 17.289 1.000 21.442 398 ILE AAA CA 1
ATOM 2407 C C . ILE A 1 322 ? 31.209 62.556 17.661 1.000 19.776 398 ILE AAA C 1
ATOM 2408 O O . ILE A 1 322 ? 32.040 61.778 18.143 1.000 19.535 398 ILE AAA O 1
ATOM 2413 N N . ALA A 1 323 ? 29.945 62.221 17.432 1.000 17.937 399 ALA AAA N 1
ATOM 2414 C CA . ALA A 1 323 ? 29.354 60.939 17.896 1.000 16.684 399 ALA AAA CA 1
ATOM 2415 C C . ALA A 1 323 ? 29.480 59.842 16.829 1.000 16.754 399 ALA AAA C 1
ATOM 2416 O O . ALA A 1 323 ? 29.573 60.128 15.627 1.000 17.619 399 ALA AAA O 1
ATOM 2418 N N . ILE A 1 324 ? 29.380 58.585 17.256 1.000 16.659 400 ILE AAA N 1
ATOM 2419 C CA . ILE A 1 324 ? 29.465 57.456 16.293 1.000 16.553 400 ILE AAA CA 1
ATOM 2420 C C . ILE A 1 324 ? 28.322 57.577 15.249 1.000 18.322 400 ILE AAA C 1
ATOM 2421 O O . ILE A 1 324 ? 28.529 57.200 14.082 1.000 18.229 400 ILE AAA O 1
ATOM 2426 N N . SER A 1 325 ? 27.176 58.142 15.627 1.000 18.307 401 SER AAA N 1
ATOM 2427 C CA . SER A 1 325 ? 26.023 58.372 14.710 1.000 17.759 401 SER AAA CA 1
ATOM 2428 C C . SER A 1 325 ? 26.458 59.347 13.593 1.000 20.239 401 SER AAA C 1
ATOM 2429 O O . SER A 1 325 ? 26.017 59.171 12.459 1.000 20.603 401 SER AAA O 1
ATOM 2432 N N . ASP A 1 326 ? 27.337 60.302 13.887 1.000 20.292 402 ASP AAA N 1
ATOM 2433 C CA . ASP A 1 326 ? 27.896 61.252 12.874 1.000 21.212 402 ASP AAA CA 1
ATOM 2434 C C . ASP A 1 326 ? 28.953 60.581 12.006 1.000 21.371 402 ASP AAA C 1
ATOM 2435 O O . ASP A 1 326 ? 29.183 61.011 10.865 1.000 20.315 402 ASP AAA O 1
ATOM 2440 N N . HIS A 1 327 ? 29.651 59.599 12.537 1.000 17.988 403 HIS AAA N 1
ATOM 2441 C CA . HIS A 1 327 ? 30.715 58.881 11.799 1.000 19.332 403 HIS AAA CA 1
ATOM 2442 C C . HIS A 1 327 ? 30.082 57.864 10.863 1.000 19.740 403 HIS AAA C 1
ATOM 2443 O O . HIS A 1 327 ? 30.715 57.540 9.867 1.000 21.536 403 HIS AAA O 1
ATOM 2450 N N . ILE A 1 328 ? 28.874 57.380 11.157 1.000 18.553 404 ILE AAA N 1
ATOM 2451 C CA . ILE A 1 328 ? 28.167 56.413 10.267 1.000 18.127 404 ILE AAA CA 1
ATOM 2452 C C . ILE A 1 328 ? 27.252 57.163 9.286 1.000 19.845 404 ILE AAA C 1
ATOM 2453 O O . ILE A 1 328 ? 27.307 56.822 8.083 1.000 20.675 404 ILE AAA O 1
ATOM 2458 N N . TYR A 1 329 ? 26.424 58.101 9.738 1.000 18.143 405 TYR AAA N 1
ATOM 2459 C CA . TYR A 1 329 ? 25.467 58.819 8.866 1.000 18.455 405 TYR AAA CA 1
ATOM 2460 C C . TYR A 1 329 ? 25.834 60.293 8.764 1.000 19.638 405 TYR AAA C 1
ATOM 2461 O O . TYR A 1 329 ? 26.317 60.933 9.719 1.000 20.350 405 TYR AAA O 1
ATOM 2470 N N . ASN A 1 330 ? 25.558 60.867 7.602 1.000 22.416 406 ASN AAA N 1
ATOM 2471 C CA . ASN A 1 330 ? 25.608 62.344 7.470 1.000 23.766 406 ASN AAA CA 1
ATOM 2472 C C . ASN A 1 330 ? 24.257 62.911 7.928 1.000 24.393 406 ASN AAA C 1
ATOM 2473 O O . ASN A 1 330 ? 23.401 62.185 8.452 1.000 23.710 406 ASN AAA O 1
ATOM 2478 N N . GLU A 1 331 ? 24.074 64.223 7.748 1.000 24.672 407 GLU AAA N 1
ATOM 2479 C CA . GLU A 1 331 ? 22.929 64.975 8.306 1.000 27.526 407 GLU AAA CA 1
ATOM 2480 C C . GLU A 1 331 ? 21.649 64.600 7.560 1.000 26.726 407 GLU AAA C 1
ATOM 2481 O O . GLU A 1 331 ? 20.566 65.062 8.009 1.000 26.767 407 GLU AAA O 1
ATOM 2487 N N . LYS A 1 332 ? 21.748 63.834 6.473 1.000 26.710 408 LYS AAA N 1
ATOM 2488 C CA . LYS A 1 332 ? 20.565 63.369 5.694 1.000 29.180 408 LYS AAA CA 1
ATOM 2489 C C . LYS A 1 332 ? 20.403 61.843 5.795 1.000 26.069 408 LYS AAA C 1
ATOM 2490 O O . LYS A 1 332 ? 19.555 61.305 5.093 1.000 24.804 408 LYS AAA O 1
ATOM 2496 N N . GLY A 1 333 ? 21.143 61.171 6.678 1.000 23.494 409 GLY AAA N 1
ATOM 2497 C CA . GLY A 1 333 ? 20.994 59.718 6.848 1.000 21.454 409 GLY AAA CA 1
ATOM 2498 C C . GLY A 1 333 ? 21.686 58.888 5.756 1.000 21.974 409 GLY AAA C 1
ATOM 2499 O O . GLY A 1 333 ? 21.392 57.694 5.599 1.000 20.621 409 GLY AAA O 1
ATOM 2500 N N . GLN A 1 334 ? 22.664 59.449 5.079 1.000 21.204 410 GLN AAA N 1
ATOM 2501 C CA . GLN A 1 334 ? 23.450 58.746 4.058 1.000 22.090 410 GLN AAA CA 1
ATOM 2502 C C . GLN A 1 334 ? 24.679 58.164 4.770 1.000 21.764 410 GLN AAA C 1
ATOM 2503 O O . GLN A 1 334 ? 25.311 58.886 5.529 1.000 21.400 410 GLN AAA O 1
ATOM 2509 N N . ILE A 1 335 ? 25.026 56.917 4.498 1.000 19.863 411 ILE AAA N 1
ATOM 2510 C CA . ILE A 1 335 ? 26.198 56.243 5.088 1.000 21.122 411 ILE AAA CA 1
ATOM 2511 C C . ILE A 1 335 ? 27.417 57.039 4.626 1.000 21.216 411 ILE AAA C 1
ATOM 2512 O O . ILE A 1 335 ? 27.543 57.295 3.384 1.000 21.934 411 ILE AAA O 1
ATOM 2517 N N . ARG A 1 336 ? 28.281 57.389 5.559 1.000 20.653 412 ARG AAA N 1
ATOM 2518 C CA A ARG A 1 336 ? 29.389 58.310 5.240 0.500 22.427 412 ARG AAA CA 1
ATOM 2519 C CA B ARG A 1 336 ? 29.457 58.281 5.355 0.500 21.571 412 ARG AAA CA 1
ATOM 2520 C C . ARG A 1 336 ? 30.436 57.599 4.388 1.000 21.563 412 ARG AAA C 1
ATOM 2521 O O . ARG A 1 336 ? 30.786 56.426 4.647 1.000 20.215 412 ARG AAA O 1
ATOM 2536 N N . LYS A 1 337 ? 30.942 58.332 3.403 1.000 20.170 413 LYS AAA N 1
ATOM 2537 C CA . LYS A 1 337 ? 32.029 57.817 2.553 1.000 20.568 413 LYS AAA CA 1
ATOM 2538 C C . LYS A 1 337 ? 33.252 57.440 3.398 1.000 20.257 413 LYS AAA C 1
ATOM 2539 O O . LYS A 1 337 ? 33.897 56.415 3.103 1.000 19.764 413 LYS AAA O 1
ATOM 2545 N N . ARG A 1 338 ? 33.597 58.251 4.393 1.000 21.425 414 ARG AAA N 1
ATOM 2546 C CA . ARG A 1 338 ? 34.801 57.999 5.233 1.000 24.745 414 ARG AAA CA 1
ATOM 2547 C C . ARG A 1 338 ? 34.662 56.640 5.931 1.000 22.071 414 ARG AAA C 1
ATOM 2548 O O . ARG A 1 338 ? 35.679 55.929 6.032 1.000 22.079 414 ARG AAA O 1
ATOM 2556 N N . ALA A 1 339 ? 33.464 56.331 6.442 1.000 20.605 415 ALA AAA N 1
ATOM 2557 C CA . ALA A 1 339 ? 33.183 55.068 7.165 1.000 20.436 415 ALA AAA CA 1
ATOM 2558 C C . ALA A 1 339 ? 33.363 53.892 6.208 1.000 19.474 415 ALA AAA C 1
ATOM 2559 O O . ALA A 1 339 ? 34.089 52.937 6.541 1.000 18.997 415 ALA AAA O 1
ATOM 2561 N N . ILE A 1 340 ? 32.818 54.018 4.998 1.000 20.509 416 ILE AAA N 1
ATOM 2562 C CA . ILE A 1 340 ? 32.909 52.930 3.999 1.000 19.764 416 ILE AAA CA 1
ATOM 2563 C C . ILE A 1 340 ? 34.352 52.727 3.591 1.000 17.619 416 ILE AAA C 1
ATOM 2564 O O . ILE A 1 340 ? 34.824 51.565 3.582 1.000 19.883 416 ILE AAA O 1
ATOM 2569 N N . ALA A 1 341 ? 35.071 53.798 3.317 1.000 18.385 417 ALA AAA N 1
ATOM 2570 C CA . ALA A 1 341 ? 36.476 53.719 2.847 1.000 19.287 417 ALA AAA CA 1
ATOM 2571 C C . ALA A 1 341 ? 37.359 53.139 3.957 1.000 20.398 417 ALA AAA C 1
ATOM 2572 O O . ALA A 1 341 ? 38.177 52.267 3.670 1.000 20.415 417 ALA AAA O 1
ATOM 2574 N N . SER A 1 342 ? 37.175 53.607 5.195 1.000 19.299 418 SER AAA N 1
ATOM 2575 C CA . SER A 1 342 ? 37.978 53.118 6.352 1.000 21.011 418 SER AAA CA 1
ATOM 2576 C C . SER A 1 342 ? 37.694 51.629 6.553 1.000 19.241 418 SER AAA C 1
ATOM 2577 O O . SER A 1 342 ? 38.640 50.893 6.860 1.000 19.154 418 SER AAA O 1
ATOM 2580 N N . TYR A 1 343 ? 36.454 51.206 6.412 1.000 19.478 419 TYR AAA N 1
ATOM 2581 C CA . TYR A 1 343 ? 36.073 49.783 6.610 1.000 19.355 419 TYR AAA CA 1
ATOM 2582 C C . TYR A 1 343 ? 36.760 48.925 5.535 1.000 21.425 419 TYR AAA C 1
ATOM 2583 O O . TYR A 1 343 ? 37.413 47.893 5.811 1.000 19.009 419 TYR AAA O 1
ATOM 2592 N N . LEU A 1 344 ? 36.658 49.330 4.277 1.000 22.980 420 LEU AAA N 1
ATOM 2593 C CA . LEU A 1 344 ? 37.149 48.478 3.159 1.000 22.516 420 LEU AAA CA 1
ATOM 2594 C C . LEU A 1 344 ? 38.656 48.516 3.029 1.000 23.642 420 LEU AAA C 1
ATOM 2595 O O . LEU A 1 344 ? 39.226 47.510 2.683 1.000 25.586 420 LEU AAA O 1
ATOM 2600 N N . LEU A 1 345 ? 39.271 49.668 3.184 1.000 25.482 421 LEU AAA N 1
ATOM 2601 C CA . LEU A 1 345 ? 40.728 49.815 3.260 1.000 32.659 421 LEU AAA CA 1
ATOM 2602 C C . LEU A 1 345 ? 41.004 49.631 4.757 1.000 35.630 421 LEU AAA C 1
ATOM 2603 O O . LEU A 1 345 ? 40.265 50.131 5.603 1.000 47.320 421 LEU AAA O 1
ATOM 2608 N N . GLY A 1 346 ? 41.856 48.769 5.159 1.000 38.238 422 GLY AAA N 1
ATOM 2609 C CA . GLY A 1 346 ? 42.175 48.798 6.604 1.000 29.375 422 GLY AAA CA 1
ATOM 2610 C C . GLY A 1 346 ? 41.203 48.227 7.663 1.000 27.898 422 GLY AAA C 1
ATOM 2611 O O . GLY A 1 346 ? 41.725 48.097 8.757 1.000 25.845 422 GLY AAA O 1
ATOM 2612 N N . GLY A 1 347 ? 39.886 47.999 7.475 1.000 21.371 423 GLY AAA N 1
ATOM 2613 C CA . GLY A 1 347 ? 39.028 47.397 8.539 1.000 20.430 423 GLY AAA CA 1
ATOM 2614 C C . GLY A 1 347 ? 39.006 48.240 9.806 1.000 20.811 423 GLY AAA C 1
ATOM 2615 O O . GLY A 1 347 ? 39.176 47.713 10.940 1.000 19.264 423 GLY AAA O 1
ATOM 2616 N N . ARG A 1 348 ? 38.789 49.529 9.637 1.000 18.194 424 ARG AAA N 1
ATOM 2617 C CA . ARG A 1 348 ? 38.665 50.484 10.760 1.000 19.514 424 ARG AAA CA 1
ATOM 2618 C C . ARG A 1 348 ? 37.462 51.406 10.596 1.000 18.902 424 ARG AAA C 1
ATOM 2619 O O . ARG A 1 348 ? 36.801 51.403 9.541 1.000 19.350 424 ARG AAA O 1
ATOM 2627 N N . GLY A 1 349 ? 37.210 52.187 11.649 1.000 18.922 425 GLY AAA N 1
ATOM 2628 C CA . GLY A 1 349 ? 36.187 53.243 11.658 1.000 18.198 425 GLY AAA CA 1
ATOM 2629 C C . GLY A 1 349 ? 34.839 52.740 12.157 1.000 17.943 425 GLY AAA C 1
ATOM 2630 O O . GLY A 1 349 ? 34.766 51.663 12.750 1.000 17.958 425 GLY AAA O 1
ATOM 2631 N N . GLY A 1 350 ? 33.809 53.565 12.006 1.000 17.603 426 GLY AAA N 1
ATOM 2632 C CA . GLY A 1 350 ? 32.546 53.410 12.734 1.000 18.031 426 GLY AAA CA 1
ATOM 2633 C C . GLY A 1 350 ? 31.836 52.138 12.340 1.000 17.602 426 GLY AAA C 1
ATOM 2634 O O . GLY A 1 350 ? 31.049 51.664 13.156 1.000 18.203 426 GLY AAA O 1
ATOM 2635 N N . LEU A 1 351 ? 32.037 51.613 11.115 1.000 17.611 427 LEU AAA N 1
ATOM 2636 C CA . LEU A 1 351 ? 31.294 50.384 10.743 1.000 16.779 427 LEU AAA CA 1
ATOM 2637 C C . LEU A 1 351 ? 31.861 49.183 11.495 1.000 16.953 427 LEU AAA C 1
ATOM 2638 O O . LEU A 1 351 ? 31.176 48.160 11.473 1.000 17.491 427 LEU AAA O 1
ATOM 2643 N N . THR A 1 352 ? 33.035 49.287 12.131 1.000 17.296 428 THR AAA N 1
ATOM 2644 C CA . THR A 1 352 ? 33.624 48.178 12.937 1.000 17.452 428 THR AAA CA 1
ATOM 2645 C C . THR A 1 352 ? 33.037 48.154 14.343 1.000 19.074 428 THR AAA C 1
ATOM 2646 O O . THR A 1 352 ? 33.390 47.260 15.115 1.000 17.488 428 THR AAA O 1
ATOM 2650 N N . SER A 1 353 ? 32.181 49.105 14.669 1.000 16.037 429 SER AAA N 1
ATOM 2651 C CA . SER A 1 353 ? 31.633 49.212 16.043 1.000 17.863 429 SER AAA CA 1
ATOM 2652 C C . SER A 1 353 ? 30.238 48.620 16.057 1.000 17.472 429 SER AAA C 1
ATOM 2653 O O . SER A 1 353 ? 29.462 48.914 15.136 1.000 16.178 429 SER AAA O 1
ATOM 2656 N N . THR A 1 354 ? 29.917 47.878 17.112 1.000 16.749 430 THR AAA N 1
ATOM 2657 C CA . THR A 1 354 ? 28.527 47.527 17.463 1.000 16.840 430 THR AAA CA 1
ATOM 2658 C C . THR A 1 354 ? 27.934 48.557 18.429 1.000 17.670 430 THR AAA C 1
ATOM 2659 O O . THR A 1 354 ? 26.790 48.365 18.893 1.000 17.402 430 THR AAA O 1
ATOM 2663 N N . GLY A 1 355 ? 28.676 49.637 18.690 1.000 17.770 431 GLY AAA N 1
ATOM 2664 C CA . GLY A 1 355 ? 28.221 50.783 19.497 1.000 18.577 431 GLY AAA CA 1
ATOM 2665 C C . GLY A 1 355 ? 29.021 50.938 20.771 1.000 20.007 431 GLY AAA C 1
ATOM 2666 O O . GLY A 1 355 ? 29.495 52.037 21.027 1.000 18.286 431 GLY AAA O 1
ATOM 2667 N N . CYS A 1 356 ? 29.239 49.854 21.501 1.000 19.903 432 CYS AAA N 1
ATOM 2668 C CA . CYS A 1 356 ? 30.065 49.898 22.722 1.000 20.974 432 CYS AAA CA 1
ATOM 2669 C C . CYS A 1 356 ? 31.427 49.225 22.480 1.000 21.752 432 CYS AAA C 1
ATOM 2670 O O . CYS A 1 356 ? 31.442 48.080 21.988 1.000 20.771 432 CYS AAA O 1
ATOM 2673 N N . ASP A 1 357 ? 32.508 49.928 22.763 1.000 21.382 433 ASP AAA N 1
ATOM 2674 C CA . ASP A 1 357 ? 33.893 49.406 22.618 1.000 25.953 433 ASP AAA CA 1
ATOM 2675 C C . ASP A 1 357 ? 34.579 49.496 23.981 1.000 23.680 433 ASP AAA C 1
ATOM 2676 O O . ASP A 1 357 ? 35.749 49.214 24.084 1.000 20.743 433 ASP AAA O 1
ATOM 2681 N N . ARG A 1 358 ? 33.853 49.941 25.005 1.000 22.604 434 ARG AAA N 1
ATOM 2682 C CA . ARG A 1 358 ? 34.456 50.148 26.320 1.000 22.276 434 ARG AAA CA 1
ATOM 2683 C C . ARG A 1 358 ? 33.382 50.456 27.349 1.000 20.137 434 ARG AAA C 1
ATOM 2684 O O . ARG A 1 358 ? 32.237 50.791 27.030 1.000 17.924 434 ARG AAA O 1
ATOM 2692 N N . GLY A 1 359 ? 33.774 50.281 28.579 1.000 17.340 435 GLY AAA N 1
ATOM 2693 C CA . GLY A 1 359 ? 32.803 50.333 29.655 1.000 19.521 435 GLY AAA CA 1
ATOM 2694 C C . GLY A 1 359 ? 33.454 50.011 30.957 1.000 18.233 435 GLY AAA C 1
ATOM 2695 O O . GLY A 1 359 ? 34.657 50.331 31.166 1.000 18.820 435 GLY AAA O 1
ATOM 2696 N N . ALA A 1 360 ? 32.640 49.498 31.856 1.000 18.528 436 ALA AAA N 1
ATOM 2697 C CA . ALA A 1 360 ? 33.116 49.231 33.212 1.000 18.253 436 ALA AAA CA 1
ATOM 2698 C C . ALA A 1 360 ? 32.336 48.098 33.851 1.000 17.852 436 ALA AAA C 1
ATOM 2699 O O . ALA A 1 360 ? 31.226 47.773 33.417 1.000 18.242 436 ALA AAA O 1
ATOM 2701 N N . PHE A 1 361 ? 32.929 47.481 34.853 1.000 16.540 437 PHE AAA N 1
ATOM 2702 C CA . PHE A 1 361 ? 32.192 46.697 35.846 1.000 17.285 437 PHE AAA CA 1
ATOM 2703 C C . PHE A 1 361 ? 32.348 47.411 37.180 1.000 19.582 437 PHE AAA C 1
ATOM 2704 O O . PHE A 1 361 ? 33.488 47.847 37.538 1.000 18.165 437 PHE AAA O 1
ATOM 2712 N N . VAL A 1 362 ? 31.251 47.438 37.930 1.000 18.964 438 VAL AAA N 1
ATOM 2713 C CA . VAL A 1 362 ? 31.119 48.272 39.144 1.000 19.163 438 VAL AAA CA 1
ATOM 2714 C C . VAL A 1 362 ? 30.373 47.484 40.218 1.000 18.731 438 VAL AAA C 1
ATOM 2715 O O . VAL A 1 362 ? 29.429 46.758 39.872 1.000 17.654 438 VAL AAA O 1
ATOM 2719 N N . ARG A 1 363 ? 30.830 47.617 41.476 1.000 19.514 439 ARG AAA N 1
ATOM 2720 C CA . ARG A 1 363 ? 30.089 47.140 42.669 1.000 19.773 439 ARG AAA CA 1
ATOM 2721 C C . ARG A 1 363 ? 29.235 48.299 43.144 1.000 20.340 439 ARG AAA C 1
ATOM 2722 O O . ARG A 1 363 ? 29.793 49.365 43.433 1.000 22.232 439 ARG AAA O 1
ATOM 2730 N N . THR A 1 364 ? 27.922 48.165 43.092 1.000 20.209 440 THR AAA N 1
ATOM 2731 C CA . THR A 1 364 ? 27.041 49.267 43.513 1.000 20.912 440 THR AAA CA 1
ATOM 2732 C C . THR A 1 364 ? 27.027 49.333 45.047 1.000 22.203 440 THR AAA C 1
ATOM 2733 O O . THR A 1 364 ? 26.690 50.423 45.541 1.000 23.320 440 THR AAA O 1
ATOM 2737 N N . ALA A 1 365 ? 27.375 48.251 45.745 1.000 23.013 441 ALA AAA N 1
ATOM 2738 C CA . ALA A 1 365 ? 27.169 48.171 47.214 1.000 24.467 441 ALA AAA CA 1
ATOM 2739 C C . ALA A 1 365 ? 28.072 47.127 47.873 1.000 26.920 441 ALA AAA C 1
ATOM 2740 O O . ALA A 1 365 ? 27.548 46.258 48.547 1.000 35.058 441 ALA AAA O 1
ATOM 2742 N N . GLY A 1 366 ? 29.377 47.132 47.694 1.000 29.016 442 GLY AAA N 1
ATOM 2743 C CA . GLY A 1 366 ? 30.153 46.152 48.515 1.000 29.723 442 GLY AAA CA 1
ATOM 2744 C C . GLY A 1 366 ? 29.972 44.651 48.211 1.000 31.695 442 GLY AAA C 1
ATOM 2745 O O . GLY A 1 366 ? 30.389 43.827 49.049 1.000 28.885 442 GLY AAA O 1
ATOM 2746 N N . GLN A 1 367 ? 29.431 44.232 47.051 1.000 24.324 443 GLN AAA N 1
ATOM 2747 C CA . GLN A 1 367 ? 29.237 42.795 46.702 1.000 22.081 443 GLN AAA CA 1
ATOM 2748 C C . GLN A 1 367 ? 30.603 42.128 46.527 1.000 19.721 443 GLN AAA C 1
ATOM 2749 O O . GLN A 1 367 ? 31.544 42.804 46.165 1.000 20.660 443 GLN AAA O 1
ATOM 2755 N N . ALA A 1 368 ? 30.654 40.817 46.579 1.000 19.856 444 ALA AAA N 1
ATOM 2756 C CA . ALA A 1 368 ? 31.879 40.016 46.321 1.000 22.506 444 ALA AAA CA 1
ATOM 2757 C C . ALA A 1 368 ? 32.405 40.265 44.896 1.000 20.636 444 ALA AAA C 1
ATOM 2758 O O . ALA A 1 368 ? 33.603 40.443 44.719 1.000 20.079 444 ALA AAA O 1
ATOM 2760 N N . LEU A 1 369 ? 31.495 40.347 43.933 1.000 19.689 445 LEU AAA N 1
ATOM 2761 C CA . LEU A 1 369 ? 31.811 40.619 42.520 1.000 20.387 445 LEU AAA CA 1
ATOM 2762 C C . LEU A 1 369 ? 30.911 41.736 42.017 1.000 19.668 445 LEU AAA C 1
ATOM 2763 O O . LEU A 1 369 ? 29.790 41.934 42.523 1.000 20.319 445 LEU AAA O 1
ATOM 2768 N N . PRO A 1 370 ? 31.358 42.458 40.975 1.000 18.318 446 PRO AAA N 1
ATOM 2769 C CA . PRO A 1 370 ? 30.557 43.538 40.415 1.000 19.348 446 PRO AAA CA 1
ATOM 2770 C C . PRO A 1 370 ? 29.157 43.043 40.038 1.000 18.620 446 PRO AAA C 1
ATOM 2771 O O . PRO A 1 370 ? 29.018 42.027 39.334 1.000 20.286 446 PRO AAA O 1
ATOM 2775 N N . ASP A 1 371 ? 28.139 43.807 40.444 1.000 17.741 447 ASP AAA N 1
ATOM 2776 C CA . ASP A 1 371 ? 26.726 43.560 40.086 1.000 17.392 447 ASP AAA CA 1
ATOM 2777 C C . ASP A 1 371 ? 26.318 44.366 38.837 1.000 16.386 447 ASP AAA C 1
ATOM 2778 O O . ASP A 1 371 ? 25.240 44.089 38.269 1.000 17.551 447 ASP AAA O 1
ATOM 2783 N N . LEU A 1 372 ? 27.101 45.368 38.465 1.000 16.877 448 LEU AAA N 1
ATOM 2784 C CA . LEU A 1 372 ? 26.738 46.289 37.362 1.000 16.556 448 LEU AAA CA 1
ATOM 2785 C C . LEU A 1 372 ? 27.794 46.243 36.263 1.000 18.099 448 LEU AAA C 1
ATOM 2786 O O . LEU A 1 372 ? 29.004 46.405 36.553 1.000 16.118 448 LEU AAA O 1
ATOM 2791 N N . GLN A 1 373 ? 27.334 46.059 35.042 1.000 15.488 449 GLN AAA N 1
ATOM 2792 C CA . GLN A 1 373 ? 28.133 46.355 33.858 1.000 16.529 449 GLN AAA CA 1
ATOM 2793 C C . GLN A 1 373 ? 27.644 47.690 33.298 1.000 15.868 449 GLN AAA C 1
ATOM 2794 O O . GLN A 1 373 ? 26.415 47.897 33.146 1.000 16.679 449 GLN AAA O 1
ATOM 2800 N N . VAL A 1 374 ? 28.582 48.501 32.831 1.000 16.218 450 VAL AAA N 1
ATOM 2801 C CA . VAL A 1 374 ? 28.278 49.780 32.132 1.000 16.650 450 VAL AAA CA 1
ATOM 2802 C C . VAL A 1 374 ? 28.859 49.691 30.741 1.000 16.719 450 VAL AAA C 1
ATOM 2803 O O . VAL A 1 374 ? 30.057 49.420 30.612 1.000 17.958 450 VAL AAA O 1
ATOM 2807 N N . LYS A 1 375 ? 28.012 49.872 29.733 1.000 16.384 451 LYS AAA N 1
ATOM 2808 C CA . LYS A 1 375 ? 28.450 50.026 28.347 1.000 15.563 451 LYS AAA CA 1
ATOM 2809 C C . LYS A 1 375 ? 28.378 51.520 28.003 1.000 16.298 451 LYS AAA C 1
ATOM 2810 O O . LYS A 1 375 ? 27.264 52.079 27.954 1.000 18.219 451 LYS AAA O 1
ATOM 2816 N N . PHE A 1 376 ? 29.525 52.106 27.689 1.000 15.755 452 PHE AAA N 1
ATOM 2817 C CA . PHE A 1 376 ? 29.614 53.490 27.184 1.000 16.427 452 PHE AAA CA 1
ATOM 2818 C C . PHE A 1 376 ? 29.493 53.452 25.658 1.000 16.822 452 PHE AAA C 1
ATOM 2819 O O . PHE A 1 376 ? 30.210 52.713 24.995 1.000 17.705 452 PHE AAA O 1
ATOM 2827 N N . VAL A 1 377 ? 28.552 54.214 25.132 1.000 15.688 453 VAL AAA N 1
ATOM 2828 C CA . VAL A 1 377 ? 28.342 54.342 23.669 1.000 16.207 453 VAL AAA CA 1
ATOM 2829 C C . VAL A 1 377 ? 28.474 55.822 23.321 1.000 16.065 453 VAL AAA C 1
ATOM 2830 O O . VAL A 1 377 ? 27.717 56.641 23.853 1.000 17.059 453 VAL AAA O 1
ATOM 2834 N N . PRO A 1 378 ? 29.422 56.202 22.435 1.000 15.982 454 PRO AAA N 1
ATOM 2835 C CA . PRO A 1 378 ? 29.574 57.607 22.055 1.000 16.189 454 PRO AAA CA 1
ATOM 2836 C C . PRO A 1 378 ? 28.537 57.990 20.995 1.000 16.283 454 PRO AAA C 1
ATOM 2837 O O . PRO A 1 378 ? 28.869 58.597 19.986 1.000 17.792 454 PRO AAA O 1
ATOM 2841 N N . GLY A 1 379 ? 27.289 57.628 21.270 1.000 16.755 455 GLY AAA N 1
ATOM 2842 C CA . GLY A 1 379 ? 26.136 58.027 20.481 1.000 17.121 455 GLY AAA CA 1
ATOM 2843 C C . GLY A 1 379 ? 24.935 58.088 21.357 1.000 16.619 455 GLY AAA C 1
ATOM 2844 O O . GLY A 1 379 ? 24.947 57.434 22.410 1.000 16.295 455 GLY AAA O 1
ATOM 2845 N N . MET A 1 380 ? 23.930 58.849 20.943 1.000 16.754 456 MET AAA N 1
ATOM 2846 C CA . MET A 1 380 ? 22.785 59.133 21.838 1.000 17.220 456 MET AAA CA 1
ATOM 2847 C C . MET A 1 380 ? 21.560 58.277 21.492 1.000 18.728 456 MET AAA C 1
ATOM 2848 O O . MET A 1 380 ? 21.089 58.380 20.352 1.000 18.630 456 MET AAA O 1
ATOM 2853 N N . ALA A 1 381 ? 21.049 57.511 22.461 1.000 16.469 457 ALA AAA N 1
ATOM 2854 C CA . ALA A 1 381 ? 19.760 56.806 22.346 1.000 17.547 457 ALA AAA CA 1
ATOM 2855 C C . ALA A 1 381 ? 18.653 57.848 22.123 1.000 19.077 457 ALA AAA C 1
ATOM 2856 O O . ALA A 1 381 ? 18.693 58.928 22.782 1.000 19.963 457 ALA AAA O 1
ATOM 2858 N N . LEU A 1 382 ? 17.736 57.550 21.204 1.000 18.940 458 LEU AAA N 1
ATOM 2859 C CA . LEU A 1 382 ? 16.495 58.345 21.022 1.000 20.833 458 LEU AAA CA 1
ATOM 2860 C C . LEU A 1 382 ? 15.286 57.650 21.645 1.000 20.311 458 LEU AAA C 1
ATOM 2861 O O . LEU A 1 382 ? 14.171 58.187 21.555 1.000 21.644 458 LEU AAA O 1
ATOM 2866 N N . ASP A 1 383 ? 15.506 56.498 22.262 1.000 20.060 459 ASP AAA N 1
ATOM 2867 C CA . ASP A 1 383 ? 14.485 55.712 22.985 1.000 19.703 459 ASP AAA CA 1
ATOM 2868 C C . ASP A 1 383 ? 15.143 55.204 24.254 1.000 20.514 459 ASP AAA C 1
ATOM 2869 O O . ASP A 1 383 ? 16.325 54.865 24.216 1.000 21.991 459 ASP AAA O 1
ATOM 2874 N N . PRO A 1 384 ? 14.389 55.073 25.371 1.000 20.979 460 PRO AAA N 1
ATOM 2875 C CA . PRO A 1 384 ? 14.933 54.517 26.606 1.000 20.369 460 PRO AAA CA 1
ATOM 2876 C C . PRO A 1 384 ? 15.170 53.004 26.506 1.000 21.155 460 PRO AAA C 1
ATOM 2877 O O . PRO A 1 384 ? 15.853 52.443 27.333 1.000 19.707 460 PRO AAA O 1
ATOM 2881 N N . ASP A 1 385 ? 14.530 52.358 25.535 1.000 19.846 461 ASP AAA N 1
ATOM 2882 C CA . ASP A 1 385 ? 14.821 50.955 25.170 1.000 19.338 461 ASP AAA CA 1
ATOM 2883 C C . ASP A 1 385 ? 15.962 50.941 24.134 1.000 18.575 461 ASP AAA C 1
ATOM 2884 O O . ASP A 1 385 ? 15.730 51.389 23.014 1.000 17.700 461 ASP AAA O 1
ATOM 2889 N N . GLY A 1 386 ? 17.164 50.459 24.494 1.000 17.769 462 GLY AAA N 1
ATOM 2890 C CA . GLY A 1 386 ? 18.361 50.494 23.626 1.000 17.811 462 GLY AAA CA 1
ATOM 2891 C C . GLY A 1 386 ? 18.179 49.698 22.362 1.000 17.913 462 GLY AAA C 1
ATOM 2892 O O . GLY A 1 386 ? 18.585 50.142 21.254 1.000 18.116 462 GLY AAA O 1
ATOM 2893 N N . VAL A 1 387 ? 17.543 48.553 22.491 1.000 18.002 463 VAL AAA N 1
ATOM 2894 C CA . VAL A 1 387 ? 17.301 47.657 21.340 1.000 18.158 463 VAL AAA CA 1
ATOM 2895 C C . VAL A 1 387 ? 16.338 48.353 20.385 1.000 18.412 463 VAL AAA C 1
ATOM 2896 O O . VAL A 1 387 ? 16.616 48.386 19.170 1.000 18.820 463 VAL AAA O 1
ATOM 2900 N N . SER A 1 388 ? 15.294 48.990 20.900 1.000 18.810 464 SER AAA N 1
ATOM 2901 C CA . SER A 1 388 ? 14.380 49.778 20.043 1.000 18.812 464 SER AAA CA 1
ATOM 2902 C C . SER A 1 388 ? 15.154 50.858 19.300 1.000 19.624 464 SER AAA C 1
ATOM 2903 O O . SER A 1 388 ? 14.852 51.093 18.103 1.000 16.994 464 SER AAA O 1
ATOM 2906 N N . THR A 1 389 ? 16.111 51.496 19.972 1.000 18.110 465 THR AAA N 1
ATOM 2907 C CA . THR A 1 389 ? 16.825 52.646 19.382 1.000 18.506 465 THR AAA CA 1
ATOM 2908 C C . THR A 1 389 ? 17.763 52.120 18.281 1.000 17.981 465 THR AAA C 1
ATOM 2909 O O . THR A 1 389 ? 17.955 52.832 17.278 1.000 17.142 465 THR AAA O 1
ATOM 2913 N N . TYR A 1 390 ? 18.251 50.886 18.381 1.000 17.757 466 TYR AAA N 1
ATOM 2914 C CA . TYR A 1 390 ? 19.117 50.272 17.346 1.000 17.708 466 TYR AAA CA 1
ATOM 2915 C C . TYR A 1 390 ? 18.256 50.009 16.114 1.000 19.122 466 TYR AAA C 1
ATOM 2916 O O . TYR A 1 390 ? 18.686 50.324 14.986 1.000 18.996 466 TYR AAA O 1
ATOM 2925 N N . VAL A 1 391 ? 17.046 49.504 16.334 1.000 17.898 467 VAL AAA N 1
ATOM 2926 C CA . VAL A 1 391 ? 16.061 49.313 15.227 1.000 17.748 467 VAL AAA CA 1
ATOM 2927 C C . VAL A 1 391 ? 15.736 50.667 14.585 1.000 17.521 467 VAL AAA C 1
ATOM 2928 O O . VAL A 1 391 ? 15.810 50.782 13.342 1.000 19.865 467 VAL AAA O 1
ATOM 2932 N N . ARG A 1 392 ? 15.549 51.692 15.384 1.000 19.586 468 ARG AAA N 1
ATOM 2933 C CA . ARG A 1 392 ? 15.321 53.059 14.848 1.000 18.313 468 ARG AAA CA 1
ATOM 2934 C C . ARG A 1 392 ? 16.514 53.499 13.996 1.000 21.316 468 ARG AAA C 1
ATOM 2935 O O . ARG A 1 392 ? 16.331 54.147 12.931 1.000 21.236 468 ARG AAA O 1
ATOM 2943 N N . PHE A 1 393 ? 17.721 53.292 14.496 1.000 17.831 469 PHE AAA N 1
ATOM 2944 C CA . PHE A 1 393 ? 18.959 53.694 13.810 1.000 18.520 469 PHE AAA CA 1
ATOM 2945 C C . PHE A 1 393 ? 19.053 53.017 12.432 1.000 18.889 469 PHE AAA C 1
ATOM 2946 O O . PHE A 1 393 ? 19.410 53.680 11.441 1.000 20.195 469 PHE AAA O 1
ATOM 2954 N N . ALA A 1 394 ? 18.727 51.726 12.322 1.000 18.111 470 ALA AAA N 1
ATOM 2955 C CA . ALA A 1 394 ? 18.813 51.006 11.038 1.000 19.728 470 ALA AAA CA 1
ATOM 2956 C C . ALA A 1 394 ? 17.782 51.633 10.089 1.000 19.869 470 ALA AAA C 1
ATOM 2957 O O . ALA A 1 394 ? 18.089 51.816 8.918 1.000 20.677 470 ALA AAA O 1
ATOM 2959 N N . LYS A 1 395 ? 16.585 51.897 10.587 1.000 19.703 471 LYS AAA N 1
ATOM 2960 C CA . LYS A 1 395 ? 15.470 52.441 9.762 1.000 23.097 471 LYS AAA CA 1
ATOM 2961 C C . LYS A 1 395 ? 15.715 53.906 9.383 1.000 22.294 471 LYS AAA C 1
ATOM 2962 O O . LYS A 1 395 ? 15.031 54.416 8.511 1.000 21.583 471 LYS AAA O 1
ATOM 2968 N N . PHE A 1 396 ? 16.627 54.581 10.068 1.000 20.974 472 PHE AAA N 1
ATOM 2969 C CA . PHE A 1 396 ? 16.896 56.017 9.890 1.000 19.602 472 PHE AAA CA 1
ATOM 2970 C C . PHE A 1 396 ? 17.596 56.287 8.565 1.000 21.091 472 PHE AAA C 1
ATOM 2971 O O . PHE A 1 396 ? 17.599 57.454 8.132 1.000 20.453 472 PHE AAA O 1
ATOM 2979 N N . GLN A 1 397 ? 18.265 55.287 7.992 1.000 21.261 473 GLN AAA N 1
ATOM 2980 C CA . GLN A 1 397 ? 19.059 55.459 6.753 1.000 23.380 473 GLN AAA CA 1
ATOM 2981 C C . GLN A 1 397 ? 18.190 56.097 5.648 1.000 23.917 473 GLN AAA C 1
ATOM 2982 O O . GLN A 1 397 ? 17.044 55.634 5.404 1.000 24.322 473 GLN AAA O 1
ATOM 2988 N N . SER A 1 398 ? 18.722 57.137 5.025 1.000 24.929 474 SER AAA N 1
ATOM 2989 C CA . SER A 1 398 ? 18.117 57.786 3.833 1.000 27.295 474 SER AAA CA 1
ATOM 2990 C C . SER A 1 398 ? 16.834 58.527 4.174 1.000 29.969 474 SER AAA C 1
ATOM 2991 O O . SER A 1 398 ? 16.131 58.870 3.220 1.000 28.798 474 SER AAA O 1
ATOM 2994 N N . GLN A 1 399 ? 16.537 58.824 5.442 1.000 26.167 475 GLN AAA N 1
ATOM 2995 C CA A GLN A 1 399 ? 15.275 59.507 5.844 0.500 27.117 475 GLN AAA CA 1
ATOM 2996 C CA B GLN A 1 399 ? 15.267 59.509 5.770 0.500 27.217 475 GLN AAA CA 1
ATOM 2997 C C . GLN A 1 399 ? 15.428 61.033 5.660 1.000 27.919 475 GLN AAA C 1
ATOM 2998 O O . GLN A 1 399 ? 14.421 61.727 5.820 1.000 28.256 475 GLN AAA O 1
ATOM 3009 N N . GLY A 1 400 ? 16.630 61.543 5.394 1.000 26.150 476 GLY AAA N 1
ATOM 3010 C CA . GLY A 1 400 ? 16.861 62.988 5.203 1.000 26.995 476 GLY AAA CA 1
ATOM 3011 C C . GLY A 1 400 ? 16.884 63.750 6.516 1.000 30.879 476 GLY AAA C 1
ATOM 3012 O O . GLY A 1 400 ? 16.676 64.989 6.499 1.000 29.845 476 GLY AAA O 1
ATOM 3013 N N . LEU A 1 401 ? 17.148 63.056 7.629 1.000 26.485 477 LEU AAA N 1
ATOM 3014 C CA . LEU A 1 401 ? 17.100 63.638 8.986 1.000 26.132 477 LEU AAA CA 1
ATOM 3015 C C . LEU A 1 401 ? 18.469 63.491 9.669 1.000 26.047 477 LEU AAA C 1
ATOM 3016 O O . LEU A 1 401 ? 19.266 62.601 9.289 1.000 23.929 477 LEU AAA O 1
ATOM 3021 N N . LYS A 1 402 ? 18.709 64.356 10.645 1.000 25.256 478 LYS AAA N 1
ATOM 3022 C CA . LYS A 1 402 ? 19.973 64.366 11.408 1.000 26.327 478 LYS AAA CA 1
ATOM 3023 C C . LYS A 1 402 ? 19.744 63.700 12.763 1.000 21.753 478 LYS AAA C 1
ATOM 3024 O O . LYS A 1 402 ? 18.884 64.136 13.542 1.000 23.127 478 LYS AAA O 1
ATOM 3030 N N . TRP A 1 403 ? 20.511 62.658 13.051 1.000 20.532 479 TRP AAA N 1
ATOM 3031 C CA . TRP A 1 403 ? 20.496 62.032 14.395 1.000 20.379 479 TRP AAA CA 1
ATOM 3032 C C . TRP A 1 403 ? 21.288 62.926 15.335 1.000 19.767 479 TRP AAA C 1
ATOM 3033 O O . TRP A 1 403 ? 22.432 63.283 15.035 1.000 22.200 479 TRP AAA O 1
ATOM 3044 N N . PRO A 1 404 ? 20.696 63.392 16.445 1.000 19.590 480 PRO AAA N 1
ATOM 3045 C CA . PRO A 1 404 ? 21.369 64.339 17.328 1.000 20.375 480 PRO AAA CA 1
ATOM 3046 C C . PRO A 1 404 ? 22.584 63.678 17.996 1.000 20.589 480 PRO AAA C 1
ATOM 3047 O O . PRO A 1 404 ? 22.488 62.501 18.410 1.000 19.497 480 PRO AAA O 1
ATOM 3051 N N . SER A 1 405 ? 23.700 64.399 18.013 1.000 18.007 481 SER AAA N 1
ATOM 3052 C CA . SER A 1 405 ? 24.974 63.945 18.638 1.000 17.574 481 SER AAA CA 1
ATOM 3053 C C . SER A 1 405 ? 24.819 63.871 20.155 1.000 17.083 481 SER AAA C 1
ATOM 3054 O O . SER A 1 405 ? 24.220 64.795 20.791 1.000 16.461 481 SER AAA O 1
ATOM 3057 N N . GLY A 1 406 ? 25.365 62.816 20.771 1.000 16.634 482 GLY AAA N 1
ATOM 3058 C CA . GLY A 1 406 ? 25.316 62.659 22.218 1.000 16.611 482 GLY AAA CA 1
ATOM 3059 C C . GLY A 1 406 ? 25.971 61.358 22.630 1.000 16.513 482 GLY AAA C 1
ATOM 3060 O O . GLY A 1 406 ? 26.624 60.740 21.808 1.000 17.534 482 GLY AAA O 1
ATOM 3061 N N . ILE A 1 407 ? 25.746 60.997 23.879 1.000 16.487 483 ILE AAA N 1
ATOM 3062 C CA . ILE A 1 407 ? 26.273 59.727 24.469 1.000 16.474 483 ILE AAA CA 1
ATOM 3063 C C . ILE A 1 407 ? 25.166 58.951 25.145 1.000 16.871 483 ILE AAA C 1
ATOM 3064 O O . ILE A 1 407 ? 24.085 59.488 25.461 1.000 16.583 483 ILE AAA O 1
ATOM 3069 N N . THR A 1 408 ? 25.454 57.683 25.374 1.000 15.393 484 THR AAA N 1
ATOM 3070 C CA . THR A 1 408 ? 24.580 56.777 26.111 1.000 16.089 484 THR AAA CA 1
ATOM 3071 C C . THR A 1 408 ? 25.420 55.943 27.073 1.000 16.417 484 THR AAA C 1
ATOM 3072 O O . THR A 1 408 ? 26.527 55.532 26.690 1.000 15.345 484 THR AAA O 1
ATOM 3076 N N . MET A 1 409 ? 24.932 55.737 28.286 1.000 14.871 485 MET AAA N 1
ATOM 3077 C CA . MET A 1 409 ? 25.450 54.623 29.104 1.000 16.289 485 MET AAA CA 1
ATOM 3078 C C . MET A 1 409 ? 24.331 53.615 29.328 1.000 15.035 485 MET AAA C 1
ATOM 3079 O O . MET A 1 409 ? 23.288 53.959 29.872 1.000 17.053 485 MET AAA O 1
ATOM 3084 N N . GLN A 1 410 ? 24.578 52.377 28.930 1.000 15.512 486 GLN AAA N 1
ATOM 3085 C CA . GLN A 1 410 ? 23.678 51.253 29.207 1.000 17.107 486 GLN AAA CA 1
ATOM 3086 C C . GLN A 1 410 ? 24.119 50.584 30.492 1.000 18.121 486 GLN AAA C 1
ATOM 3087 O O . GLN A 1 410 ? 25.324 50.323 30.656 1.000 17.723 486 GLN AAA O 1
ATOM 3093 N N . LEU A 1 411 ? 23.172 50.425 31.414 1.000 18.067 487 LEU AAA N 1
ATOM 3094 C CA . LEU A 1 411 ? 23.378 49.815 32.752 1.000 17.596 487 LEU AAA CA 1
ATOM 3095 C C . LEU A 1 411 ? 22.777 48.420 32.750 1.000 17.681 487 LEU AAA C 1
ATOM 3096 O O . LEU A 1 411 ? 21.572 48.270 32.437 1.000 17.837 487 LEU AAA O 1
ATOM 3101 N N . ILE A 1 412 ? 23.589 47.442 33.108 1.000 16.975 488 ILE AAA N 1
ATOM 3102 C CA . ILE A 1 412 ? 23.213 46.008 33.029 1.000 18.812 488 ILE AAA CA 1
ATOM 3103 C C . ILE A 1 412 ? 23.445 45.364 34.385 1.000 17.916 488 ILE AAA C 1
ATOM 3104 O O . ILE A 1 412 ? 24.538 45.539 34.997 1.000 18.473 488 ILE AAA O 1
ATOM 3109 N N . ALA A 1 413 ? 22.449 44.653 34.863 1.000 18.697 489 ALA AAA N 1
ATOM 3110 C CA . ALA A 1 413 ? 22.643 43.835 36.074 1.000 18.972 489 ALA AAA CA 1
ATOM 3111 C C . ALA A 1 413 ? 23.312 42.541 35.613 1.000 18.642 489 ALA AAA C 1
ATOM 3112 O O . ALA A 1 413 ? 22.626 41.687 35.050 1.000 21.248 489 ALA AAA O 1
ATOM 3114 N N . CYS A 1 414 ? 24.626 42.494 35.716 1.000 18.739 490 CYS AAA N 1
ATOM 3115 C CA . CYS A 1 414 ? 25.452 41.452 35.038 1.000 19.341 490 CYS AAA CA 1
ATOM 3116 C C . CYS A 1 414 ? 25.479 40.156 35.833 1.000 18.382 490 CYS AAA C 1
ATOM 3117 O O . CYS A 1 414 ? 25.845 39.133 35.260 1.000 20.527 490 CYS AAA O 1
ATOM 3120 N N . ARG A 1 415 ? 25.153 40.180 37.119 1.000 18.885 491 ARG AAA N 1
ATOM 3121 C CA . ARG A 1 415 ? 25.099 38.944 37.966 1.000 19.110 491 ARG AAA CA 1
ATOM 3122 C C . ARG A 1 415 ? 23.731 38.902 38.650 1.000 20.933 491 ARG AAA C 1
ATOM 3123 O O . ARG A 1 415 ? 23.643 38.934 39.883 1.000 20.182 491 ARG AAA O 1
ATOM 3131 N N . PRO A 1 416 ? 22.628 38.805 37.878 1.000 20.358 492 PRO AAA N 1
ATOM 3132 C CA . PRO A 1 416 ? 21.292 39.069 38.398 1.000 21.150 492 PRO AAA CA 1
ATOM 3133 C C . PRO A 1 416 ? 20.840 37.955 39.345 1.000 21.876 492 PRO AAA C 1
ATOM 3134 O O . PRO A 1 416 ? 21.281 36.816 39.156 1.000 20.256 492 PRO AAA O 1
ATOM 3138 N N . GLN A 1 417 ? 19.953 38.326 40.264 1.000 21.402 493 GLN AAA N 1
ATOM 3139 C CA A GLN A 1 417 ? 19.371 37.408 41.281 0.500 22.708 493 GLN AAA CA 1
ATOM 3140 C CA B GLN A 1 417 ? 19.362 37.420 41.284 0.500 22.443 493 GLN AAA CA 1
ATOM 3141 C C . GLN A 1 417 ? 18.013 36.904 40.794 1.000 23.194 493 GLN AAA C 1
ATOM 3142 O O . GLN A 1 417 ? 17.561 35.867 41.319 1.000 24.044 493 GLN AAA O 1
ATOM 3153 N N . SER A 1 418 ? 17.401 37.577 39.822 1.000 21.477 494 SER AAA N 1
ATOM 3154 C CA . SER A 1 418 ? 16.075 37.167 39.263 1.000 21.742 494 SER AAA CA 1
ATOM 3155 C C . SER A 1 418 ? 16.209 35.964 38.334 1.000 22.863 494 SER AAA C 1
ATOM 3156 O O . SER A 1 418 ? 17.249 35.808 37.650 1.000 22.652 494 SER AAA O 1
ATOM 3159 N N . THR A 1 419 ? 15.182 35.103 38.296 1.000 22.420 495 THR AAA N 1
ATOM 3160 C CA . THR A 1 419 ? 15.126 34.013 37.318 1.000 22.515 495 THR AAA CA 1
ATOM 3161 C C . THR A 1 419 ? 13.778 34.002 36.623 1.000 23.216 495 THR AAA C 1
ATOM 3162 O O . THR A 1 419 ? 12.808 34.419 37.237 1.000 22.271 495 THR AAA O 1
ATOM 3166 N N . GLY 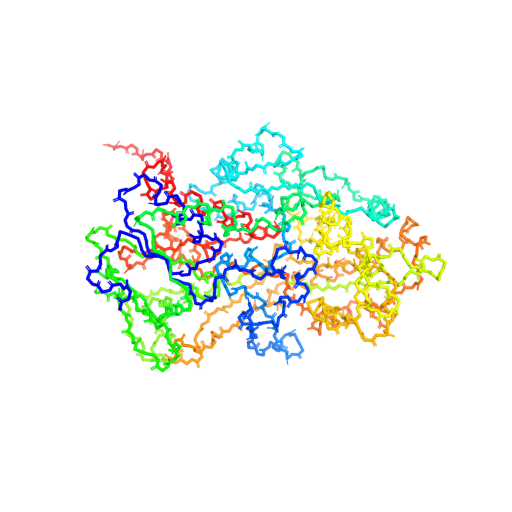A 1 420 ? 13.729 33.444 35.426 1.000 21.096 496 GLY AAA N 1
ATOM 3167 C CA . GLY A 1 420 ? 12.468 33.239 34.692 1.000 21.544 496 GLY AAA CA 1
ATOM 3168 C C . GLY A 1 420 ? 12.325 31.818 34.218 1.000 23.001 496 GLY AAA C 1
ATOM 3169 O O . GLY A 1 420 ? 12.981 30.901 34.810 1.000 22.341 496 GLY AAA O 1
ATOM 3170 N N . SER A 1 421 ? 11.560 31.605 33.152 1.000 21.300 497 SER AAA N 1
ATOM 3171 C CA . SER A 1 421 ? 11.297 30.240 32.638 1.000 24.464 497 SER AAA CA 1
ATOM 3172 C C . SER A 1 421 ? 11.036 30.278 31.142 1.000 22.215 497 SER AAA C 1
ATOM 3173 O O . SER A 1 421 ? 10.679 31.343 30.597 1.000 23.715 497 SER AAA O 1
ATOM 3176 N N . VAL A 1 422 ? 11.227 29.133 30.514 1.000 20.965 498 VAL AAA N 1
ATOM 3177 C CA . VAL A 1 422 ? 10.792 28.873 29.128 1.000 20.682 498 VAL AAA CA 1
ATOM 3178 C C . VAL A 1 422 ? 9.893 27.650 29.161 1.000 21.722 498 VAL AAA C 1
ATOM 3179 O O . VAL A 1 422 ? 10.343 26.599 29.638 1.000 21.431 498 VAL AAA O 1
ATOM 3183 N N . GLY A 1 423 ? 8.735 27.718 28.537 1.000 21.381 499 GLY AAA N 1
ATOM 3184 C CA . GLY A 1 423 ? 7.867 26.531 28.458 1.000 22.762 499 GLY AAA CA 1
ATOM 3185 C C . GLY A 1 423 ? 7.083 26.512 27.174 1.000 26.730 499 GLY AAA C 1
ATOM 3186 O O . GLY A 1 423 ? 7.546 27.107 26.174 1.000 23.868 499 GLY AAA O 1
ATOM 3187 N N . LEU A 1 424 ? 5.921 25.864 27.213 1.000 24.274 500 LEU AAA N 1
ATOM 3188 C CA . LEU A 1 424 ? 5.052 25.663 26.035 1.000 24.602 500 LEU AAA CA 1
ATOM 3189 C C . LEU A 1 424 ? 3.771 26.448 26.238 1.000 27.652 500 LEU AAA C 1
ATOM 3190 O O . LEU A 1 424 ? 3.242 26.416 27.370 1.000 26.765 500 LEU AAA O 1
ATOM 3195 N N . LYS A 1 425 ? 3.252 26.990 25.138 1.000 27.690 501 LYS AAA N 1
ATOM 3196 C CA . LYS A 1 425 ? 1.961 27.716 25.057 1.000 32.802 501 LYS AAA CA 1
ATOM 3197 C C . LYS A 1 425 ? 1.046 26.924 24.129 1.000 31.296 501 LYS AAA C 1
ATOM 3198 O O . LYS A 1 425 ? -0.063 27.345 23.954 1.000 32.718 501 LYS AAA O 1
ATOM 3204 N N . SER A 1 426 ? 1.519 25.838 23.528 1.000 30.320 502 SER AAA N 1
ATOM 3205 C CA . SER A 1 426 ? 0.716 25.008 22.603 1.000 30.966 502 SER AAA CA 1
ATOM 3206 C C . SER A 1 426 ? 1.453 23.703 22.292 1.000 30.340 502 SER AAA C 1
ATOM 3207 O O . SER A 1 426 ? 2.658 23.580 22.576 1.000 29.464 502 SER AAA O 1
ATOM 3210 N N . ALA A 1 427 ? 0.751 22.733 21.717 1.000 30.011 503 ALA AAA N 1
ATOM 3211 C CA . ALA A 1 427 ? 1.294 21.426 21.295 1.000 28.448 503 ALA AAA CA 1
ATOM 3212 C C . ALA A 1 427 ? 2.087 21.528 19.992 1.000 28.223 503 ALA AAA C 1
ATOM 3213 O O . ALA A 1 427 ? 2.788 20.591 19.649 1.000 27.629 503 ALA AAA O 1
ATOM 3215 N N . ASP A 1 428 ? 1.999 22.639 19.285 1.000 32.174 504 ASP AAA N 1
ATOM 3216 C CA . ASP A 1 428 ? 2.636 22.806 17.957 1.000 31.621 504 ASP AAA CA 1
ATOM 3217 C C . ASP A 1 428 ? 4.114 23.158 18.137 1.000 27.897 504 ASP AAA C 1
ATOM 3218 O O . ASP A 1 428 ? 4.409 24.214 18.695 1.000 27.753 504 ASP AAA O 1
ATOM 3223 N N . PRO A 1 429 ? 5.069 22.316 17.678 1.000 29.003 505 PRO AAA N 1
ATOM 3224 C CA . PRO A 1 429 ? 6.507 22.604 17.797 1.000 28.939 505 PRO AAA CA 1
ATOM 3225 C C . PRO A 1 429 ? 7.015 23.774 16.939 1.000 31.230 505 PRO AAA C 1
ATOM 3226 O O . PRO A 1 429 ? 8.140 24.229 17.129 1.000 27.725 505 PRO AAA O 1
ATOM 3230 N N . PHE A 1 430 ? 6.153 24.317 16.068 1.000 30.466 506 PHE AAA N 1
ATOM 3231 C CA . PHE A 1 430 ? 6.468 25.521 15.258 1.000 31.551 506 PHE AAA CA 1
ATOM 3232 C C . PHE A 1 430 ? 6.023 26.797 15.968 1.000 29.616 506 PHE AAA C 1
ATOM 3233 O O . PHE A 1 430 ? 6.507 27.864 15.589 1.000 34.262 506 PHE AAA O 1
ATOM 3241 N N . ALA A 1 431 ? 5.195 26.716 16.993 1.000 30.363 507 ALA AAA N 1
ATOM 3242 C CA . ALA A 1 431 ? 4.724 27.901 17.743 1.000 28.508 507 ALA AAA CA 1
ATOM 3243 C C . ALA A 1 431 ? 5.896 28.471 18.535 1.000 28.469 507 ALA AAA C 1
ATOM 3244 O O . ALA A 1 431 ? 6.827 27.732 18.897 1.000 28.133 507 ALA AAA O 1
ATOM 3246 N N . PRO A 1 432 ? 5.892 29.778 18.842 1.000 26.438 508 PRO AAA N 1
ATOM 3247 C CA . PRO A 1 432 ? 6.932 30.312 19.721 1.000 28.129 508 PRO AAA CA 1
ATOM 3248 C C . PRO A 1 432 ? 6.803 29.734 21.137 1.000 27.889 508 PRO AAA C 1
ATOM 3249 O O . PRO A 1 432 ? 5.689 29.453 21.617 1.000 24.212 508 PRO AAA O 1
ATOM 3253 N N . PRO A 1 433 ? 7.926 29.576 21.870 1.000 26.307 509 PRO AAA N 1
ATOM 3254 C CA . PRO A 1 433 ? 7.870 29.193 23.272 1.000 26.655 509 PRO AAA CA 1
ATOM 3255 C C . PRO A 1 433 ? 7.157 30.229 24.153 1.000 25.821 509 PRO AAA C 1
ATOM 3256 O O . PRO A 1 433 ? 7.090 31.415 23.861 1.000 25.449 509 PRO AAA O 1
ATOM 3260 N N . LYS A 1 434 ? 6.714 29.754 25.300 1.000 24.584 510 LYS AAA N 1
ATOM 3261 C CA . LYS A 1 434 ? 6.193 30.582 26.385 1.000 24.638 510 LYS AAA CA 1
ATOM 3262 C C . LYS A 1 434 ? 7.399 31.097 27.184 1.000 26.950 510 LYS AAA C 1
ATOM 3263 O O . LYS A 1 434 ? 8.029 30.328 27.902 1.000 23.065 510 LYS AAA O 1
ATOM 3269 N N . LEU A 1 435 ? 7.715 32.371 27.019 1.000 23.204 511 LEU AAA N 1
ATOM 3270 C CA . LEU A 1 435 ? 8.997 32.934 27.460 1.000 25.645 511 LEU AAA CA 1
ATOM 3271 C C . LEU A 1 435 ? 8.704 33.938 28.562 1.000 24.580 511 LEU AAA C 1
ATOM 3272 O O . LEU A 1 435 ? 7.875 34.887 28.368 1.000 24.359 511 LEU AAA O 1
ATOM 3277 N N . SER A 1 436 ? 9.302 33.735 29.715 1.000 24.198 512 SER AAA N 1
ATOM 3278 C CA . SER A 1 436 ? 9.171 34.701 30.813 1.000 27.900 512 SER AAA CA 1
ATOM 3279 C C . SER A 1 436 ? 10.554 35.030 31.351 1.000 28.323 512 SER AAA C 1
ATOM 3280 O O . SER A 1 436 ? 11.168 34.196 32.002 1.000 33.785 512 SER AAA O 1
ATOM 3283 N N . PRO A 1 437 ? 11.114 36.216 31.058 1.000 28.077 513 PRO AAA N 1
ATOM 3284 C CA . PRO A 1 437 ? 12.460 36.540 31.528 1.000 25.732 513 PRO AAA CA 1
ATOM 3285 C C . PRO A 1 437 ? 12.524 36.658 33.064 1.000 27.807 513 PRO AAA C 1
ATOM 3286 O O . PRO A 1 437 ? 13.567 36.468 33.614 1.000 26.730 513 PRO AAA O 1
ATOM 3290 N N . GLY A 1 438 ? 11.422 37.031 33.714 1.000 23.960 514 GLY AAA N 1
ATOM 3291 C CA . GLY A 1 438 ? 11.348 37.205 35.174 1.000 24.760 514 GLY AAA CA 1
ATOM 3292 C C . GLY A 1 438 ? 12.167 38.382 35.675 1.000 22.858 514 GLY AAA C 1
ATOM 3293 O O . GLY A 1 438 ? 12.552 38.362 36.860 1.000 20.702 514 GLY AAA O 1
ATOM 3294 N N . TYR A 1 439 ? 12.460 39.396 34.842 1.000 23.032 515 TYR AAA N 1
ATOM 3295 C CA . TYR A 1 439 ? 13.296 40.515 35.310 1.000 24.228 515 TYR AAA CA 1
ATOM 3296 C C . TYR A 1 439 ? 12.668 41.143 36.557 1.000 24.961 515 TYR AAA C 1
ATOM 3297 O O . TYR A 1 439 ? 11.400 41.345 36.609 1.000 21.414 515 TYR AAA O 1
ATOM 3306 N N . LEU A 1 440 ? 13.535 41.508 37.494 1.000 21.545 516 LEU AAA N 1
ATOM 3307 C CA . LEU A 1 440 ? 13.188 42.315 38.679 1.000 24.630 516 LEU AAA CA 1
ATOM 3308 C C . LEU A 1 440 ? 12.239 41.530 39.588 1.000 27.056 516 LEU AAA C 1
ATOM 3309 O O . LEU A 1 440 ? 11.484 42.191 40.303 1.000 31.405 516 LEU AAA O 1
ATOM 3314 N N . THR A 1 441 ? 12.259 40.197 39.591 1.000 23.814 517 THR AAA N 1
ATOM 3315 C CA . THR A 1 441 ? 11.363 39.415 40.473 1.000 24.206 517 THR AAA CA 1
ATOM 3316 C C . THR A 1 441 ? 12.095 38.923 41.718 1.000 26.568 517 THR AAA C 1
ATOM 3317 O O . THR A 1 441 ? 11.453 38.260 42.538 1.000 26.713 517 THR AAA O 1
ATOM 3321 N N . ASP A 1 442 ? 13.399 39.156 41.870 1.000 24.583 518 ASP AAA N 1
ATOM 3322 C CA . ASP A 1 442 ? 14.124 38.537 43.018 1.000 25.111 518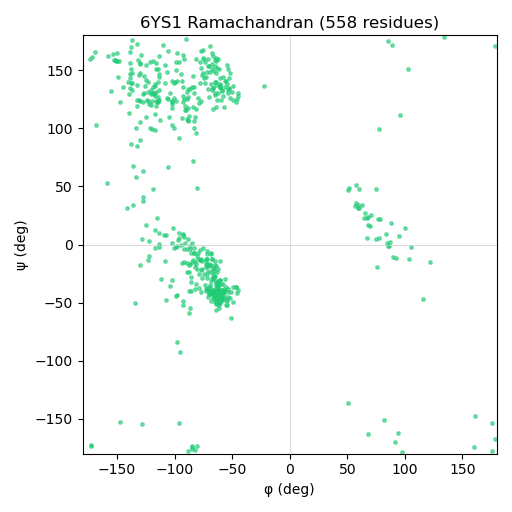 ASP AAA CA 1
ATOM 3323 C C . ASP A 1 442 ? 13.555 39.098 44.340 1.000 27.398 518 ASP AAA C 1
ATOM 3324 O O . ASP A 1 442 ? 13.177 40.258 44.401 1.000 25.206 518 ASP AAA O 1
ATOM 3329 N N . LYS A 1 443 ? 13.540 38.315 45.398 1.000 28.081 519 LYS AAA N 1
ATOM 3330 C CA . LYS A 1 443 ? 12.710 38.674 46.582 1.000 34.254 519 LYS AAA CA 1
ATOM 3331 C C . LYS A 1 443 ? 13.257 39.928 47.277 1.000 32.256 519 LYS AAA C 1
ATOM 3332 O O . LYS A 1 443 ? 12.451 40.672 47.844 1.000 34.320 519 LYS AAA O 1
ATOM 3338 N N . ASP A 1 444 ? 14.560 40.205 47.206 1.000 30.130 520 ASP AAA N 1
ATOM 3339 C CA . ASP A 1 444 ? 15.171 41.366 47.899 1.000 30.227 520 ASP AAA CA 1
ATOM 3340 C C . ASP A 1 444 ? 15.073 42.646 47.057 1.000 27.729 520 ASP AAA C 1
ATOM 3341 O O . ASP A 1 444 ? 15.351 43.700 47.605 1.000 25.897 520 ASP AAA O 1
ATOM 3346 N N . GLY A 1 445 ? 14.619 42.582 45.800 1.000 25.731 521 GLY AAA N 1
ATOM 3347 C CA . GLY A 1 445 ? 14.663 43.733 44.875 1.000 25.302 521 GLY AAA CA 1
ATOM 3348 C C . GLY A 1 445 ? 16.099 44.161 44.608 1.000 22.503 521 GLY AAA C 1
ATOM 3349 O O . GLY A 1 445 ? 16.323 45.342 44.352 1.000 23.730 521 GLY AAA O 1
ATOM 3350 N N . ALA A 1 446 ? 17.031 43.209 44.578 1.000 23.388 522 ALA AAA N 1
ATOM 3351 C CA . ALA A 1 446 ? 18.468 43.467 44.298 1.000 22.055 522 ALA AAA CA 1
ATOM 3352 C C . ALA A 1 446 ? 18.677 43.917 42.838 1.000 20.409 522 ALA AAA C 1
ATOM 3353 O O . ALA A 1 446 ? 19.484 44.829 42.628 1.000 21.562 522 ALA AAA O 1
ATOM 3355 N N . ASP A 1 447 ? 18.005 43.311 41.863 1.000 19.880 523 ASP AAA N 1
ATOM 3356 C CA . ASP A 1 447 ? 18.265 43.639 40.439 1.000 20.054 523 ASP AAA CA 1
ATOM 3357 C C . ASP A 1 447 ? 17.764 45.071 40.177 1.000 21.177 523 ASP AAA C 1
ATOM 3358 O O . ASP A 1 447 ? 18.459 45.871 39.531 1.000 18.184 523 ASP AAA O 1
ATOM 3363 N N . LEU A 1 448 ? 16.596 45.416 40.700 1.000 20.782 524 LEU AAA N 1
ATOM 3364 C CA . LEU A 1 448 ? 16.072 46.784 40.574 1.000 21.274 524 LEU AAA CA 1
ATOM 3365 C C . LEU A 1 448 ? 17.060 47.732 41.245 1.000 20.285 524 LEU AAA C 1
ATOM 3366 O O . LEU A 1 448 ? 17.312 48.809 40.713 1.000 19.763 524 LEU AAA O 1
ATOM 3371 N N . ALA A 1 449 ? 17.572 47.381 42.423 1.000 21.899 525 ALA AAA N 1
ATOM 3372 C CA . ALA A 1 449 ? 18.471 48.262 43.177 1.000 20.651 525 ALA AAA CA 1
ATOM 3373 C C . ALA A 1 449 ? 19.772 48.445 42.384 1.000 20.830 525 ALA AAA C 1
ATOM 3374 O O . ALA A 1 449 ? 20.321 49.573 42.343 1.000 19.420 525 ALA AAA O 1
ATOM 3376 N N . THR A 1 450 ? 20.286 47.371 41.803 1.000 18.484 526 THR AAA N 1
ATOM 3377 C CA . THR A 1 450 ? 21.494 47.475 40.921 1.000 18.885 526 THR AAA CA 1
ATOM 3378 C C . THR A 1 450 ? 21.253 48.514 39.813 1.000 18.394 526 THR AAA C 1
ATOM 3379 O O . THR A 1 450 ? 22.117 49.353 39.553 1.000 18.910 526 THR AAA O 1
ATOM 3383 N N . LEU A 1 451 ? 20.149 48.402 39.077 1.000 17.815 527 LEU AAA N 1
ATOM 3384 C CA . LEU A 1 451 ? 19.887 49.322 37.947 1.000 19.146 527 LEU AAA CA 1
ATOM 3385 C C . LEU A 1 451 ? 19.594 50.750 38.431 1.000 19.190 527 LEU AAA C 1
ATOM 3386 O O . LEU A 1 451 ? 20.016 51.714 37.762 1.000 18.414 527 LEU AAA O 1
ATOM 3391 N N . ARG A 1 452 ? 18.937 50.920 39.572 1.000 19.049 528 ARG AAA N 1
ATOM 3392 C CA . ARG A 1 452 ? 18.719 52.268 40.154 1.000 18.316 528 ARG AAA CA 1
ATOM 3393 C C . ARG A 1 452 ? 20.076 52.900 40.503 1.000 18.781 528 ARG AAA C 1
ATOM 3394 O O . ARG A 1 452 ? 20.355 54.095 40.154 1.000 18.951 528 ARG AAA O 1
ATOM 3402 N N . LYS A 1 453 ? 20.917 52.140 41.183 1.000 17.718 529 LYS AAA N 1
ATOM 3403 C CA . LYS A 1 453 ? 22.253 52.652 41.552 1.000 18.952 529 LYS AAA CA 1
ATOM 3404 C C . LYS A 1 453 ? 23.118 52.832 40.313 1.000 18.884 529 LYS AAA C 1
ATOM 3405 O O . LYS A 1 453 ? 23.964 53.748 40.305 1.000 17.969 529 LYS AAA O 1
ATOM 3411 N N . GLY A 1 454 ? 22.899 51.991 39.310 1.000 18.546 530 GLY AAA N 1
ATOM 3412 C CA . GLY A 1 454 ? 23.488 52.177 37.969 1.000 19.145 530 GLY AAA CA 1
ATOM 3413 C C . GLY A 1 454 ? 23.187 53.524 37.356 1.000 18.234 530 GLY AAA C 1
ATOM 3414 O O . GLY A 1 454 ? 24.113 54.233 36.907 1.000 17.272 530 GLY AAA O 1
ATOM 3415 N N . ILE A 1 455 ? 21.917 53.918 37.376 1.000 18.475 531 ILE AAA N 1
ATOM 3416 C CA . ILE A 1 455 ? 21.514 55.246 36.869 1.000 18.691 531 ILE AAA CA 1
ATOM 3417 C C . ILE A 1 455 ? 22.229 56.343 37.667 1.000 19.198 531 ILE AAA C 1
ATOM 3418 O O . ILE A 1 455 ? 22.777 57.306 37.041 1.000 17.424 531 ILE AAA O 1
ATOM 3423 N N . HIS A 1 456 ? 22.283 56.233 38.978 1.000 17.973 532 HIS AAA N 1
ATOM 3424 C CA . HIS A 1 456 ? 23.019 57.240 39.792 1.000 20.365 532 HIS AAA CA 1
ATOM 3425 C C . HIS A 1 456 ? 24.495 57.273 39.367 1.000 18.470 532 HIS AAA C 1
ATOM 3426 O O . HIS A 1 456 ? 25.045 58.368 39.280 1.000 18.816 532 HIS AAA O 1
ATOM 3433 N N . TRP A 1 457 ? 25.115 56.107 39.154 1.000 19.607 533 TRP AAA N 1
ATOM 3434 C CA . TRP A 1 457 ? 26.544 56.032 38.767 1.000 18.531 533 TRP AAA CA 1
ATOM 3435 C C . TRP A 1 457 ? 26.773 56.680 37.390 1.000 17.950 533 TRP AAA C 1
ATOM 3436 O O . TRP A 1 457 ? 27.660 57.559 37.290 1.000 18.679 533 TRP AAA O 1
ATOM 3447 N N . ALA A 1 458 ? 25.944 56.365 36.397 1.000 17.400 534 ALA AAA N 1
ATOM 3448 C CA . ALA A 1 458 ? 25.980 56.982 35.055 1.000 17.304 534 ALA AAA CA 1
ATOM 3449 C C . ALA A 1 458 ? 25.791 58.499 35.180 1.000 17.378 534 ALA AAA C 1
ATOM 3450 O O . ALA A 1 458 ? 26.470 59.245 34.501 1.000 17.693 534 ALA AAA O 1
ATOM 3452 N N . ARG A 1 459 ? 24.906 58.937 36.078 1.000 19.136 535 ARG AAA N 1
ATOM 3453 C CA . ARG A 1 459 ? 24.723 60.391 36.283 1.000 19.214 535 ARG AAA CA 1
ATOM 3454 C C . ARG A 1 459 ? 25.988 61.021 36.864 1.000 18.590 535 ARG AAA C 1
ATOM 3455 O O . ARG A 1 459 ? 26.310 62.145 36.437 1.000 18.299 535 ARG AAA O 1
ATOM 3463 N N . ASP A 1 460 ? 26.620 60.363 37.840 1.000 19.292 536 ASP AAA N 1
ATOM 3464 C CA . ASP A 1 460 ? 27.859 60.899 38.454 1.000 20.120 536 ASP AAA CA 1
ATOM 3465 C C . ASP A 1 460 ? 28.932 61.015 37.364 1.000 19.022 536 ASP AAA C 1
ATOM 3466 O O . ASP A 1 460 ? 29.665 61.991 37.349 1.000 18.563 536 ASP AAA O 1
ATOM 3471 N N . VAL A 1 461 ? 29.039 59.987 36.520 1.000 17.438 537 VAL AAA N 1
ATOM 3472 C CA . VAL A 1 461 ? 30.033 60.002 35.407 1.000 17.428 537 VAL AAA CA 1
ATOM 3473 C C . VAL A 1 461 ? 29.742 61.156 34.421 1.000 18.515 537 VAL AAA C 1
ATOM 3474 O O . VAL A 1 461 ? 30.683 61.871 34.046 1.000 17.870 537 VAL AAA O 1
ATOM 3478 N N . ALA A 1 462 ? 28.497 61.349 34.009 1.000 17.390 538 ALA AAA N 1
ATOM 3479 C CA . ALA A 1 462 ? 28.074 62.407 33.078 1.000 18.311 538 ALA AAA CA 1
ATOM 3480 C C . ALA A 1 462 ? 28.253 63.791 33.697 1.000 20.678 538 ALA AAA C 1
ATOM 3481 O O . ALA A 1 462 ? 28.484 64.747 32.920 1.000 20.672 538 ALA AAA O 1
ATOM 3483 N N . ARG A 1 463 ? 28.172 63.887 35.031 1.000 19.784 539 ARG AAA N 1
ATOM 3484 C CA . ARG A 1 463 ? 28.356 65.167 35.756 1.000 20.550 539 ARG AAA CA 1
ATOM 3485 C C . ARG A 1 463 ? 29.846 65.476 35.923 1.000 21.228 539 ARG AAA C 1
ATOM 3486 O O . ARG A 1 463 ? 30.197 66.666 36.000 1.000 21.670 539 ARG AAA O 1
ATOM 3494 N N . SER A 1 464 ? 30.709 64.479 35.831 1.000 20.357 540 SER AAA N 1
ATOM 3495 C CA . SER A 1 464 ? 32.144 64.677 36.096 1.000 20.530 540 SER AAA CA 1
ATOM 3496 C C . SER A 1 464 ? 32.682 65.689 35.085 1.000 20.045 540 SER AAA C 1
ATOM 3497 O O . SER A 1 464 ? 32.207 65.731 33.943 1.000 22.081 540 SER AAA O 1
ATOM 3500 N N . SER A 1 465 ? 33.703 66.443 35.433 1.000 20.522 541 SER AAA N 1
ATOM 3501 C CA A SER A 1 465 ? 34.235 67.500 34.534 0.500 22.505 541 SER AAA CA 1
ATOM 3502 C CA B SER A 1 465 ? 34.247 67.494 34.539 0.500 18.771 541 SER AAA CA 1
ATOM 3503 C C . SER A 1 465 ? 34.693 66.923 33.178 1.000 19.751 541 SER AAA C 1
ATOM 3504 O O . SER A 1 465 ? 34.499 67.591 32.173 1.000 19.902 541 SER AAA O 1
ATOM 3509 N N . ALA A 1 466 ? 35.314 65.749 33.142 1.000 19.796 542 ALA AAA N 1
ATOM 3510 C CA . ALA A 1 466 ? 35.879 65.216 31.887 1.000 19.817 542 ALA AAA CA 1
ATOM 3511 C C . ALA A 1 466 ? 34.763 65.008 30.852 1.000 20.054 542 ALA AAA C 1
ATOM 3512 O O . ALA A 1 466 ? 34.979 65.337 29.692 1.000 19.136 542 ALA AAA O 1
ATOM 3514 N N . LEU A 1 467 ? 33.620 64.451 31.254 1.000 18.501 543 LEU AAA N 1
ATOM 3515 C CA . LEU A 1 467 ? 32.525 64.203 30.302 1.000 20.626 543 LEU AAA CA 1
ATOM 3516 C C . LEU A 1 467 ? 31.616 65.432 30.192 1.000 19.228 543 LEU AAA C 1
ATOM 3517 O O . LEU A 1 467 ? 31.093 65.675 29.083 1.000 20.398 543 LEU AAA O 1
ATOM 3522 N N . SER A 1 468 ? 31.324 66.112 31.305 1.000 20.785 544 SER AAA N 1
ATOM 3523 C CA . SER A 1 468 ? 30.536 67.385 31.405 1.000 24.275 544 SER AAA CA 1
ATOM 3524 C C . SER A 1 468 ? 30.976 68.371 30.344 1.000 22.537 544 SER AAA C 1
ATOM 3525 O O . SER A 1 468 ? 30.135 69.099 29.827 1.000 21.999 544 SER AAA O 1
ATOM 3528 N N . GLU A 1 469 ? 32.284 68.442 30.086 1.000 20.224 545 GLU AAA N 1
ATOM 3529 C CA . GLU A 1 469 ? 32.841 69.327 29.042 1.000 19.255 545 GLU AAA CA 1
ATOM 3530 C C . GLU A 1 469 ? 32.006 69.181 27.760 1.000 20.319 545 GLU AAA C 1
ATOM 3531 O O . GLU A 1 469 ? 31.762 70.198 27.084 1.000 18.863 545 GLU AAA O 1
ATOM 3537 N N . TYR A 1 470 ? 31.606 67.961 27.377 1.000 17.893 546 TYR AAA N 1
ATOM 3538 C CA . TYR A 1 470 ? 30.974 67.709 26.058 1.000 17.790 546 TYR AAA CA 1
ATOM 3539 C C . TYR A 1 470 ? 29.456 67.881 26.121 1.000 17.901 546 TYR AAA C 1
ATOM 3540 O O . TYR A 1 470 ? 28.840 68.018 25.043 1.000 19.403 546 TYR AAA O 1
ATOM 3549 N N . LEU A 1 471 ? 28.854 67.747 27.293 1.000 17.392 547 LEU AAA N 1
ATOM 3550 C CA . LEU A 1 471 ? 27.407 67.451 27.395 1.000 18.585 547 LEU AAA CA 1
ATOM 3551 C C . LEU A 1 471 ? 26.616 68.731 27.662 1.000 20.614 547 LEU AAA C 1
ATOM 3552 O O . LEU A 1 471 ? 27.160 69.705 28.221 1.000 20.096 547 LEU AAA O 1
ATOM 3557 N N . ASP A 1 472 ? 25.353 68.661 27.311 1.000 19.681 548 ASP AAA N 1
ATOM 3558 C CA . ASP A 1 472 ? 24.399 69.778 27.440 1.000 23.573 548 ASP AAA CA 1
ATOM 3559 C C . ASP A 1 472 ? 23.084 69.236 28.002 1.000 23.384 548 ASP AAA C 1
ATOM 3560 O O . ASP A 1 472 ? 22.117 69.226 27.282 1.000 27.059 548 ASP AAA O 1
ATOM 3565 N N . GLY A 1 473 ? 23.050 68.781 29.244 1.000 22.021 549 GLY AAA N 1
ATOM 3566 C CA . GLY A 1 473 ? 21.826 68.266 29.881 1.000 19.837 549 GLY AAA CA 1
ATOM 3567 C C . GLY A 1 473 ? 21.693 66.771 29.757 1.000 20.414 549 GLY AAA C 1
ATOM 3568 O O . GLY A 1 473 ? 22.670 66.105 29.510 1.000 21.726 549 GLY AAA O 1
ATOM 3569 N N . GLU A 1 474 ? 20.497 66.255 29.954 1.000 19.170 550 GLU AAA N 1
ATOM 3570 C CA . GLU A 1 474 ? 20.216 64.811 29.932 1.000 20.913 550 GLU AAA CA 1
ATOM 3571 C C . GLU A 1 474 ? 18.904 64.569 29.208 1.000 23.778 550 GLU AAA C 1
ATOM 3572 O O . GLU A 1 474 ? 17.946 65.248 29.514 1.000 22.320 550 GLU AAA O 1
ATOM 3578 N N . LEU A 1 475 ? 18.881 63.583 28.312 1.000 21.352 551 LEU AAA N 1
ATOM 3579 C CA . LEU A 1 475 ? 17.653 63.244 27.589 1.000 20.062 551 LEU AAA CA 1
ATOM 3580 C C . LEU A 1 475 ? 16.917 62.150 28.338 1.000 23.189 551 LEU AAA C 1
ATOM 3581 O O . LEU A 1 475 ? 15.724 62.315 28.571 1.000 19.245 551 LEU AAA O 1
ATOM 3586 N N . PHE A 1 476 ? 17.598 61.054 28.661 1.000 20.005 552 PHE AAA N 1
ATOM 3587 C CA . PHE A 1 476 ? 16.983 59.925 29.394 1.000 19.919 552 PHE AAA CA 1
ATOM 3588 C C . PHE A 1 476 ? 17.800 59.632 30.642 1.000 21.011 552 PHE AAA C 1
ATOM 3589 O O . PHE A 1 476 ? 19.044 59.690 30.601 1.000 19.029 552 PHE AAA O 1
ATOM 3597 N N . PRO A 1 477 ? 17.155 59.288 31.778 1.000 19.810 553 PRO AAA N 1
ATOM 3598 C CA . PRO A 1 477 ? 15.708 59.351 31.929 1.000 21.328 553 PRO AAA CA 1
ATOM 3599 C C . PRO A 1 477 ? 15.168 60.789 31.921 1.000 22.212 553 PRO AAA C 1
ATOM 3600 O O . PRO A 1 477 ? 13.951 60.949 31.806 1.000 22.343 553 PRO AAA O 1
ATOM 3604 N N . GLY A 1 478 ? 16.052 61.790 32.035 1.000 19.073 554 GLY AAA N 1
ATOM 3605 C CA . GLY A 1 478 ? 15.652 63.199 32.044 1.000 21.997 554 GLY AAA CA 1
ATOM 3606 C C . GLY A 1 478 ? 15.311 63.790 33.409 1.000 21.834 554 GLY AAA C 1
ATOM 3607 O O . GLY A 1 478 ? 15.267 63.081 34.435 1.000 19.216 554 GLY AAA O 1
ATOM 3608 N N . SER A 1 479 ? 15.121 65.116 33.366 1.000 22.932 555 SER AAA N 1
ATOM 3609 C CA . SER A 1 479 ? 14.831 66.077 34.471 1.000 27.237 555 SER AAA CA 1
ATOM 3610 C C . SER A 1 479 ? 13.703 65.628 35.384 1.000 22.669 555 SER AAA C 1
ATOM 3611 O O . SER A 1 479 ? 13.711 65.951 36.611 1.000 22.251 555 SER AAA O 1
ATOM 3614 N N . GLY A 1 480 ? 12.678 64.992 34.816 1.000 23.632 556 GLY AAA N 1
ATOM 3615 C CA . GLY A 1 480 ? 11.512 64.594 35.593 1.000 22.452 556 GLY AAA CA 1
ATOM 3616 C C . GLY A 1 480 ? 11.718 63.370 36.422 1.000 25.818 556 GLY AAA C 1
ATOM 3617 O O . GLY A 1 480 ? 10.768 63.008 37.140 1.000 25.215 556 GLY AAA O 1
ATOM 3618 N N . VAL A 1 481 ? 12.889 62.717 36.310 1.000 23.005 557 VAL AAA N 1
ATOM 3619 C CA . VAL A 1 481 ? 13.104 61.400 36.939 1.000 20.104 557 VAL AAA CA 1
ATOM 3620 C C . VAL A 1 481 ? 14.256 61.512 37.925 1.000 20.736 557 VAL AAA C 1
ATOM 3621 O O . VAL A 1 481 ? 15.443 61.470 37.476 1.000 20.568 557 VAL AAA O 1
ATOM 3625 N N . VAL A 1 482 ? 13.930 61.652 39.203 1.000 20.305 558 VAL AAA N 1
ATOM 3626 C CA . VAL A 1 482 ? 14.981 61.964 40.204 1.000 21.413 558 VAL AAA CA 1
ATOM 3627 C C . VAL A 1 482 ? 14.835 61.107 41.432 1.000 22.532 558 VAL AAA C 1
ATOM 3628 O O . VAL A 1 482 ? 15.863 60.553 41.858 1.000 22.235 558 VAL AAA O 1
ATOM 3632 N N . SER A 1 483 ? 13.644 61.024 42.037 1.000 22.320 559 SER AAA N 1
ATOM 3633 C CA . SER A 1 483 ? 13.441 60.241 43.271 1.000 23.500 559 SER AAA CA 1
ATOM 3634 C C . SER A 1 483 ? 13.693 58.766 42.999 1.000 23.503 559 SER AAA C 1
ATOM 3635 O O . SER A 1 483 ? 13.556 58.354 41.826 1.000 22.864 559 SER AAA O 1
ATOM 3638 N N . ASP A 1 484 ? 13.994 57.983 44.032 1.000 23.867 560 ASP AAA N 1
ATOM 3639 C CA . ASP A 1 484 ? 14.099 56.516 43.880 1.000 25.604 560 ASP AAA CA 1
ATOM 3640 C C . ASP A 1 484 ? 12.833 55.967 43.209 1.000 25.083 560 ASP AAA C 1
ATOM 3641 O O . ASP A 1 484 ? 12.926 55.108 42.324 1.000 23.613 560 ASP AAA O 1
ATOM 3646 N N . ASP A 1 485 ? 11.656 56.403 43.652 1.000 22.812 561 ASP AAA N 1
ATOM 3647 C CA . ASP A 1 485 ? 10.383 55.911 43.066 1.000 24.985 561 ASP AAA CA 1
ATOM 3648 C C . ASP A 1 485 ? 10.290 56.281 41.580 1.000 22.712 561 ASP AAA C 1
ATOM 3649 O O . ASP A 1 485 ? 9.800 55.440 40.797 1.000 24.731 561 ASP AAA O 1
ATOM 3654 N N . GLN A 1 486 ? 10.728 57.467 41.156 1.000 22.638 562 GLN AAA N 1
ATOM 3655 C CA . GLN A 1 486 ? 10.636 57.881 39.735 1.000 22.580 562 GLN AAA CA 1
ATOM 3656 C C . GLN A 1 486 ? 11.607 57.023 38.904 1.000 21.067 562 GLN AAA C 1
ATOM 3657 O O . GLN A 1 486 ? 11.236 56.549 37.817 1.000 20.578 562 GLN AAA O 1
ATOM 3663 N N . ILE A 1 487 ? 12.783 56.758 39.449 1.000 22.268 563 ILE AAA N 1
ATOM 3664 C CA . ILE A 1 487 ? 13.810 55.952 38.727 1.000 20.450 563 ILE AAA CA 1
ATOM 3665 C C . ILE A 1 487 ? 13.283 54.532 38.579 1.000 20.051 563 ILE AAA C 1
ATOM 3666 O O . ILE A 1 487 ? 13.369 53.986 37.459 1.000 21.975 563 ILE AAA O 1
ATOM 3671 N N . ASP A 1 488 ? 12.729 53.946 39.637 1.000 19.755 564 ASP AAA N 1
ATOM 3672 C CA . ASP A 1 488 ? 12.227 52.561 39.602 1.000 21.209 564 ASP AAA CA 1
ATOM 3673 C C . ASP A 1 488 ? 11.152 52.467 38.526 1.000 21.022 564 ASP AAA C 1
ATOM 3674 O O . ASP A 1 488 ? 11.132 51.452 37.815 1.000 20.802 564 ASP AAA O 1
ATOM 3679 N N . GLU A 1 489 ? 10.292 53.490 38.377 1.000 18.705 565 GLU AAA N 1
ATOM 3680 C CA . GLU A 1 489 ? 9.201 53.394 37.372 1.000 21.568 565 GLU AAA CA 1
ATOM 3681 C C . GLU A 1 489 ? 9.777 53.489 35.955 1.000 19.583 565 GLU AAA C 1
ATOM 3682 O O . GLU A 1 489 ? 9.295 52.777 35.052 1.000 20.205 565 GLU AAA O 1
ATOM 3688 N N . TYR A 1 490 ? 10.683 54.433 35.731 1.000 19.806 566 TYR AAA N 1
ATOM 3689 C CA . TYR A 1 490 ? 11.432 54.533 34.460 1.000 18.803 566 TYR AAA CA 1
ATOM 3690 C C . TYR A 1 490 ? 12.019 53.160 34.101 1.000 17.724 566 TYR AAA C 1
ATOM 3691 O O . TYR A 1 490 ? 11.901 52.732 32.961 1.000 19.385 566 TYR AAA O 1
ATOM 3700 N N . ILE A 1 491 ? 12.684 52.520 35.041 1.000 18.353 567 ILE AAA N 1
ATOM 3701 C CA . ILE A 1 491 ? 13.307 51.176 34.816 1.000 20.691 567 ILE AAA CA 1
ATOM 3702 C C . ILE A 1 491 ? 12.226 50.156 34.447 1.000 21.063 567 ILE AAA C 1
ATOM 3703 O O . ILE A 1 491 ? 12.367 49.510 33.434 1.000 17.863 567 ILE AAA O 1
ATOM 3708 N N . ARG A 1 492 ? 11.116 50.074 35.190 1.000 20.774 568 ARG AAA N 1
ATOM 3709 C CA A ARG A 1 492 ? 10.054 49.087 34.866 0.500 20.978 568 ARG AAA CA 1
ATOM 3710 C CA B ARG A 1 492 ? 10.037 49.103 34.870 0.500 20.287 568 ARG AAA CA 1
ATOM 3711 C C . ARG A 1 492 ? 9.536 49.311 33.432 1.000 19.032 568 ARG AAA C 1
ATOM 3712 O O . ARG A 1 492 ? 9.286 48.325 32.766 1.000 20.178 568 ARG AAA O 1
ATOM 3727 N N . ARG A 1 493 ? 9.391 50.554 32.993 1.000 19.658 569 ARG AAA N 1
ATOM 3728 C CA . ARG A 1 493 ? 8.801 50.942 31.688 1.000 20.480 569 ARG AAA CA 1
ATOM 3729 C C . ARG A 1 493 ? 9.816 50.832 30.550 1.000 20.997 569 ARG AAA C 1
ATOM 3730 O O . ARG A 1 493 ? 9.357 50.746 29.394 1.000 20.957 569 ARG AAA O 1
ATOM 3738 N N . SER A 1 494 ? 11.126 50.759 30.850 1.000 19.696 570 SER AAA N 1
ATOM 3739 C CA . SER A 1 494 ? 12.150 50.817 29.755 1.000 18.591 570 SER AAA CA 1
ATOM 3740 C C . SER A 1 494 ? 13.087 49.601 29.743 1.000 19.615 570 SER AAA C 1
ATOM 3741 O O . SER A 1 494 ? 13.803 49.397 28.709 1.000 21.766 570 SER AAA O 1
ATOM 3744 N N . ILE A 1 495 ? 13.083 48.808 30.802 1.000 18.753 571 ILE AAA N 1
ATOM 3745 C CA . ILE A 1 495 ? 14.015 47.655 30.956 1.000 20.416 571 ILE AAA CA 1
ATOM 3746 C C . ILE A 1 495 ? 13.932 46.775 29.718 1.000 19.968 571 ILE AAA C 1
ATOM 3747 O O . ILE A 1 495 ? 12.819 46.529 29.172 1.000 19.923 571 ILE AAA O 1
ATOM 3752 N N . HIS A 1 496 ? 15.097 46.392 29.199 1.000 19.339 572 HIS AAA N 1
ATOM 3753 C CA . HIS A 1 496 ? 15.223 45.581 27.979 1.000 17.689 572 HIS AAA CA 1
ATOM 3754 C C . HIS A 1 496 ? 16.306 44.524 28.218 1.000 17.416 572 HIS AAA C 1
ATOM 3755 O O . HIS A 1 496 ? 16.977 44.563 29.291 1.000 18.725 572 HIS AAA O 1
ATOM 3762 N N . SER A 1 497 ? 16.423 43.572 27.300 1.000 16.662 573 SER AAA N 1
ATOM 3763 C CA . SER A 1 497 ? 17.407 42.468 27.433 1.000 18.316 573 SER AAA CA 1
ATOM 3764 C C . SER A 1 497 ? 18.782 43.004 27.051 1.000 18.378 573 SER AAA C 1
ATOM 3765 O O . SER A 1 497 ? 18.890 43.627 25.973 1.000 17.459 573 SER AAA O 1
ATOM 3768 N N . SER A 1 498 ? 19.838 42.627 27.778 1.000 20.559 574 SER AAA N 1
ATOM 3769 C CA . SER A 1 498 ? 21.220 42.794 27.255 1.000 21.544 574 SER AAA CA 1
ATOM 3770 C C . SER A 1 498 ? 21.649 41.511 26.552 1.000 21.937 574 SER AAA C 1
ATOM 3771 O O . SER A 1 498 ? 22.835 41.424 26.197 1.000 22.313 574 SER AAA O 1
ATOM 3774 N N . ASN A 1 499 ? 20.728 40.558 26.368 1.000 18.848 575 ASN AAA N 1
ATOM 3775 C CA . ASN A 1 499 ? 20.858 39.445 25.396 1.000 19.208 575 ASN AAA CA 1
ATOM 3776 C C . ASN A 1 499 ? 21.835 38.372 25.864 1.000 20.388 575 ASN AAA C 1
ATOM 3777 O O . ASN A 1 499 ? 22.665 37.940 25.105 1.000 23.410 575 ASN AAA O 1
ATOM 3782 N N . ALA A 1 500 ? 21.720 37.932 27.088 1.000 20.347 576 ALA AAA N 1
ATOM 3783 C CA . ALA A 1 500 ? 22.532 36.824 27.585 1.000 20.902 576 ALA AAA CA 1
ATOM 3784 C C . ALA A 1 500 ? 21.634 35.583 27.393 1.000 23.213 576 ALA AAA C 1
ATOM 3785 O O . ALA A 1 500 ? 21.501 35.162 26.250 1.000 30.390 576 ALA AAA O 1
ATOM 3787 N N . ILE A 1 501 ? 20.872 35.187 28.370 1.000 23.660 577 ILE AAA N 1
ATOM 3788 C CA . ILE A 1 501 ? 19.920 34.048 28.384 1.000 21.618 577 ILE AAA CA 1
ATOM 3789 C C . ILE A 1 501 ? 20.732 32.762 28.547 1.000 22.896 577 ILE AAA C 1
ATOM 3790 O O . ILE A 1 501 ? 21.364 32.261 27.595 1.000 19.654 577 ILE AAA O 1
ATOM 3795 N N . THR A 1 502 ? 20.762 32.280 29.791 1.000 19.130 578 THR AAA N 1
ATOM 3796 C CA . THR A 1 502 ? 21.465 31.043 30.160 1.000 18.697 578 THR AAA CA 1
ATOM 3797 C C . THR A 1 502 ? 20.599 30.262 31.143 1.000 17.545 578 THR AAA C 1
ATOM 3798 O O . THR A 1 502 ? 19.663 30.837 31.722 1.000 20.257 578 THR AAA O 1
ATOM 3802 N N . GLY A 1 503 ? 20.971 28.997 31.321 1.000 18.700 579 GLY AAA N 1
ATOM 3803 C CA . GLY A 1 503 ? 20.666 28.259 32.547 1.000 17.382 579 GLY AAA CA 1
ATOM 3804 C C . GLY A 1 503 ? 19.412 27.408 32.513 1.000 18.243 579 GLY AAA C 1
ATOM 3805 O O . GLY A 1 503 ? 19.082 26.821 33.577 1.000 18.296 579 GLY AAA O 1
ATOM 3806 N N . THR A 1 504 ? 18.764 27.270 31.368 1.000 18.926 580 THR AAA N 1
ATOM 3807 C CA . THR A 1 504 ? 17.446 26.599 31.250 1.000 19.273 580 THR AAA CA 1
ATOM 3808 C C . THR A 1 504 ? 17.557 25.077 31.214 1.000 19.717 580 THR AAA C 1
ATOM 3809 O O . THR A 1 504 ? 16.464 24.407 31.299 1.000 20.461 580 THR AAA O 1
ATOM 3813 N N . CYS A 1 505 ? 18.759 24.502 31.095 1.000 18.391 581 CYS AAA N 1
ATOM 3814 C CA . CYS A 1 505 ? 19.006 23.041 31.182 1.000 20.596 581 CYS AAA CA 1
ATOM 3815 C C . CYS A 1 505 ? 20.213 22.864 32.097 1.000 20.324 581 CYS AAA C 1
ATOM 3816 O O . CYS A 1 505 ? 21.238 22.345 31.679 1.000 20.580 581 CYS AAA O 1
ATOM 3819 N N . LYS A 1 506 ? 20.095 23.357 33.313 1.000 22.084 582 LYS AAA N 1
ATOM 3820 C CA . LYS A 1 506 ? 21.301 23.645 34.111 1.000 23.971 582 LYS AAA CA 1
ATOM 3821 C C . LYS A 1 506 ? 22.078 22.369 34.430 1.000 21.332 582 LYS AAA C 1
ATOM 3822 O O . LYS A 1 506 ? 21.503 21.313 34.787 1.000 20.084 582 LYS AAA O 1
ATOM 3828 N N . MET A 1 507 ? 23.390 22.478 34.299 1.000 19.500 583 MET AAA N 1
ATOM 3829 C CA . MET A 1 507 ? 24.335 21.433 34.734 1.000 19.099 583 MET AAA CA 1
ATOM 3830 C C . MET A 1 507 ? 24.417 21.453 36.264 1.000 18.148 583 MET AAA C 1
ATOM 3831 O O . MET A 1 507 ? 24.448 22.536 36.885 1.000 18.684 583 MET AAA O 1
ATOM 3836 N N . GLY A 1 508 ? 24.458 20.279 36.883 1.000 19.127 584 GLY AAA N 1
ATOM 3837 C CA . GLY A 1 508 ? 24.652 20.258 38.336 1.000 19.118 584 GLY AAA CA 1
ATOM 3838 C C . GLY A 1 508 ? 25.369 18.999 38.777 1.000 19.953 584 GLY AAA C 1
ATOM 3839 O O . GLY A 1 508 ? 25.472 18.040 38.030 1.000 20.810 584 GLY AAA O 1
ATOM 3840 N N . ASN A 1 509 ? 25.860 19.059 40.012 1.000 19.840 585 ASN AAA N 1
ATOM 3841 C CA . ASN A 1 509 ? 26.393 17.877 40.705 1.000 21.273 585 ASN AAA CA 1
ATOM 3842 C C . ASN A 1 509 ? 25.305 16.830 40.929 1.000 23.795 585 ASN AAA C 1
ATOM 3843 O O . ASN A 1 509 ? 24.080 17.161 41.017 1.000 22.789 585 ASN AAA O 1
ATOM 3848 N N . ALA A 1 510 ? 25.764 15.586 40.987 1.000 28.987 586 ALA AAA N 1
ATOM 3849 C CA . ALA A 1 510 ? 25.012 14.486 41.611 1.000 27.770 586 ALA AAA CA 1
ATOM 3850 C C . ALA A 1 510 ? 24.514 15.017 42.946 1.000 25.217 586 ALA AAA C 1
ATOM 3851 O O . ALA A 1 510 ? 25.339 15.509 43.763 1.000 26.729 586 ALA AAA O 1
ATOM 3853 N N . GLY A 1 511 ? 23.213 14.984 43.152 1.000 24.526 587 GLY AAA N 1
ATOM 3854 C CA . GLY A 1 511 ? 22.624 15.452 44.410 1.000 27.599 587 GLY AAA CA 1
ATOM 3855 C C . GLY A 1 511 ? 21.991 16.812 44.276 1.000 28.686 587 GLY AAA C 1
ATOM 3856 O O . GLY A 1 511 ? 21.266 17.225 45.192 1.000 28.632 587 GLY AAA O 1
ATOM 3857 N N . ASP A 1 512 ? 22.246 17.508 43.170 1.000 27.789 588 ASP AAA N 1
ATOM 3858 C CA . ASP A 1 512 ? 21.576 18.795 42.878 1.000 25.388 588 ASP AAA CA 1
ATOM 3859 C C . ASP A 1 512 ? 20.280 18.466 42.124 1.000 22.659 588 ASP AAA C 1
ATOM 3860 O O . ASP A 1 512 ? 20.341 18.109 40.947 1.000 23.613 588 ASP AAA O 1
ATOM 3865 N N . SER A 1 513 ? 19.118 18.603 42.765 1.000 20.915 589 SER AAA N 1
ATOM 3866 C CA . SER A 1 513 ? 17.820 18.173 42.194 1.000 23.361 589 SER AAA CA 1
ATOM 3867 C C . SER A 1 513 ? 17.301 19.207 41.187 1.000 22.359 589 SER AAA C 1
ATOM 3868 O O . SER A 1 513 ? 16.302 18.931 40.541 1.000 23.126 589 SER AAA O 1
ATOM 3871 N N . SER A 1 514 ? 17.940 20.370 41.051 1.000 23.926 590 SER AAA N 1
ATOM 3872 C CA . SER A 1 514 ? 17.548 21.335 39.992 1.000 24.330 590 SER AAA CA 1
ATOM 3873 C C . SER A 1 514 ? 18.276 21.017 38.684 1.000 22.156 590 SER AAA C 1
ATOM 3874 O O . SER A 1 514 ? 17.945 21.692 37.660 1.000 23.223 590 SER AAA O 1
ATOM 3877 N N . SER A 1 515 ? 19.174 20.040 38.676 1.000 21.812 591 SER AAA N 1
ATOM 3878 C CA A SER A 1 515 ? 19.999 19.746 37.479 0.500 22.314 591 SER AAA CA 1
ATOM 3879 C CA B SER A 1 515 ? 20.021 19.616 37.523 0.500 20.659 591 SER AAA CA 1
ATOM 3880 C C . SER A 1 515 ? 19.145 19.122 36.364 1.000 22.013 591 SER AAA C 1
ATOM 3881 O O . SER A 1 515 ? 18.264 18.264 36.622 1.000 22.395 591 SER AAA O 1
ATOM 3886 N N . VAL A 1 516 ? 19.443 19.512 35.131 1.000 19.876 592 VAL AAA N 1
ATOM 3887 C CA . VAL A 1 516 ? 18.902 18.885 33.896 1.000 19.846 592 VAL AAA CA 1
ATOM 3888 C C . VAL A 1 516 ? 19.982 17.998 33.263 1.000 19.850 592 VAL AAA C 1
ATOM 3889 O O . VAL A 1 516 ? 19.655 16.972 32.686 1.000 19.823 592 VAL AAA O 1
ATOM 3893 N N . VAL A 1 517 ? 21.246 18.405 33.337 1.000 17.919 593 VAL AAA N 1
ATOM 3894 C CA . VAL A 1 517 ? 22.378 17.608 32.800 1.000 18.914 593 VAL AAA CA 1
ATOM 3895 C C . VAL A 1 517 ? 23.374 17.410 33.924 1.000 17.175 593 VAL AAA C 1
ATOM 3896 O O . VAL A 1 517 ? 23.430 18.221 34.841 1.000 18.769 593 VAL AAA O 1
ATOM 3900 N N . ASP A 1 518 ? 24.144 16.330 33.817 1.000 18.111 594 ASP AAA N 1
ATOM 3901 C CA . ASP A 1 518 ? 25.249 16.103 34.755 1.000 19.767 594 ASP AAA CA 1
ATOM 3902 C C . ASP A 1 518 ? 26.475 16.862 34.263 1.000 18.091 594 ASP AAA C 1
ATOM 3903 O O . ASP A 1 518 ? 26.385 17.602 33.260 1.000 18.089 594 ASP AAA O 1
ATOM 3908 N N . ASN A 1 519 ? 27.605 16.672 34.925 1.000 19.946 595 ASN AAA N 1
ATOM 3909 C CA . ASN A 1 519 ? 28.867 17.378 34.593 1.000 19.052 595 ASN AAA CA 1
ATOM 3910 C C . ASN A 1 519 ? 29.497 16.802 33.330 1.000 20.689 595 ASN AAA C 1
ATOM 3911 O O . ASN A 1 519 ? 30.444 17.419 32.875 1.000 19.243 595 ASN AAA O 1
ATOM 3916 N N . GLN A 1 520 ? 28.919 15.757 32.728 1.000 18.715 596 GLN AAA N 1
ATOM 3917 C CA . GLN A 1 520 ? 29.287 15.198 31.408 1.000 19.531 596 GLN AAA CA 1
ATOM 3918 C C . GLN A 1 520 ? 28.335 15.768 30.336 1.000 17.742 596 GLN AAA C 1
ATOM 3919 O O . GLN A 1 520 ? 28.385 15.312 29.197 1.000 19.237 596 GLN AAA O 1
ATOM 3925 N N . LEU A 1 521 ? 27.442 16.679 30.746 1.000 18.200 597 LEU AAA N 1
ATOM 3926 C CA . LEU A 1 521 ? 26.435 17.357 29.895 1.000 19.438 597 LEU AAA CA 1
ATOM 3927 C C . LEU A 1 521 ? 25.377 16.358 29.395 1.000 19.932 597 LEU AAA C 1
ATOM 3928 O O . LEU A 1 521 ? 24.712 16.649 28.404 1.000 18.139 597 LEU AAA O 1
ATOM 3933 N N . ARG A 1 522 ? 25.198 15.238 30.083 1.000 20.322 598 ARG AAA N 1
ATOM 3934 C CA . ARG A 1 522 ? 24.169 14.230 29.725 1.000 19.651 598 ARG AAA CA 1
ATOM 3935 C C . ARG A 1 522 ? 22.839 14.595 30.367 1.000 20.203 598 ARG AAA C 1
ATOM 3936 O O . ARG A 1 522 ? 22.797 14.875 31.560 1.000 21.513 598 ARG AAA O 1
ATOM 3944 N N . VAL A 1 523 ? 21.763 14.527 29.583 1.000 20.215 599 VAL AAA N 1
ATOM 3945 C CA . VAL A 1 523 ? 20.384 14.774 30.059 1.000 20.214 599 VAL AAA CA 1
ATOM 3946 C C . VAL A 1 523 ? 19.966 13.617 30.981 1.000 20.376 599 VAL AAA C 1
ATOM 3947 O O . VAL A 1 523 ? 20.087 12.444 30.587 1.000 22.227 599 VAL AAA O 1
ATOM 3951 N N . HIS A 1 524 ? 19.522 13.958 32.175 1.000 23.892 600 HIS AAA N 1
ATOM 3952 C CA . HIS A 1 524 ? 19.048 12.932 33.140 1.000 22.652 600 HIS AAA CA 1
ATOM 3953 C C . HIS A 1 524 ? 17.861 12.162 32.557 1.000 22.384 600 HIS AAA C 1
ATOM 3954 O O . HIS A 1 524 ? 16.908 12.789 32.031 1.000 22.977 600 HIS AAA O 1
ATOM 3961 N N . GLY A 1 525 ? 17.893 10.846 32.721 1.000 27.940 601 GLY AAA N 1
ATOM 3962 C CA . GLY A 1 525 ? 16.735 9.978 32.430 1.000 27.096 601 GLY AAA CA 1
ATOM 3963 C C . GLY A 1 525 ? 16.709 9.560 30.983 1.000 28.594 601 GLY AAA C 1
ATOM 3964 O O . GLY A 1 525 ? 15.759 8.862 30.624 1.000 27.790 601 GLY AAA O 1
ATOM 3965 N N . VAL A 1 526 ? 17.701 9.955 30.164 1.000 26.928 602 VAL AAA N 1
ATOM 3966 C CA . VAL A 1 526 ? 17.722 9.574 28.727 1.000 25.223 602 VAL AAA CA 1
ATOM 3967 C C . VAL A 1 526 ? 19.154 9.181 28.361 1.000 27.146 602 VAL AAA C 1
ATOM 3968 O O . VAL A 1 526 ? 20.067 9.886 28.771 1.000 32.074 602 VAL AAA O 1
ATOM 3972 N N . GLU A 1 527 ? 19.339 8.127 27.577 1.000 24.156 603 GLU AAA N 1
ATOM 3973 C CA . GLU A 1 527 ? 20.688 7.726 27.108 1.000 27.936 603 GLU AAA CA 1
ATOM 3974 C C . GLU A 1 527 ? 20.912 8.345 25.732 1.000 25.232 603 GLU AAA C 1
ATOM 3975 O O . GLU A 1 527 ? 19.924 8.448 24.958 1.000 25.597 603 GLU AAA O 1
ATOM 3981 N N . GLY A 1 528 ? 22.160 8.698 25.432 1.000 22.377 604 GLY AAA N 1
ATOM 3982 C CA . GLY A 1 528 ? 22.588 9.200 24.114 1.000 21.618 604 GLY AAA CA 1
ATOM 3983 C C . GLY A 1 528 ? 22.063 10.604 23.804 1.000 22.164 604 GLY AAA C 1
ATOM 3984 O O . GLY A 1 528 ? 21.864 10.912 22.610 1.000 23.604 604 GLY AAA O 1
ATOM 3985 N N . LEU A 1 529 ? 21.775 11.392 24.828 1.000 22.676 605 LEU AAA N 1
ATOM 3986 C CA . LEU A 1 529 ? 21.243 12.767 24.663 1.000 21.220 605 LEU AAA CA 1
ATOM 3987 C C . LEU A 1 529 ? 22.060 13.720 25.549 1.000 21.563 605 LEU AAA C 1
ATOM 3988 O O . LEU A 1 529 ? 22.102 13.546 26.793 1.000 19.814 605 LEU AAA O 1
ATOM 3993 N N . ARG A 1 530 ? 22.624 14.765 24.941 1.000 20.596 606 ARG AAA N 1
ATOM 3994 C CA . ARG A 1 530 ? 23.412 15.773 25.685 1.000 20.964 606 ARG AAA CA 1
ATOM 3995 C C . ARG A 1 530 ? 22.968 17.170 25.314 1.000 19.068 606 ARG AAA C 1
ATOM 3996 O O . ARG A 1 530 ? 22.276 17.340 24.296 1.000 20.489 606 ARG AAA O 1
ATOM 4004 N N . VAL A 1 531 ? 23.273 18.105 26.205 1.000 19.217 607 VAL AAA N 1
ATOM 4005 C CA . VAL A 1 531 ? 23.062 19.530 25.889 1.000 18.016 607 VAL AAA CA 1
ATOM 4006 C C . VAL A 1 531 ? 24.428 20.175 25.893 1.000 18.198 607 VAL AAA C 1
ATOM 4007 O O . VAL A 1 531 ? 25.123 20.085 26.894 1.000 17.532 607 VAL AAA O 1
ATOM 4011 N N . VAL A 1 532 ? 24.711 20.931 24.837 1.000 18.999 608 VAL AAA N 1
ATOM 4012 C CA . VAL A 1 532 ? 25.960 21.704 24.713 1.000 19.348 608 VAL AAA CA 1
ATOM 4013 C C . VAL A 1 532 ? 25.582 23.073 24.150 1.000 21.558 608 VAL AAA C 1
ATOM 4014 O O . VAL A 1 532 ? 25.575 23.251 22.912 1.000 21.161 608 VAL AAA O 1
ATOM 4018 N N . ASP A 1 533 ? 25.216 23.983 25.032 1.000 19.630 609 ASP AAA N 1
ATOM 4019 C CA . ASP A 1 533 ? 24.897 25.383 24.635 1.000 19.333 609 ASP AAA CA 1
ATOM 4020 C C . ASP A 1 533 ? 24.687 26.192 25.899 1.000 19.314 609 ASP AAA C 1
ATOM 4021 O O . ASP A 1 533 ? 24.971 25.676 27.008 1.000 18.066 609 ASP AAA O 1
ATOM 4026 N N . ALA A 1 534 ? 24.247 27.450 25.783 1.000 20.204 610 ALA AAA N 1
ATOM 4027 C CA . ALA A 1 534 ? 24.147 28.314 26.977 1.000 18.870 610 ALA AAA CA 1
ATOM 4028 C C . ALA A 1 534 ? 23.163 27.779 28.034 1.000 18.212 610 ALA AAA C 1
ATOM 4029 O O . ALA A 1 534 ? 23.209 28.294 29.196 1.000 16.999 610 ALA AAA O 1
ATOM 4031 N N A SER A 1 535 ? 22.248 26.870 27.649 0.500 18.326 611 SER AAA N 1
ATOM 4032 N N B SER A 1 535 ? 22.259 26.871 27.658 0.500 18.173 611 SER AAA N 1
ATOM 4033 C CA A SER A 1 535 ? 21.230 26.258 28.551 0.500 18.662 611 SER AAA CA 1
ATOM 4034 C CA B SER A 1 535 ? 21.216 26.355 28.578 0.500 18.289 611 SER AAA CA 1
ATOM 4035 C C A SER A 1 535 ? 21.927 25.704 29.791 0.500 18.636 611 SER AAA C 1
ATOM 4036 C C B SER A 1 535 ? 21.903 25.678 29.776 0.500 18.546 611 SER AAA C 1
ATOM 4037 O O A SER A 1 535 ? 21.312 25.737 30.888 0.500 19.235 611 SER AAA O 1
ATOM 4038 O O B SER A 1 535 ? 21.294 25.698 30.877 0.500 19.312 611 SER AAA O 1
ATOM 4043 N N . VAL A 1 536 ? 23.134 25.164 29.610 1.000 18.048 612 VAL AAA N 1
ATOM 4044 C CA . VAL A 1 536 ? 23.770 24.338 30.688 1.000 18.379 612 VAL AAA CA 1
ATOM 4045 C C . VAL A 1 536 ? 24.410 25.204 31.758 1.000 18.850 612 VAL AAA C 1
ATOM 4046 O O . VAL A 1 536 ? 24.699 24.681 32.857 1.000 19.300 612 VAL AAA O 1
ATOM 4050 N N . VAL A 1 537 ? 24.660 26.489 31.502 1.000 17.757 613 VAL AAA N 1
ATOM 4051 C CA . VAL A 1 537 ? 25.359 27.353 32.478 1.000 18.355 613 VAL AAA CA 1
ATOM 4052 C C . VAL A 1 537 ? 24.602 27.362 33.810 1.000 18.694 613 VAL AAA C 1
ATOM 4053 O O . VAL A 1 537 ? 23.486 27.846 33.881 1.000 19.350 613 VAL AAA O 1
ATOM 4057 N N . PRO A 1 538 ? 25.203 26.908 34.924 1.000 20.412 614 PRO AAA N 1
ATOM 4058 C CA . PRO A 1 538 ? 24.480 26.841 36.199 1.000 22.224 614 PRO AAA CA 1
ATOM 4059 C C . PRO A 1 538 ? 24.132 28.211 36.782 1.000 19.857 614 PRO AAA C 1
ATOM 4060 O O . PRO A 1 538 ? 23.021 28.434 37.268 1.000 23.384 614 PRO AAA O 1
ATOM 4064 N N . LYS A 1 539 ? 25.063 29.150 36.649 1.000 19.098 615 LYS AAA N 1
ATOM 4065 C CA . LYS A 1 539 ? 24.923 30.525 37.175 1.000 19.768 615 LYS AAA CA 1
ATOM 4066 C C . LYS A 1 539 ? 25.657 31.487 36.245 1.000 18.740 615 LYS AAA C 1
ATOM 4067 O O . LYS A 1 539 ? 26.871 31.284 36.017 1.000 18.809 615 LYS AAA O 1
ATOM 4073 N N . ILE A 1 540 ? 24.920 32.465 35.739 1.000 20.511 616 ILE AAA N 1
ATOM 4074 C CA . ILE A 1 540 ? 25.406 33.335 34.633 1.000 18.766 616 ILE AAA CA 1
ATOM 4075 C C . ILE A 1 540 ? 26.681 34.039 35.084 1.000 18.478 616 ILE AAA C 1
ATOM 4076 O O . ILE A 1 540 ? 26.750 34.592 36.185 1.000 19.234 616 ILE AAA O 1
ATOM 4081 N N . PRO A 1 541 ? 27.755 34.051 34.277 1.000 19.232 617 PRO AAA N 1
ATOM 4082 C CA . PRO A 1 541 ? 28.920 34.876 34.589 1.000 18.933 617 PRO AAA CA 1
ATOM 4083 C C . PRO A 1 541 ? 28.623 36.350 34.303 1.000 19.478 617 PRO AAA C 1
ATOM 4084 O O . PRO A 1 541 ? 27.695 36.654 33.545 1.000 19.496 617 PRO AAA O 1
ATOM 4088 N N . GLY A 1 542 ? 29.393 37.241 34.917 1.000 17.126 618 GLY AAA N 1
ATOM 4089 C CA . GLY A 1 542 ? 29.342 38.678 34.635 1.000 18.671 618 GLY AAA CA 1
ATOM 4090 C C . GLY A 1 542 ? 29.845 38.899 33.211 1.000 19.693 618 GLY AAA C 1
ATOM 4091 O O . GLY A 1 542 ? 30.803 38.224 32.766 1.000 21.242 618 GLY AAA O 1
ATOM 4092 N N . GLY A 1 543 ? 29.154 39.714 32.449 1.000 20.433 619 GLY AAA N 1
ATOM 4093 C CA . GLY A 1 543 ? 29.531 39.998 31.060 1.000 19.819 619 GLY AAA CA 1
ATOM 4094 C C . GLY A 1 543 ? 28.753 39.165 30.070 1.000 17.637 619 GLY AAA C 1
ATOM 4095 O O . GLY A 1 543 ? 27.960 38.292 30.465 1.000 18.416 619 GLY AAA O 1
ATOM 4096 N N . GLN A 1 544 ? 29.081 39.372 28.796 1.000 17.079 620 GLN AAA N 1
ATOM 4097 C CA . GLN A 1 544 ? 28.375 38.751 27.671 1.000 17.720 620 GLN AAA CA 1
ATOM 4098 C C . GLN A 1 544 ? 28.733 37.257 27.639 1.000 17.341 620 GLN AAA C 1
ATOM 4099 O O . GLN A 1 544 ? 29.896 36.873 27.973 1.000 19.169 620 GLN AAA O 1
ATOM 4105 N N . THR A 1 545 ? 27.790 36.444 27.181 1.000 16.570 621 THR AAA N 1
ATOM 4106 C CA . THR A 1 545 ? 27.816 34.978 27.416 1.000 18.169 621 THR AAA CA 1
ATOM 4107 C C . THR A 1 545 ? 28.360 34.145 26.242 1.000 18.139 621 THR AAA C 1
ATOM 4108 O O . THR A 1 545 ? 28.482 32.927 26.413 1.000 17.778 621 THR AAA O 1
ATOM 4112 N N . GLY A 1 546 ? 28.729 34.758 25.105 1.000 17.439 622 GLY AAA N 1
ATOM 4113 C CA . GLY A 1 546 ? 29.231 34.018 23.936 1.000 17.296 622 GLY AAA CA 1
ATOM 4114 C C . GLY A 1 546 ? 30.534 33.301 24.203 1.000 16.619 622 GLY AAA C 1
ATOM 4115 O O . GLY A 1 546 ? 30.644 32.100 23.827 1.000 17.189 622 GLY AAA O 1
ATOM 4116 N N . ALA A 1 547 ? 31.547 33.957 24.772 1.000 16.919 623 ALA AAA N 1
ATOM 4117 C CA . ALA A 1 547 ? 32.844 33.297 25.001 1.000 17.490 623 ALA AAA CA 1
ATOM 4118 C C . ALA A 1 547 ? 32.657 32.086 25.934 1.000 16.674 623 ALA AAA C 1
ATOM 4119 O O . ALA A 1 547 ? 33.209 30.995 25.667 1.000 18.745 623 ALA AAA O 1
ATOM 4121 N N . PRO A 1 548 ? 31.885 32.183 27.037 1.000 16.853 624 PRO AAA N 1
ATOM 4122 C CA . PRO A 1 548 ? 31.608 30.997 27.866 1.000 17.177 624 PRO AAA CA 1
ATOM 4123 C C . PRO A 1 548 ? 30.955 29.850 27.093 1.000 16.260 624 PRO AAA C 1
ATOM 4124 O O . PRO A 1 548 ? 31.282 28.686 27.324 1.000 18.099 624 PRO AAA O 1
ATOM 4128 N N . VAL A 1 549 ? 30.042 30.160 26.168 1.000 17.431 625 VAL AAA N 1
ATOM 4129 C CA . VAL A 1 549 ? 29.405 29.065 25.376 1.000 16.987 625 VAL AAA CA 1
ATOM 4130 C C . VAL A 1 549 ? 30.476 28.356 24.527 1.000 17.149 625 VAL AAA C 1
ATOM 4131 O O . VAL A 1 549 ? 30.474 27.129 24.382 1.000 15.841 625 VAL AAA O 1
ATOM 4135 N N . VAL A 1 550 ? 31.355 29.114 23.873 1.000 16.763 626 VAL AAA N 1
ATOM 4136 C CA . VAL A 1 550 ? 32.390 28.486 23.014 1.000 17.514 626 VAL AAA CA 1
ATOM 4137 C C . VAL A 1 550 ? 33.296 27.626 23.897 1.000 16.072 626 VAL AAA C 1
ATOM 4138 O O . VAL A 1 550 ? 33.671 26.536 23.449 1.000 19.164 626 VAL AAA O 1
ATOM 4142 N N . MET A 1 551 ? 33.599 28.084 25.118 1.000 16.637 627 MET AAA N 1
ATOM 4143 C CA . MET A 1 551 ? 34.463 27.341 26.045 1.000 17.171 627 MET AAA CA 1
ATOM 4144 C C . MET A 1 551 ? 33.766 25.999 26.323 1.000 17.784 627 MET AAA C 1
ATOM 4145 O O . MET A 1 551 ? 34.427 24.944 26.256 1.000 18.897 627 MET AAA O 1
ATOM 4150 N N . ILE A 1 552 ? 32.494 26.054 26.692 1.000 18.971 628 ILE AAA N 1
ATOM 4151 C CA . ILE A 1 552 ? 31.704 24.817 27.017 1.000 17.898 628 ILE AAA CA 1
ATOM 4152 C C . ILE A 1 552 ? 31.733 23.889 25.797 1.000 18.284 628 ILE AAA C 1
ATOM 4153 O O . ILE A 1 552 ? 31.974 22.680 25.954 1.000 17.409 628 ILE AAA O 1
ATOM 4158 N N . ALA A 1 553 ? 31.479 24.399 24.605 1.000 18.768 629 ALA AAA N 1
ATOM 4159 C CA . ALA A 1 553 ? 31.457 23.560 23.389 1.000 18.126 629 ALA AAA CA 1
ATOM 4160 C C . ALA A 1 553 ? 32.829 22.936 23.133 1.000 18.968 629 ALA AAA C 1
ATOM 4161 O O . ALA A 1 553 ? 32.854 21.738 22.749 1.000 18.095 629 ALA AAA O 1
ATOM 4163 N N . GLU A 1 554 ? 33.915 23.731 23.232 1.000 18.869 630 GLU AAA N 1
ATOM 4164 C CA . GLU A 1 554 ? 35.303 23.224 23.095 1.000 18.675 630 GLU AAA CA 1
ATOM 4165 C C . GLU A 1 554 ? 35.540 22.066 24.077 1.000 18.896 630 GLU AAA C 1
ATOM 4166 O O . GLU A 1 554 ? 36.078 21.003 23.665 1.000 19.517 630 GLU AAA O 1
ATOM 4172 N N . ARG A 1 555 ? 35.136 22.231 25.324 1.000 18.326 631 ARG AAA N 1
ATOM 4173 C CA . ARG A 1 555 ? 35.415 21.188 26.321 1.000 19.752 631 ARG AAA CA 1
ATOM 4174 C C . ARG A 1 555 ? 34.508 19.978 26.045 1.000 19.538 631 ARG AAA C 1
ATOM 4175 O O . ARG A 1 555 ? 34.986 18.808 26.191 1.000 20.797 631 ARG AAA O 1
ATOM 4183 N N . ALA A 1 556 ? 33.252 20.208 25.689 1.000 19.243 632 ALA AAA N 1
ATOM 4184 C CA . ALA A 1 556 ? 32.324 19.106 25.367 1.000 19.775 632 ALA AAA CA 1
ATOM 4185 C C . ALA A 1 556 ? 32.934 18.279 24.238 1.000 20.524 632 ALA AAA C 1
ATOM 4186 O O . ALA A 1 556 ? 32.886 17.029 24.283 1.000 20.780 632 ALA AAA O 1
ATOM 4188 N N . ALA A 1 557 ? 33.448 18.940 23.206 1.000 22.526 633 ALA AAA N 1
ATOM 4189 C CA . ALA A 1 557 ? 34.007 18.243 22.036 1.000 22.901 633 ALA AAA CA 1
ATOM 4190 C C . ALA A 1 557 ? 35.177 17.351 22.491 1.000 21.939 633 ALA AAA C 1
ATOM 4191 O O . ALA A 1 557 ? 35.247 16.186 22.016 1.000 23.678 633 ALA AAA O 1
ATOM 4193 N N . ALA A 1 558 ? 36.078 17.884 23.322 1.000 21.764 634 ALA AAA N 1
ATOM 4194 C CA . ALA A 1 558 ? 37.244 17.142 23.869 1.000 23.445 634 ALA AAA CA 1
ATOM 4195 C C . ALA A 1 558 ? 36.750 15.926 24.666 1.000 22.937 634 ALA AAA C 1
ATOM 4196 O O . ALA A 1 558 ? 37.291 14.807 24.472 1.000 22.875 634 ALA AAA O 1
ATOM 4198 N N . LEU A 1 559 ? 35.718 16.085 25.496 1.000 21.047 635 LEU AAA N 1
ATOM 4199 C CA . LEU A 1 559 ? 35.141 14.927 26.249 1.000 21.972 635 LEU AAA CA 1
ATOM 4200 C C . LEU A 1 559 ? 34.631 13.889 25.236 1.000 22.577 635 LEU AAA C 1
ATOM 4201 O O . LEU A 1 559 ? 34.977 12.653 25.336 1.000 23.035 635 LEU AAA O 1
ATOM 4206 N N . LEU A 1 560 ? 33.841 14.328 24.271 1.000 21.154 636 LEU AAA N 1
ATOM 4207 C CA . LEU A 1 560 ? 33.172 13.384 23.334 1.000 23.070 636 LEU AAA CA 1
ATOM 4208 C C . LEU A 1 560 ? 34.192 12.621 22.477 1.000 26.692 636 LEU AAA C 1
ATOM 4209 O O . LEU A 1 560 ? 33.907 11.429 22.159 1.000 27.572 636 LEU AAA O 1
ATOM 4214 N N . THR A 1 561 ? 35.312 13.244 22.136 1.000 24.560 637 THR AAA N 1
ATOM 4215 C CA . THR A 1 561 ? 36.347 12.680 21.236 1.000 28.714 637 T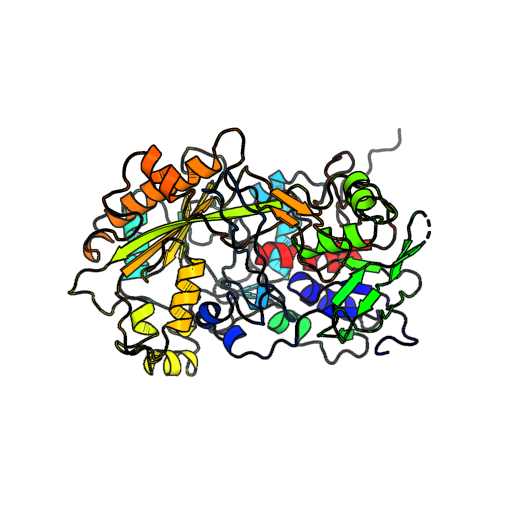HR AAA CA 1
ATOM 4216 C C . THR A 1 561 ? 37.363 11.880 22.051 1.000 32.554 637 THR AAA C 1
ATOM 4217 O O . THR A 1 561 ? 38.287 11.319 21.430 1.000 34.024 637 THR AAA O 1
ATOM 4221 N N . GLY A 1 562 ? 37.258 11.856 23.377 1.000 31.567 638 GLY AAA N 1
ATOM 4222 C CA . GLY A 1 562 ? 38.195 11.065 24.189 1.000 32.054 638 GLY AAA CA 1
ATOM 4223 C C . GLY A 1 562 ? 39.479 11.814 24.464 1.000 31.885 638 GLY AAA C 1
ATOM 4224 O O . GLY A 1 562 ? 40.370 11.227 25.040 1.000 36.291 638 GLY AAA O 1
ATOM 4225 N N . LYS A 1 563 ? 39.568 13.095 24.136 1.000 31.425 639 LYS AAA N 1
ATOM 4226 C CA . LYS A 1 563 ? 40.800 13.880 24.385 1.000 31.164 639 LYS AAA CA 1
ATOM 4227 C C . LYS A 1 563 ? 40.827 14.424 25.808 1.000 30.798 639 LYS AAA C 1
ATOM 4228 O O . LYS A 1 563 ? 41.866 14.913 26.203 1.000 32.723 639 LYS AAA O 1
ATOM 4234 N N . ALA A 1 564 ? 39.717 14.435 26.535 1.000 26.948 640 ALA AAA N 1
ATOM 4235 C CA . ALA A 1 564 ? 39.734 14.950 27.912 1.000 27.369 640 ALA AAA CA 1
ATOM 4236 C C . ALA A 1 564 ? 38.667 14.202 28.679 1.000 24.914 640 ALA AAA C 1
ATOM 4237 O O . ALA A 1 564 ? 37.741 13.675 28.033 1.000 26.148 640 ALA AAA O 1
ATOM 4239 N N . THR A 1 565 ? 38.825 14.184 29.990 1.000 24.273 641 THR AAA N 1
ATOM 4240 C CA . THR A 1 565 ? 37.763 13.787 30.928 1.000 26.024 641 THR AAA CA 1
ATOM 4241 C C . THR A 1 565 ? 37.370 15.015 31.725 1.000 24.035 641 THR AAA C 1
ATOM 4242 O O . THR A 1 565 ? 38.148 15.979 31.799 1.000 23.859 641 THR AAA O 1
ATOM 4246 N N . ILE A 1 566 ? 36.202 14.932 32.333 1.000 24.313 642 ILE AAA N 1
ATOM 4247 C CA . ILE A 1 566 ? 35.680 15.993 33.231 1.000 25.157 642 ILE AAA CA 1
ATOM 4248 C C . ILE A 1 566 ? 35.452 15.360 34.603 1.000 25.233 642 ILE AAA C 1
ATOM 4249 O O . ILE A 1 566 ? 34.638 14.381 34.733 1.000 22.295 642 ILE AAA O 1
ATOM 4254 N N . GLY A 1 567 ? 36.142 15.904 35.599 1.000 23.759 643 GLY AAA N 1
ATOM 4255 C CA . GLY A 1 567 ? 36.053 15.401 36.975 1.000 29.567 643 GLY AAA CA 1
ATOM 4256 C C . GLY A 1 567 ? 37.206 14.444 37.176 1.000 28.684 643 GLY AAA C 1
ATOM 4257 O O . GLY A 1 567 ? 37.247 13.439 36.485 1.000 30.670 643 GLY AAA O 1
ATOM 4258 N N . ALA A 1 568 ? 38.164 14.826 38.000 1.000 33.929 644 ALA AAA N 1
ATOM 4259 C CA . ALA A 1 568 ? 39.466 14.141 38.170 1.000 37.656 644 ALA AAA CA 1
ATOM 4260 C C . ALA A 1 568 ? 39.659 13.809 39.642 1.000 42.401 644 ALA AAA C 1
ATOM 4261 O O . ALA A 1 568 ? 40.822 13.593 40.026 1.000 46.034 644 ALA AAA O 1
ATOM 4263 N N . SER A 1 569 ? 38.579 13.838 40.441 1.000 40.734 645 SER AAA N 1
ATOM 4264 C CA . SER A 1 569 ? 38.629 13.518 41.892 1.000 40.148 645 SER AAA CA 1
ATOM 4265 C C . SER A 1 569 ? 39.137 12.082 42.061 1.000 38.867 645 SER AAA C 1
ATOM 4266 O O . SER A 1 569 ? 38.541 11.174 41.452 1.000 39.636 645 SER AAA O 1
ATOM 4269 N N . ALA A 1 570 ? 40.209 11.914 42.847 1.000 38.835 646 ALA AAA N 1
ATOM 4270 C CA . ALA A 1 570 ? 40.734 10.606 43.287 1.000 37.815 646 ALA AAA CA 1
ATOM 4271 C C . ALA A 1 570 ? 39.540 9.818 43.857 1.000 35.579 646 ALA AAA C 1
ATOM 4272 O O . ALA A 1 570 ? 38.734 10.398 44.618 1.000 35.434 646 ALA AAA O 1
ATOM 4274 N N . ALA A 1 571 ? 39.383 8.566 43.435 1.000 38.958 647 ALA AAA N 1
ATOM 4275 C CA . ALA A 1 571 ? 38.404 7.618 44.017 1.000 37.343 647 ALA AAA 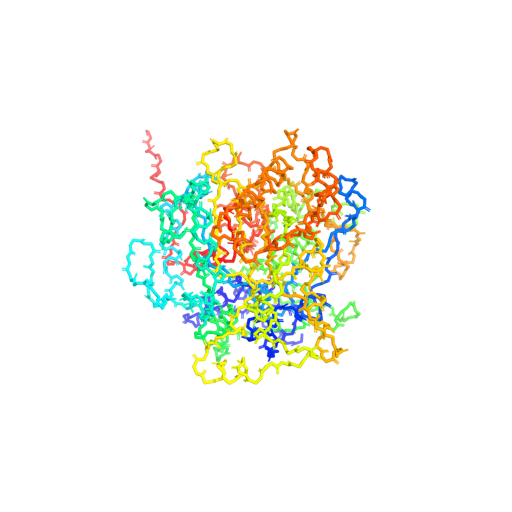CA 1
ATOM 4276 C C . ALA A 1 571 ? 38.704 7.516 45.520 1.000 37.164 647 ALA AAA C 1
ATOM 4277 O O . ALA A 1 571 ? 39.888 7.473 45.863 1.000 34.153 647 ALA AAA O 1
ATOM 4279 N N . ALA A 1 572 ? 37.701 7.542 46.403 1.000 32.161 648 ALA AAA N 1
ATOM 4280 C CA . ALA A 1 572 ? 37.922 7.238 47.838 1.000 34.426 648 ALA AAA CA 1
ATOM 4281 C C . ALA A 1 572 ? 38.649 5.896 47.919 1.000 35.694 648 ALA AAA C 1
ATOM 4282 O O . ALA A 1 572 ? 38.429 5.032 47.072 1.000 33.557 648 ALA AAA O 1
ATOM 4284 N N . PRO A 1 573 ? 39.524 5.668 48.931 1.000 41.384 649 PRO AAA N 1
ATOM 4285 C CA . PRO A 1 573 ? 40.223 4.383 49.065 1.000 43.958 649 PRO AAA CA 1
ATOM 4286 C C . PRO A 1 573 ? 39.253 3.243 49.414 1.000 43.274 649 PRO AAA C 1
ATOM 4287 O O . PRO A 1 573 ? 38.223 3.497 50.022 1.000 39.030 649 PRO AAA O 1
ATOM 4291 N N . ALA A 1 574 ? 39.583 2.026 48.995 1.000 40.441 650 ALA AAA N 1
ATOM 4292 C CA . ALA A 1 574 ? 38.994 0.772 49.515 1.000 46.282 650 ALA AAA CA 1
ATOM 4293 C C . ALA A 1 574 ? 39.249 0.711 51.030 1.000 47.792 650 ALA AAA C 1
ATOM 4294 O O . ALA A 1 574 ? 40.327 1.181 51.429 1.000 55.267 650 ALA AAA O 1
ATOM 4296 N N . THR A 1 575 ? 38.335 0.184 51.861 1.000 56.166 651 THR AAA N 1
ATOM 4297 C CA . THR A 1 575 ? 38.620 -0.053 53.315 1.000 56.245 651 THR AAA CA 1
ATOM 4298 C C . THR A 1 575 ? 38.851 -1.544 53.603 1.000 56.125 651 THR AAA C 1
ATOM 4299 O O . THR A 1 575 ? 38.842 -2.355 52.685 1.000 48.870 651 THR AAA O 1
#

Solvent-accessible surface area: 21366 Å² total; per-residue (Å²): 104,59,6,76,90,61,100,0,31,19,0,0,1,11,0,9,21,3,0,0,0,0,0,14,69,5,1,57,114,48,75,86,72,0,0,1,1,12,20,1,60,66,10,95,35,180,32,2,96,33,0,10,9,6,14,97,6,22,118,14,122,27,8,82,51,6,79,0,52,126,6,146,29,0,43,128,54,98,4,31,0,12,35,9,69,1,4,0,6,34,9,0,18,43,27,2,3,2,1,0,0,10,27,31,8,0,70,59,20,54,10,74,11,0,40,11,160,50,0,35,66,42,4,38,72,2,0,31,14,73,73,60,46,111,47,74,45,10,6,73,70,10,28,3,82,2,8,59,17,40,7,99,4,178,64,0,7,74,6,0,39,125,0,0,101,96,54,63,26,91,86,9,96,14,8,4,31,39,85,66,79,8,20,0,20,6,48,0,13,1,10,1,40,133,0,33,3,1,6,3,12,87,20,0,0,116,92,16,72,73,72,238,18,15,37,36,27,51,37,1,19,15,3,75,0,29,30,118,173,17,75,3,89,1,0,30,0,0,62,108,28,94,134,13,138,106,18,55,1,92,13,19,125,84,6,27,0,0,0,7,27,22,1,2,20,0,0,7,12,0,1,14,5,0,0,0,20,26,77,52,0,144,114,52,65,21,107,56,57,10,104,18,71,8,0,0,84,32,0,9,4,1,2,0,0,2,8,2,6,36,14,66,164,153,38,86,32,19,0,13,5,6,60,10,10,23,90,130,0,119,42,83,162,171,5,74,46,28,31,135,130,44,8,125,18,3,17,1,2,7,6,6,2,24,0,0,0,10,73,31,62,78,60,97,44,0,13,0,0,0,19,0,22,0,6,11,4,48,22,44,33,9,18,51,10,51,23,110,22,20,149,15,62,89,99,46,95,76,12,54,6,0,2,10,1,27,0,0,1,0,38,4,111,7,66,12,39,0,6,5,99,38,59,69,24,51,26,81,1,82,0,31,3,7,4,14,72,20,193,104,28,23,3,15,19,9,0,44,78,0,0,69,33,0,43,53,0,25,154,15,79,19,0,39,72,34,16,87,57,61,69,33,15,8,114,58,25,95,54,77,117,83,0,18,71,26,0,74,157,4,0,4,2,8,54,3,0,0,0,0,0,39,1,1,50,112,85,53,112,48,7,0,0,26,24,38,0,116,3,64,33,7,76,18,1,32,0,0,4,12,0,0,1,11,97,4,0,0,0,22,13,20,3,0,12,1,0,0,0,2,10,1,1,8,28,27,54,66,168,24,113,8,30,101,84,100,95,90,121,105,190

Radius of gyration: 23.12 Å; Cα contacts (8 Å, |Δi|>4): 1524; chains: 1; bounding box: 51×73×51 Å

Nearest PDB structures (foldseek):
  6ys1-assembly1_AAA  TM=1.002E+00  e=0.000E+00  Chlorella variabilis
  6yrv-assembly1_AAA  TM=1.001E+00  e=0.000E+00  Chlorella variabilis
  6yrz-assembly1_AAA  TM=1.001E+00  e=0.000E+00  Chlorella variabilis
  7av4-assembly1_AAA  TM=1.001E+00  e=0.000E+00  Chlorella variabilis
  6zh7-assembly1_A  TM=9.996E-01  e=0.000E+00  Chlorella variabilis

Foldseek 3Di:
DVQPPHAFQEEEEAQAQLNLQLLQLQPPVVPGFYEYFAQAEAQDDPLLFFLQSLLVCPPHSQWPQDWAQQDVLLVRDTFTFTWGGYRRICLSNAQQFDADFEQVLQVVQVAFQRHSVNLQVLLQQQEAEPPDDDDSRHHHDHQFYKYQFQADQPAVPVLLQVLCVLVPFAADDDCRDNVDANFGWDFTIGRHDLLTRNGSCNRRHVVCVPSPSYHYDYSWAWQEFAWDLTAGFFTWTASPAQVGDTDTNGHDVNHFYAYANALFVSLARCLLHQAEQVVQNVVAPHHHSHNADQFFWQWAFKKKWKWKFFWDPVCWQSFLLNQQAPQFQAGDPVQVCCCVPRSHHSSSGNFFGIWTFACLDPDPGGQKTKTKGQAGQPARANSVSSNVSVVSHRNGHGRGGIIMIMIIRQQDQFIWGWGDPHSRSNDGINHDRRPQVHPVSVSLVSNLSVVVSVVSSCPGPSNVNTGDAIDPVHDVQDDSVSSSSSCSNHMHTSNAIAASQEEHDDVPSSHQAYQLQHGPSHHSYGYQARHHHHGGRGDHCSSVSSSSSSVNSCCVVVNDDRRDDDDDDDD

Secondary structure (P-SEA, 3-state):
cccccccccbbbccccaaaaaaaaaaaccccbbbbbbbcccccccccccccccccccccccccccccccccccccbbbbbbbbbccccccccccccccccccaaaaaaacccccccccaaaaaaaacccccccccccccccccbbbbcccccccccaaaaaaaaaaacccccccccccccccbbbbbbbccccccccccccccccccccccccbbbbccccccccccccccccccccccccccccbbbbbbcccbbbbbccccccaaaaaaaaccccaaaaaaaccccccccccccccbbbbbbcbbbbbccccccccccccccccccccccaaaaaaaacccccccccccccccccccccccccccbbbbbbcbbbccccaaaaaaaaaaccccccccccbbbbbbbccccccccccccccccccccccccccccccccaaaaaaaaaaaaaaaaaaacaaaaaccccccccccccccaaaaaaaaaabbbbcccccccbbbbcccccccccccccccccccccccccccccccccccccaaaaaaaaaaaaaaaacccccccccccccc